Protein AF-A0A1I0SRQ8-F1 (afdb_monomer)

Radius of gyration: 30.5 Å; Cα contacts (8 Å, |Δi|>4): 1531; chains: 1; bounding box: 108×87×99 Å

Foldseek 3Di:
DDDDDDDDDDDDDDDDDDDDDDDPPPPPPPPPPQDEDELVVQPFDLAQPDASQNSVVVSQAVCQVVVGEYEPVLGEHEHFDADEDEGAEYHYENYEYEQDDPPGAAEYHYEYQYYHAENYEYEYCAPVDAFEWEFDDAFPNATAIAGPAAENYEYENEDQQGEHEHENYEYERARYQEPYEYEYQYEYEAYNYEYEQAQAEYYEYEQDDPQPPDGHYEYAHYQYEYENWNFDDQWHAYPNDIDGVVVRRYGHARRDYAEYAEEYYEHEQYYYEATAAEQYEYHQYQEYEYENAEYEYDDLRHYGSAAGEPYEYHAHAEYEYAEYEFHYAHYNQCQLVYQYENYEAEYANHEYAYAYYEYHYHQDAHHQEHYEAEYEAEYEAEAHHYEFYYDHNHWPAEHEYDDAPHAYEHAYAEYEYELTEHEYEQHQYYHHQEYEYDDLNYEYEYYYDPRDRARADDEAAYYPHQHYEDEPRYNYYYYHDPPPDHHRDYDHDD

Sequence (494 aa):
MSVINPTSAKKGVFHLIVPLILVLLCNCNCGASNKVLTLRYFGAKGDGKTNDTKAFLKALKAAQDMDVVLSGENLTYVITGQQNLALKKMVLKGLTVKIFGSNAQLALNINCNNVSIDQLKIIGSRGQSVENWKVFGKEHHINSIMPSNADVILINATRKDAKINIAHVEAINIHARSCITVITLGDVELSNVSFRNISNKTIHVYHTLDDGKTVGGSTHLKNATAVDVGILPKVILVNGKSYLTSAGLYMPQESFNFIVSFGTYYAYHIKVNNYGSTGLTADRNEYFEADLVNINNSSNQTYSNNSSAALWFEACKKVRVISASLSIDDRGPRDLDFDSSALHIFGNNSSVIIDTLTIKGGKKTVLNKGIRGSLAGENNIKLGNVTVQGNYKNAGIAFGILDTGNKSSINIAHLNLVGNKANFHGINKVEIAAVNGTYKNEEVNFYIDDAGTGTEKLSIGKTNITNFGLSKNIRNFSVGQNLSKTGIDIKRIN

Nearest PDB structures (foldseek):
  5zru-assembly1_A  TM=3.390E-01  e=1.419E-03  Niallia circulans
  8x8m-assembly1_B  TM=3.183E-01  e=1.089E-02  Klebsiella phage SH-Kp 152410
  4mxn-assembly3_C  TM=3.060E-01  e=2.183E-02  Parabacteroides merdae ATCC 43184
  2iq7-assembly1_A  TM=2.083E-01  e=1.228E+00  Colletotrichum lupini
  6xjb-assembly1_A  TM=1.275E-01  e=3.102E+00  Streptococcus pneumoniae R6

Secondary structure (DSSP, 8-state):
-----------------------------------EEEGGGGT---EEEEE-HHHHHHHHHHHHHTT-EEE-TT-EEE--EEEEEE-S-EEEEEEEEE--STT--EEEEEE-SEEEEEEEEEE--BTTBPEEEEEEEEETTEEEEEESS--SEEEEE-STT-EEEEEEEEEEEE-SSEEEEEEESSEEEEEEEEEEEESSEEEEEE-BSSTTSSB--EEEEEEEEEEEESPPPSEEEETTEEEEGGG-SEEES--BSSEEESSEEEEEEEEEEEESSEEEEEES-SEEEEEEEEEEEE-TT---SS--EEEEEES-SEEEEEEEEEEEEE--GGGGTTT-EEEEEEEES-EEEEEEEEEEE-SS--EEEEEEEEEESS-EEEEEEEEEES-EEEEEEEEEESSTT---EEEEEEEEEES-EEEEES-SEEEEEEEEE-STT-EEEEE--SSS---SEEEEEEE---EEEEETT-S-EEE----SS---EEEEE-

Organism: NCBI:txid332999

Solvent-accessible surface area (backbone atoms only — not comparable to full-atom values): 23727 Å² total; per-residue (Å²): 133,86,86,86,86,84,89,81,89,84,90,84,90,82,90,83,88,87,78,90,76,83,75,82,78,77,82,73,84,66,75,82,70,76,54,73,43,50,35,55,85,51,68,28,76,44,75,59,72,58,79,22,35,71,15,46,57,52,35,54,56,53,22,39,76,68,73,28,38,34,32,38,82,66,30,30,30,20,40,59,50,79,44,82,42,87,38,82,38,46,39,41,34,29,30,31,40,36,26,69,62,102,84,43,41,42,24,42,38,34,41,34,36,37,38,36,40,34,42,36,35,40,40,41,50,50,84,76,56,79,48,56,33,37,77,81,52,69,37,94,90,26,34,25,33,45,46,64,41,61,36,36,32,31,38,41,13,83,41,64,84,17,40,36,39,42,30,46,32,39,40,34,23,35,66,18,45,20,50,33,36,39,36,23,19,18,37,35,42,36,33,48,33,38,39,34,44,27,49,23,21,48,39,39,39,30,16,31,90,60,90,64,80,50,63,28,40,39,37,43,39,34,47,36,37,40,32,45,28,14,42,70,61,72,49,36,24,45,92,90,40,80,42,57,48,86,75,55,63,56,33,36,57,69,11,34,24,61,29,36,35,34,21,32,39,37,41,34,45,35,39,29,40,31,43,12,22,24,46,34,34,44,33,49,14,60,33,35,40,35,31,55,35,38,37,38,24,74,38,58,60,22,32,27,54,44,76,25,15,45,37,33,37,39,42,26,38,29,38,38,32,53,30,38,39,39,38,42,53,34,32,15,77,69,22,57,81,26,71,20,23,43,33,32,38,36,32,46,49,13,37,37,38,33,48,30,40,39,36,38,39,14,96,50,70,46,30,24,21,39,34,35,35,48,34,31,53,49,26,42,38,38,36,32,44,38,38,39,37,37,36,42,73,74,18,36,29,37,37,34,56,76,56,77,80,43,55,29,37,40,39,32,50,35,38,37,38,37,68,29,32,37,39,38,31,44,47,25,32,41,39,32,50,27,40,44,56,78,48,96,81,29,36,48,35,40,45,59,68,88,71,78,57,57,26,57,35,40,37,37,30,44,50,75,66,44,41,37,39,36,32,89,56,60,73,37,80,50,75,40,82,67,74,88,81,68,80,71,47,74,45,77,47,131

InterPro domains:
  IPR011050 Pectin lyase fold/virulence factor [SSF51126] (23-280)
  IPR012334 Pectin lyase fold [G3DSA:2.160.20.10] (39-229)

Mean predicted aligned error: 8.95 Å

Structure (mmCIF, N/CA/C/O backbone):
data_AF-A0A1I0SRQ8-F1
#
_entry.id   AF-A0A1I0SRQ8-F1
#
loop_
_atom_site.group_PDB
_atom_site.id
_atom_site.type_symbol
_atom_site.label_atom_id
_atom_site.label_alt_id
_atom_site.label_comp_id
_atom_site.label_asym_id
_atom_site.label_entity_id
_atom_site.label_seq_id
_atom_site.pdbx_PDB_ins_code
_atom_site.Cartn_x
_atom_site.Cartn_y
_atom_site.Cartn_z
_atom_site.occupancy
_atom_site.B_iso_or_equiv
_atom_site.auth_seq_id
_atom_site.auth_comp_id
_atom_site.auth_asym_id
_atom_site.auth_atom_id
_atom_site.pdbx_PDB_model_num
ATOM 1 N N . MET A 1 1 ? -77.329 -63.022 41.590 1.00 34.81 1 MET A N 1
ATOM 2 C CA . MET A 1 1 ? -76.513 -64.175 42.027 1.00 34.81 1 MET A CA 1
ATOM 3 C C . MET A 1 1 ? -75.101 -63.673 42.304 1.00 34.81 1 MET A C 1
ATOM 5 O O . MET A 1 1 ? -74.603 -62.932 41.472 1.00 34.81 1 MET A O 1
ATOM 9 N N . SER A 1 2 ? -74.566 -64.011 43.490 1.00 30.84 2 SER A N 1
ATOM 10 C CA . SER A 1 2 ? -73.207 -63.772 44.051 1.00 30.84 2 SER A CA 1
ATOM 11 C C . SER A 1 2 ? -72.638 -62.333 43.975 1.00 30.84 2 SER A C 1
ATOM 13 O O . SER A 1 2 ? -72.244 -61.903 42.902 1.00 30.84 2 SER A O 1
ATOM 15 N N . VAL A 1 3 ? -72.693 -61.474 45.006 1.00 29.73 3 VAL A N 1
ATOM 16 C CA . VAL A 1 3 ? -72.032 -61.486 46.342 1.00 29.73 3 VAL A CA 1
ATOM 17 C C . VAL A 1 3 ? -70.585 -60.934 46.320 1.00 29.73 3 VAL A C 1
ATOM 19 O O . VA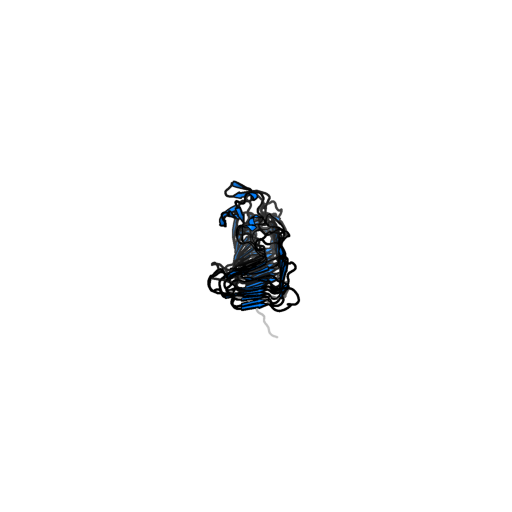L A 1 3 ? -69.692 -61.546 45.753 1.00 29.73 3 VAL A O 1
ATOM 22 N N . ILE A 1 4 ? -70.419 -59.825 47.066 1.00 30.69 4 ILE A N 1
ATOM 23 C CA . ILE A 1 4 ? -69.233 -59.287 47.778 1.00 30.69 4 ILE A CA 1
ATOM 24 C C . ILE A 1 4 ? -68.213 -58.414 47.018 1.00 30.69 4 ILE A C 1
ATOM 26 O O . ILE A 1 4 ? -67.388 -58.864 46.234 1.00 30.69 4 ILE A O 1
ATOM 30 N N . ASN A 1 5 ? -68.220 -57.141 47.424 1.00 37.56 5 ASN A N 1
ATOM 31 C CA . ASN A 1 5 ? -67.084 -56.220 47.489 1.00 37.56 5 ASN A CA 1
ATOM 32 C C . ASN A 1 5 ? -66.288 -56.532 48.776 1.00 37.56 5 ASN A C 1
ATOM 34 O O . ASN A 1 5 ? -66.935 -56.774 49.800 1.00 37.56 5 ASN A O 1
ATOM 38 N N . PRO A 1 6 ? -64.947 -56.414 48.812 1.00 39.88 6 PRO A N 1
ATOM 39 C CA . PRO A 1 6 ? -64.428 -55.522 49.847 1.00 39.88 6 PRO A CA 1
ATOM 40 C C . PRO A 1 6 ? -63.160 -54.737 49.483 1.00 39.88 6 PRO A C 1
ATOM 42 O O . PRO A 1 6 ? -62.185 -55.206 48.903 1.00 39.88 6 PRO A O 1
ATOM 45 N N . THR A 1 7 ? -63.201 -53.518 49.995 1.00 32.28 7 THR A N 1
ATOM 46 C CA . THR A 1 7 ? -62.130 -52.608 50.386 1.00 32.28 7 THR A CA 1
ATOM 47 C C . THR A 1 7 ? -60.999 -53.240 51.218 1.00 32.28 7 THR A C 1
ATOM 49 O O . THR A 1 7 ? -61.270 -53.966 52.171 1.00 32.28 7 THR A O 1
ATOM 52 N N . SER A 1 8 ? -59.753 -52.797 51.001 1.00 33.25 8 SER A N 1
ATOM 53 C CA . SER A 1 8 ? -58.962 -51.967 51.949 1.00 33.25 8 SER A CA 1
ATOM 54 C C . SER A 1 8 ? -57.446 -52.269 52.001 1.00 33.25 8 SER A C 1
ATOM 56 O O . SER A 1 8 ? -57.004 -53.365 52.310 1.00 33.25 8 SER A O 1
ATOM 58 N N . ALA A 1 9 ? -56.680 -51.208 51.713 1.00 35.41 9 ALA A N 1
ATOM 59 C CA . ALA A 1 9 ? -55.432 -50.721 52.319 1.00 35.41 9 ALA A CA 1
ATOM 60 C C . ALA A 1 9 ? -54.336 -51.685 52.838 1.00 35.41 9 ALA A C 1
ATOM 62 O O . ALA A 1 9 ? -54.532 -52.382 53.829 1.00 35.41 9 ALA A O 1
ATOM 63 N N . LYS A 1 10 ? -53.088 -51.465 52.370 1.00 31.39 10 LYS A N 1
ATOM 64 C CA . LYS A 1 10 ? -51.942 -51.071 53.231 1.00 31.39 10 LYS A CA 1
ATOM 65 C C . LYS A 1 10 ? -50.680 -50.638 52.449 1.00 31.39 10 LYS A C 1
ATOM 67 O O . LYS A 1 10 ? -50.211 -51.326 51.558 1.00 31.39 10 LYS A O 1
ATOM 72 N N . LYS A 1 11 ? -50.176 -49.469 52.869 1.00 37.16 11 LYS A N 1
ATOM 73 C CA . LYS A 1 11 ? -48.824 -48.861 52.845 1.00 37.16 11 LYS A CA 1
ATOM 74 C C . LYS A 1 11 ? -47.650 -49.623 52.194 1.00 37.16 11 LYS A C 1
ATOM 76 O O . LYS A 1 11 ? -47.338 -50.736 52.596 1.00 37.16 11 LYS A O 1
ATOM 81 N N . GLY A 1 12 ? -46.860 -48.891 51.400 1.00 31.23 12 GLY A N 1
ATOM 82 C CA . GLY A 1 12 ? -45.458 -49.204 51.093 1.00 31.23 12 GLY A CA 1
ATOM 83 C C . GLY A 1 12 ? -44.784 -48.097 50.274 1.00 31.23 12 GLY A C 1
ATOM 84 O O . GLY A 1 12 ? -45.194 -47.817 49.158 1.00 31.23 12 GLY A O 1
ATOM 85 N N . VAL A 1 13 ? -43.790 -47.437 50.864 1.00 35.53 13 VAL A N 1
ATOM 86 C CA . VAL A 1 13 ? -42.969 -46.341 50.320 1.00 35.53 13 VAL A CA 1
ATOM 87 C C . VAL A 1 13 ? -41.860 -46.915 49.423 1.00 35.53 13 VAL A C 1
ATOM 89 O O . VAL A 1 13 ? -41.270 -47.908 49.829 1.00 35.53 13 VAL A O 1
ATOM 92 N N . PHE A 1 14 ? -41.558 -46.300 48.268 1.00 29.31 14 PHE A N 1
ATOM 93 C CA . PHE A 1 14 ? -40.219 -45.845 47.810 1.00 29.31 14 PHE A CA 1
ATOM 94 C C . PHE A 1 14 ? -40.142 -45.615 46.284 1.00 29.31 14 PHE A C 1
ATOM 96 O O . PHE A 1 14 ? -40.791 -46.280 45.487 1.00 29.31 14 PHE A O 1
ATOM 103 N N . HIS A 1 15 ? -39.350 -44.603 45.925 1.00 31.39 15 HIS A N 1
ATOM 104 C CA . HIS A 1 15 ? -39.069 -44.038 44.602 1.00 31.39 15 HIS A CA 1
ATOM 105 C C . HIS A 1 15 ? -38.585 -45.029 43.527 1.00 31.39 15 HIS A C 1
ATOM 107 O O . HIS A 1 15 ? -37.767 -45.882 43.846 1.00 31.39 15 HIS A O 1
ATOM 113 N N . LEU A 1 16 ? -38.936 -44.791 42.249 1.00 30.28 16 LEU A N 1
ATOM 114 C CA . LEU A 1 16 ? -37.992 -44.376 41.185 1.00 30.28 16 LEU A CA 1
ATOM 115 C C . LEU A 1 16 ? -38.689 -44.181 39.807 1.00 30.28 16 LEU A C 1
ATOM 117 O O . LEU A 1 16 ? -39.228 -45.119 39.240 1.00 30.28 16 LEU A O 1
ATOM 121 N N . ILE A 1 17 ? -38.581 -42.953 39.277 1.00 31.83 17 ILE A N 1
ATOM 122 C CA . ILE A 1 17 ? -38.128 -42.590 37.912 1.00 31.83 17 ILE A CA 1
ATOM 123 C C . ILE A 1 17 ? -38.991 -42.944 36.663 1.00 31.83 17 ILE A C 1
ATOM 125 O O . ILE A 1 17 ? -39.020 -44.066 36.179 1.00 31.83 17 ILE A O 1
ATOM 129 N N . VAL A 1 18 ? -39.504 -41.843 36.073 1.00 30.53 18 VAL A N 1
ATOM 130 C CA . VAL A 1 18 ? -39.754 -41.511 34.643 1.00 30.53 18 VAL A CA 1
ATOM 131 C C . VAL A 1 18 ? -41.071 -41.958 33.991 1.00 30.53 18 VAL A C 1
ATOM 133 O O . VAL A 1 18 ? -41.245 -43.127 33.666 1.00 30.53 18 VAL A O 1
ATOM 136 N N . PRO A 1 19 ? -41.902 -40.981 33.566 1.00 37.47 19 PRO A N 1
ATOM 137 C CA . PRO A 1 19 ? -42.635 -41.083 32.321 1.00 37.47 19 PRO A CA 1
ATOM 138 C C . PRO A 1 19 ? -42.111 -40.080 31.285 1.00 37.47 19 PRO A C 1
ATOM 140 O O . PRO A 1 19 ? -42.005 -38.873 31.503 1.00 37.47 19 PRO A O 1
ATOM 143 N N . LEU A 1 20 ? -41.805 -40.660 30.133 1.00 37.28 20 LEU A N 1
ATOM 144 C CA . LEU A 1 20 ? -41.642 -40.081 28.812 1.00 37.28 20 LEU A CA 1
ATOM 145 C C . LEU A 1 20 ? -42.763 -39.059 28.516 1.00 37.28 20 LEU A C 1
ATOM 147 O O . LEU A 1 20 ? -43.875 -39.438 28.153 1.00 37.28 20 LEU A O 1
ATOM 151 N N . ILE A 1 21 ? -42.480 -37.760 28.665 1.00 36.34 21 ILE A N 1
ATOM 152 C CA . ILE A 1 21 ? -43.328 -36.696 28.115 1.00 36.34 21 ILE A CA 1
ATOM 153 C C . ILE A 1 21 ? -42.886 -36.455 26.676 1.00 36.34 21 ILE A C 1
ATOM 155 O O . ILE A 1 21 ? -41.798 -35.954 26.396 1.00 36.34 21 ILE A O 1
ATOM 159 N N . LEU A 1 22 ? -43.780 -36.851 25.778 1.00 34.41 22 LEU A N 1
ATOM 160 C CA . LEU A 1 22 ? -43.809 -36.547 24.361 1.00 34.41 22 LEU A CA 1
ATOM 161 C C . LEU A 1 22 ? -43.812 -35.015 24.178 1.00 34.41 22 LEU A C 1
ATOM 163 O O . LEU A 1 22 ? -44.848 -34.361 24.283 1.00 34.41 22 LEU A O 1
ATOM 167 N N . VAL A 1 23 ? -42.636 -34.431 23.949 1.00 35.28 23 VAL A N 1
ATOM 168 C CA . VAL A 1 23 ? -42.490 -33.031 23.537 1.00 35.28 23 VAL A CA 1
ATOM 169 C C . VAL A 1 23 ? -42.907 -32.932 22.072 1.00 35.28 23 VAL A C 1
ATOM 171 O O . VAL A 1 23 ? -42.223 -33.442 21.185 1.00 35.28 23 VAL A O 1
ATOM 174 N N . LEU A 1 24 ? -44.034 -32.260 21.824 1.00 32.94 24 LEU A N 1
ATOM 175 C CA . LEU A 1 24 ? -44.376 -31.716 20.514 1.00 32.94 24 LEU A CA 1
ATOM 176 C C . LEU A 1 24 ? -43.269 -30.743 20.081 1.00 32.94 24 LEU A C 1
ATOM 178 O O . LEU A 1 24 ? -43.201 -29.600 20.531 1.00 32.94 24 LEU A O 1
ATOM 182 N N . LEU A 1 25 ? -42.406 -31.209 19.183 1.00 32.75 25 LEU A N 1
ATOM 183 C CA . LEU A 1 25 ? -41.519 -30.373 18.387 1.00 32.75 25 LEU A CA 1
ATOM 184 C C . LEU A 1 25 ? -42.356 -29.678 17.306 1.00 32.75 25 LEU A C 1
ATOM 186 O O . LEU A 1 25 ? -42.492 -30.167 16.186 1.00 32.75 25 LEU A O 1
ATOM 190 N N . CYS A 1 26 ? -42.907 -28.511 17.635 1.00 32.09 26 CYS A N 1
ATOM 191 C CA . CYS A 1 26 ? -43.190 -27.514 16.612 1.00 32.09 26 CYS A CA 1
ATOM 192 C C . CYS A 1 26 ? -41.845 -27.038 16.052 1.00 32.09 26 CYS A C 1
ATOM 194 O O . CYS A 1 26 ? -41.139 -26.248 16.679 1.00 32.09 26 CYS A O 1
ATOM 196 N N . ASN A 1 27 ? -41.503 -27.529 14.860 1.00 35.53 27 ASN A N 1
ATOM 197 C CA . ASN A 1 27 ? -40.473 -26.970 13.992 1.00 35.53 27 ASN A CA 1
ATOM 198 C C . ASN A 1 27 ? -40.892 -25.564 13.537 1.00 35.53 27 ASN A C 1
ATOM 200 O O . ASN A 1 27 ? -41.290 -25.343 12.395 1.00 35.53 27 ASN A O 1
ATOM 204 N N . CYS A 1 28 ? -40.776 -24.587 14.433 1.00 32.75 28 CYS A N 1
ATOM 205 C CA . CYS A 1 28 ? -40.589 -23.208 14.025 1.00 32.75 28 CYS A CA 1
ATOM 206 C C . CYS A 1 28 ? -39.135 -23.083 13.573 1.00 32.75 28 CYS A C 1
ATOM 208 O O . CYS A 1 28 ? -38.236 -22.862 14.384 1.00 32.75 28 CYS A O 1
ATOM 210 N N . ASN A 1 29 ? -38.915 -23.216 12.266 1.00 37.91 29 ASN A N 1
ATOM 211 C CA . ASN A 1 29 ? -37.717 -22.731 11.587 1.00 37.91 29 ASN A CA 1
ATOM 212 C C . ASN A 1 29 ? -37.719 -21.188 11.657 1.00 37.91 29 ASN A C 1
ATOM 214 O O . ASN A 1 29 ? -37.911 -20.486 10.667 1.00 37.91 29 ASN A O 1
ATOM 218 N N . CYS A 1 30 ? -37.578 -20.642 12.866 1.00 35.84 30 CYS A N 1
ATOM 219 C CA . CYS A 1 30 ? -37.217 -19.252 13.065 1.00 35.84 30 CYS A CA 1
ATOM 220 C C . CYS A 1 30 ? -35.745 -19.177 12.677 1.00 35.84 30 CYS A C 1
ATOM 222 O O . CYS A 1 30 ? -34.893 -19.704 13.396 1.00 35.84 30 CYS A O 1
ATOM 224 N N . GLY A 1 31 ? -35.456 -18.593 11.510 1.00 34.88 31 GLY A N 1
ATOM 225 C CA . GLY A 1 31 ? -34.087 -18.309 11.092 1.00 34.88 31 GLY A CA 1
ATOM 226 C C . GLY A 1 31 ? -33.335 -17.711 12.271 1.00 34.88 31 GLY A C 1
ATOM 227 O O . GLY A 1 31 ? -33.863 -16.814 12.926 1.00 34.88 31 GLY A O 1
ATOM 228 N N . ALA A 1 32 ? -32.171 -18.277 12.598 1.00 40.56 32 ALA A N 1
ATOM 229 C CA . ALA A 1 32 ? -31.380 -17.873 13.747 1.00 40.56 32 ALA A CA 1
ATOM 230 C C . ALA A 1 32 ? -31.162 -16.356 13.691 1.00 40.56 32 ALA A C 1
ATOM 232 O O . ALA A 1 32 ? -30.299 -15.856 12.970 1.00 40.56 32 ALA A O 1
ATOM 233 N N . SER A 1 33 ? -31.988 -15.607 14.424 1.00 47.03 33 SER A N 1
ATOM 234 C CA . SER A 1 33 ? -31.761 -14.197 14.653 1.00 47.03 33 SER A CA 1
ATOM 235 C C . SER A 1 33 ? -30.450 -14.161 15.414 1.00 47.03 33 SER A C 1
ATOM 237 O O . SER A 1 33 ? -30.407 -14.603 16.566 1.00 47.03 33 SER A O 1
ATOM 239 N N . ASN A 1 34 ? -29.370 -13.724 14.766 1.00 59.66 34 ASN A N 1
ATOM 240 C CA . ASN A 1 34 ? -28.123 -13.453 15.463 1.00 59.66 34 ASN A CA 1
ATOM 241 C C . ASN A 1 34 ? -28.488 -12.581 16.660 1.00 59.66 34 ASN A C 1
ATOM 243 O O . ASN A 1 34 ? -28.957 -11.458 16.47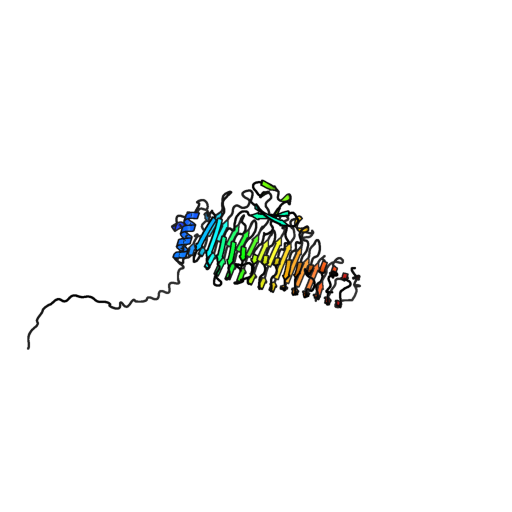6 1.00 59.66 34 ASN A O 1
ATOM 247 N N . LYS A 1 35 ? -28.374 -13.124 17.876 1.00 82.88 35 LYS A N 1
ATOM 248 C CA . LYS A 1 35 ? -28.648 -12.352 19.085 1.00 82.88 35 LYS A CA 1
ATOM 249 C C . LYS A 1 35 ? -27.735 -11.122 19.023 1.00 82.88 35 LYS A C 1
ATOM 251 O O . LYS A 1 35 ? -26.570 -11.234 18.636 1.00 82.88 35 LYS A O 1
ATOM 256 N N . VAL A 1 36 ? -28.289 -9.950 19.315 1.00 89.94 36 VAL A N 1
ATOM 257 C CA . VAL A 1 36 ? -27.572 -8.673 19.244 1.00 89.94 36 VAL A CA 1
ATOM 258 C C . VAL A 1 36 ? -27.466 -8.107 20.647 1.00 89.94 36 VAL A C 1
ATOM 260 O O . VAL A 1 36 ? -28.463 -7.996 21.357 1.00 89.94 36 VAL A O 1
ATOM 263 N N . LEU A 1 37 ? -26.254 -7.729 21.029 1.00 94.19 37 LEU A N 1
ATOM 264 C CA . LEU A 1 37 ? -25.967 -6.984 22.240 1.00 94.19 37 LEU A CA 1
ATOM 265 C C . LEU A 1 37 ? -25.614 -5.550 21.853 1.00 94.19 37 LEU A C 1
ATOM 267 O O . LEU A 1 37 ? -24.903 -5.335 20.878 1.00 94.19 37 LEU A O 1
ATOM 271 N N . THR A 1 38 ? -26.092 -4.564 22.602 1.00 94.00 38 THR A N 1
ATOM 272 C CA . THR A 1 38 ? -25.794 -3.152 22.336 1.00 94.00 38 THR A CA 1
ATOM 273 C C . THR A 1 38 ? -24.900 -2.559 23.413 1.00 94.00 38 THR A C 1
ATOM 275 O O . THR A 1 38 ? -24.918 -2.975 24.575 1.00 94.00 38 THR A O 1
ATOM 278 N N . LEU A 1 39 ? -24.123 -1.543 23.038 1.00 93.88 39 LEU A N 1
ATOM 279 C CA . LEU A 1 39 ? -23.241 -0.832 23.967 1.00 93.88 39 LEU A CA 1
ATOM 280 C C . LEU A 1 39 ? -24.004 -0.138 25.108 1.00 93.88 39 LEU A C 1
ATOM 282 O O . LEU A 1 39 ? -23.485 -0.017 26.221 1.00 93.88 39 LEU A O 1
ATOM 286 N N . ARG A 1 40 ? -25.250 0.286 24.859 1.00 93.81 40 ARG A N 1
ATOM 287 C CA . ARG A 1 40 ? -26.079 1.001 25.842 1.00 93.81 40 ARG A CA 1
ATOM 288 C C . ARG A 1 40 ? -26.462 0.141 27.044 1.00 93.81 40 ARG A C 1
ATOM 290 O O . ARG A 1 40 ? -26.533 0.677 28.148 1.00 93.81 40 ARG A O 1
ATOM 297 N N . TYR A 1 41 ? -26.594 -1.181 26.881 1.00 94.94 41 TYR A N 1
ATOM 298 C CA . TYR A 1 41 ? -26.814 -2.100 28.010 1.00 94.94 41 TYR A CA 1
ATOM 299 C C . TYR A 1 41 ? -25.691 -2.055 29.056 1.00 94.94 41 TYR A C 1
ATOM 301 O O . TYR A 1 41 ? -25.914 -2.383 30.217 1.00 94.94 41 TYR A O 1
ATOM 309 N N . PHE A 1 42 ? -24.496 -1.603 28.668 1.00 96.69 42 PHE A N 1
ATOM 310 C CA . PHE A 1 42 ? -23.337 -1.470 29.555 1.00 96.69 42 PHE A CA 1
ATOM 311 C C . PHE A 1 42 ? -23.116 -0.034 30.042 1.00 96.69 42 PHE A C 1
ATOM 313 O O . PHE A 1 42 ? -22.078 0.259 30.640 1.00 96.69 42 PHE A O 1
ATOM 320 N N . GLY A 1 43 ? -24.083 0.856 29.801 1.00 96.19 43 GLY A N 1
ATOM 321 C CA . GLY A 1 43 ? -24.056 2.250 30.238 1.00 96.19 43 GLY A CA 1
ATOM 322 C C . GLY A 1 43 ? -23.382 3.221 29.267 1.00 96.19 43 GLY A C 1
ATOM 323 O O . GLY A 1 43 ? -23.175 4.373 29.644 1.00 96.19 43 GLY A O 1
ATOM 324 N N . ALA A 1 44 ? -23.046 2.794 28.044 1.00 96.69 44 ALA A N 1
ATOM 325 C CA . ALA A 1 44 ? -22.526 3.704 27.023 1.00 96.69 44 ALA A CA 1
ATOM 326 C C . ALA A 1 44 ? -23.598 4.721 26.601 1.00 96.69 44 ALA A C 1
ATOM 328 O O . ALA A 1 44 ? -24.772 4.364 26.466 1.00 96.69 44 ALA A O 1
ATOM 329 N N . LYS A 1 45 ? -23.201 5.971 26.355 1.00 96.44 45 LYS A N 1
ATOM 330 C CA . LYS A 1 45 ? -24.109 7.033 25.902 1.00 96.44 45 LYS A CA 1
ATOM 331 C C . LYS A 1 45 ? -24.224 7.092 24.385 1.00 96.44 45 LYS A C 1
ATOM 333 O O . LYS A 1 45 ? -25.336 7.258 23.891 1.00 96.44 45 LYS A O 1
ATOM 338 N N . GLY A 1 46 ? -23.119 6.933 23.651 1.00 95.56 46 GLY A N 1
ATOM 339 C CA . GLY A 1 46 ? -23.146 7.012 22.186 1.00 95.56 46 GLY A CA 1
ATOM 340 C C . GLY A 1 46 ? -23.451 8.420 21.650 1.00 95.56 46 GLY A C 1
ATOM 341 O O . GLY A 1 46 ? -23.983 8.568 20.551 1.00 95.56 46 GLY A O 1
ATOM 342 N N . ASP A 1 47 ? -23.133 9.455 22.429 1.00 95.19 47 ASP A N 1
ATOM 343 C CA . ASP A 1 47 ? -23.398 10.872 22.132 1.00 95.19 47 ASP A CA 1
ATOM 344 C C . ASP A 1 47 ? -22.211 11.597 21.458 1.00 95.19 47 ASP A C 1
ATOM 346 O O . ASP A 1 47 ? -22.273 12.798 21.181 1.00 95.19 47 ASP A O 1
ATOM 350 N N . GLY A 1 48 ? -21.100 10.891 21.228 1.00 92.81 48 GLY A N 1
ATOM 351 C CA . GLY A 1 48 ? -19.855 11.429 20.680 1.00 92.81 48 GLY A CA 1
ATOM 352 C C . GLY A 1 48 ? -19.125 12.427 21.585 1.00 92.81 48 GLY A C 1
ATOM 353 O O . GLY A 1 48 ? -18.280 13.188 21.086 1.00 92.81 48 GLY A O 1
ATOM 354 N N . LYS A 1 49 ? -19.451 12.440 22.884 1.00 91.50 49 LYS A N 1
ATOM 355 C CA . LYS A 1 49 ? -18.876 13.330 23.907 1.00 91.50 49 LYS A CA 1
ATOM 356 C C . LYS A 1 49 ? -18.439 12.561 25.153 1.00 91.50 49 LYS A C 1
ATOM 358 O O . LYS A 1 49 ? -17.330 12.767 25.640 1.00 91.50 49 LYS A O 1
ATOM 363 N N . THR A 1 50 ? -19.296 11.684 25.660 1.00 93.31 50 THR A N 1
ATOM 364 C CA . THR A 1 50 ? -19.055 10.880 26.855 1.00 93.31 50 THR A CA 1
ATOM 365 C C . THR A 1 50 ? -18.013 9.804 26.566 1.00 93.31 50 THR A C 1
ATOM 367 O O . THR A 1 50 ? -18.080 9.121 25.547 1.00 93.31 50 THR A O 1
ATOM 370 N N . ASN A 1 51 ? -17.040 9.639 27.469 1.00 92.56 51 ASN A N 1
ATOM 371 C CA . ASN A 1 51 ? -16.060 8.560 27.365 1.00 92.56 51 ASN A CA 1
ATOM 372 C C . ASN A 1 51 ? -16.729 7.208 27.661 1.00 92.56 51 ASN A C 1
ATOM 374 O O . ASN A 1 51 ? -16.947 6.841 28.818 1.00 92.56 51 ASN A O 1
ATOM 378 N N . ASP A 1 52 ? -16.997 6.455 26.599 1.00 94.75 52 ASP A N 1
ATOM 379 C CA . ASP A 1 52 ? -17.716 5.185 26.618 1.00 94.75 52 ASP A CA 1
ATOM 380 C C . ASP A 1 52 ? -16.782 3.969 26.731 1.00 94.75 52 ASP A C 1
ATOM 382 O O . ASP A 1 52 ? -17.238 2.824 26.714 1.00 94.75 52 ASP A O 1
ATOM 386 N N . THR A 1 53 ? -15.471 4.189 26.898 1.00 92.56 53 THR A N 1
ATOM 387 C CA . THR A 1 53 ? -14.447 3.129 26.902 1.00 92.56 53 THR A CA 1
ATOM 388 C C . THR A 1 53 ? -14.787 1.993 27.865 1.00 92.56 53 THR A C 1
ATOM 390 O O . THR A 1 53 ? -14.774 0.827 27.480 1.00 92.56 53 THR A O 1
ATOM 393 N N . LYS A 1 54 ? -15.142 2.298 29.121 1.00 93.69 54 LYS A N 1
ATOM 394 C CA . LYS A 1 54 ? -15.450 1.254 30.119 1.00 93.69 54 LYS A CA 1
ATOM 395 C C . LYS A 1 54 ? -16.657 0.400 29.714 1.00 93.69 54 LYS A C 1
ATOM 397 O O . LYS A 1 54 ? -16.630 -0.811 29.922 1.00 93.69 54 LYS A O 1
ATOM 402 N N . ALA A 1 55 ? -17.696 1.019 29.155 1.00 95.81 55 ALA A N 1
ATOM 403 C CA . ALA A 1 55 ? -18.890 0.317 28.694 1.00 95.81 55 ALA A CA 1
ATOM 404 C C . ALA A 1 55 ? -18.580 -0.543 27.461 1.00 95.81 55 ALA A C 1
ATOM 406 O O . ALA A 1 55 ? -18.944 -1.716 27.427 1.00 95.81 55 ALA A O 1
ATOM 407 N N . PHE A 1 56 ? -17.816 0.001 26.510 1.00 94.81 56 PHE A N 1
ATOM 408 C CA . PHE A 1 56 ? -17.354 -0.710 25.318 1.00 94.81 56 PHE A CA 1
ATOM 409 C C . PHE A 1 56 ? -16.574 -1.984 25.651 1.00 94.81 56 PHE A C 1
ATOM 411 O O . PHE A 1 56 ? -16.887 -3.059 25.140 1.00 94.81 56 PHE A O 1
ATOM 418 N N . LEU A 1 57 ? -15.612 -1.901 26.573 1.00 93.50 57 LEU A N 1
ATOM 419 C CA . LEU A 1 57 ? -14.802 -3.057 26.966 1.00 93.50 57 LEU A CA 1
ATOM 420 C C . LEU A 1 57 ? -15.616 -4.141 27.682 1.00 93.50 57 LEU A C 1
ATOM 422 O O . LEU A 1 57 ? -15.369 -5.330 27.476 1.00 93.50 57 LEU A O 1
ATOM 426 N N . LYS A 1 58 ? -16.595 -3.753 28.512 1.00 95.31 58 LYS A N 1
ATOM 427 C CA . LYS A 1 58 ? -17.518 -4.711 29.142 1.00 95.31 58 LYS A CA 1
ATOM 428 C C . LYS A 1 58 ? -18.405 -5.392 28.102 1.00 95.31 58 LYS A C 1
ATOM 430 O O . LYS A 1 58 ? -18.559 -6.610 28.150 1.00 95.31 58 LYS A O 1
ATOM 435 N N . ALA A 1 59 ? -18.929 -4.623 27.151 1.00 95.38 59 ALA A N 1
ATOM 436 C CA . ALA A 1 59 ? -19.790 -5.136 26.096 1.00 95.38 59 ALA A CA 1
ATOM 437 C C . ALA A 1 59 ? -19.057 -6.122 25.178 1.00 95.38 59 ALA A C 1
ATOM 439 O O . ALA A 1 59 ? -19.606 -7.173 24.868 1.00 95.38 59 ALA A O 1
ATOM 440 N N . LEU A 1 60 ? -17.801 -5.836 24.805 1.00 93.31 60 LEU A N 1
ATOM 441 C CA . LEU A 1 60 ? -16.971 -6.763 24.026 1.00 93.31 60 LEU A CA 1
ATOM 442 C C . LEU A 1 60 ? -16.787 -8.107 24.735 1.00 93.31 60 LEU A C 1
ATOM 444 O O . LEU A 1 60 ? -16.943 -9.154 24.111 1.00 93.31 60 LEU A O 1
ATOM 448 N N . LYS A 1 61 ? -16.488 -8.080 26.041 1.00 92.50 61 LYS A N 1
ATOM 449 C CA . LYS A 1 61 ? -16.325 -9.304 26.839 1.00 92.50 61 LYS A CA 1
ATOM 450 C C . LYS A 1 61 ? -17.628 -10.099 26.942 1.00 92.50 61 LYS A C 1
ATOM 452 O O . LYS A 1 61 ? -17.608 -11.303 26.744 1.00 92.50 61 LYS A O 1
ATOM 457 N N . ALA A 1 62 ? -18.754 -9.435 27.184 1.00 93.75 62 ALA A N 1
ATOM 458 C CA . ALA A 1 62 ? -20.046 -10.114 27.227 1.00 93.75 62 ALA A CA 1
ATOM 459 C C . ALA A 1 62 ? -20.445 -10.689 25.856 1.00 93.75 62 ALA A C 1
ATOM 461 O O . ALA A 1 62 ? -20.948 -11.807 25.775 1.00 93.75 62 ALA A O 1
ATOM 462 N N . ALA A 1 63 ? -20.183 -9.954 24.771 1.00 93.12 63 ALA A N 1
ATOM 463 C CA . ALA A 1 63 ? -20.549 -10.377 23.426 1.00 93.12 63 ALA A CA 1
ATOM 464 C C . ALA A 1 63 ? -19.818 -11.656 22.989 1.00 93.12 63 ALA A C 1
ATOM 466 O O . ALA A 1 63 ? -20.443 -12.541 22.406 1.00 93.12 63 ALA A O 1
ATOM 467 N N . GLN A 1 64 ? -18.524 -11.791 23.309 1.00 91.94 64 GLN A N 1
ATOM 468 C CA . GLN A 1 64 ? -17.792 -13.031 23.021 1.00 91.94 64 GLN A CA 1
ATOM 469 C C . GLN A 1 64 ? -18.306 -14.228 23.835 1.00 91.94 64 GLN A C 1
ATOM 471 O O . GLN A 1 64 ? -18.366 -15.330 23.301 1.00 91.94 64 GLN A O 1
ATOM 476 N N . ASP A 1 65 ? -18.685 -14.026 25.102 1.00 89.25 65 ASP A N 1
ATOM 477 C CA . ASP A 1 65 ? -19.091 -15.114 26.000 1.00 89.25 65 ASP A CA 1
ATOM 478 C C . ASP A 1 65 ? -20.475 -15.649 25.619 1.00 89.25 65 ASP A C 1
ATOM 480 O O . ASP A 1 65 ? -20.759 -16.835 25.774 1.00 89.25 65 ASP A O 1
ATOM 484 N N . MET A 1 66 ? -21.322 -14.772 25.078 1.00 89.81 66 MET A N 1
ATOM 485 C CA . MET A 1 66 ? -22.656 -15.109 24.587 1.00 89.81 66 MET A CA 1
ATOM 486 C C . MET A 1 66 ? -22.672 -15.542 23.111 1.00 89.81 66 MET A C 1
ATOM 488 O O . MET A 1 66 ? -23.729 -15.934 22.619 1.00 89.81 66 MET A O 1
ATOM 492 N N . ASP A 1 67 ? -21.537 -15.448 22.412 1.00 88.62 67 ASP A N 1
ATOM 493 C CA . ASP A 1 67 ? -21.400 -15.677 20.968 1.00 88.62 67 ASP A CA 1
ATOM 494 C C . ASP A 1 67 ? -22.361 -14.824 20.108 1.00 88.62 67 ASP A C 1
ATOM 496 O O . ASP A 1 67 ? -23.050 -15.310 19.210 1.00 88.62 67 ASP A O 1
ATOM 500 N N . VAL A 1 68 ? -22.427 -13.520 20.398 1.00 92.75 68 VAL A N 1
ATOM 501 C CA . VAL A 1 68 ? -23.390 -12.577 19.799 1.00 92.75 68 VAL A CA 1
ATOM 502 C C . VAL A 1 68 ? -22.722 -11.427 19.052 1.00 92.75 68 VAL A C 1
ATOM 504 O O . VAL A 1 68 ? -21.541 -11.135 19.233 1.00 92.75 68 VAL A O 1
ATOM 507 N N . VAL A 1 69 ? -23.503 -10.735 18.218 1.00 93.94 69 VAL A N 1
ATOM 508 C CA . VAL A 1 69 ? -23.063 -9.498 17.559 1.00 93.94 69 VAL A CA 1
ATOM 509 C C . VAL A 1 69 ? -23.095 -8.354 18.567 1.00 93.94 69 VAL A C 1
ATOM 511 O O . VAL A 1 69 ? -24.138 -8.097 19.168 1.00 93.94 69 VAL A O 1
ATOM 514 N N . LEU A 1 70 ? -21.989 -7.621 18.708 1.00 95.69 70 LEU A N 1
ATOM 515 C CA . LEU A 1 70 ? -21.981 -6.330 19.386 1.00 95.69 70 LEU A CA 1
ATOM 516 C C . LEU A 1 70 ? -22.347 -5.228 18.385 1.00 95.69 70 LEU A C 1
ATOM 518 O O . LEU A 1 70 ? -21.595 -4.942 17.455 1.00 95.69 70 LEU A O 1
ATOM 522 N N . SER A 1 71 ? -23.502 -4.604 18.583 1.00 95.19 71 SER A N 1
ATOM 523 C CA . SER A 1 71 ? -23.980 -3.484 17.780 1.00 95.19 71 SER A CA 1
ATOM 524 C C . SER A 1 71 ? -23.672 -2.149 18.455 1.00 95.19 71 SER A C 1
ATOM 526 O O . SER A 1 71 ? -23.966 -1.949 19.638 1.00 95.19 71 SER A O 1
ATOM 528 N N . GLY A 1 72 ? -23.116 -1.219 17.680 1.00 94.25 72 GLY A N 1
ATOM 529 C CA . GLY A 1 72 ? -23.027 0.193 18.043 1.00 94.25 72 GLY A CA 1
ATOM 530 C C . GLY A 1 72 ? -24.274 0.999 17.683 1.00 94.25 72 GLY A C 1
ATOM 531 O O . GLY A 1 72 ? -24.299 2.202 17.906 1.00 94.25 72 GLY A O 1
ATOM 532 N N . GLU A 1 73 ? -25.304 0.369 17.108 1.00 94.31 73 GLU A N 1
ATOM 533 C CA . GLU A 1 73 ? -26.574 1.022 16.754 1.00 94.31 73 GLU A CA 1
ATOM 534 C C . GLU A 1 73 ? -26.402 2.266 15.855 1.00 94.31 73 GLU A C 1
ATOM 536 O O . GLU A 1 73 ? -27.242 3.161 15.843 1.00 94.31 73 GLU A O 1
ATOM 541 N N . ASN A 1 74 ? -25.298 2.324 15.101 1.00 92.44 74 ASN A N 1
ATOM 542 C CA . ASN A 1 74 ? -24.847 3.461 14.296 1.00 92.44 74 ASN A CA 1
ATOM 543 C C . ASN A 1 74 ? -24.665 4.771 15.088 1.00 92.44 74 ASN A C 1
ATOM 545 O O . ASN A 1 74 ? -24.694 5.860 14.515 1.00 92.44 74 ASN A O 1
ATOM 549 N N . LEU A 1 75 ? -24.449 4.676 16.401 1.00 96.12 75 LEU A N 1
ATOM 550 C CA . LEU A 1 75 ? -24.154 5.809 17.275 1.00 96.12 75 LEU A CA 1
ATOM 551 C C . LEU A 1 75 ? -22.647 6.111 17.321 1.00 96.12 75 LEU A C 1
ATOM 553 O O . LEU A 1 75 ? -21.811 5.346 16.827 1.00 96.12 75 LEU A O 1
ATOM 557 N N . THR A 1 76 ? -22.299 7.258 17.912 1.00 96.69 76 THR A N 1
ATOM 558 C CA . THR A 1 76 ? -20.911 7.732 18.022 1.00 96.69 76 THR A CA 1
ATOM 559 C C . THR A 1 76 ? -20.399 7.593 19.447 1.00 96.69 76 THR A C 1
ATOM 561 O O . THR A 1 76 ? -20.908 8.239 20.352 1.00 96.69 76 THR A O 1
ATOM 564 N N . TYR A 1 77 ? -19.335 6.828 19.646 1.00 95.12 77 TYR A N 1
ATOM 565 C CA . TYR A 1 77 ? -18.772 6.545 20.965 1.00 95.12 77 TYR A CA 1
ATOM 566 C C . TYR A 1 77 ? -17.363 7.114 21.069 1.00 95.12 77 TYR A C 1
ATOM 568 O O . TYR A 1 77 ? -16.542 6.931 20.164 1.00 95.12 77 TYR A O 1
ATOM 576 N N . VAL A 1 78 ? -17.059 7.792 22.177 1.00 93.81 78 VAL A N 1
ATOM 577 C CA . VAL A 1 78 ? -15.681 8.202 22.470 1.00 93.81 78 VAL A CA 1
ATOM 578 C C . VAL A 1 78 ? -14.981 7.042 23.163 1.00 93.81 78 VAL A C 1
ATOM 580 O O . VAL A 1 78 ? -15.312 6.703 24.299 1.00 93.81 78 VAL A O 1
ATOM 583 N N . ILE A 1 79 ? -14.020 6.429 22.473 1.00 89.75 79 ILE A N 1
ATOM 584 C CA . ILE A 1 79 ? -13.239 5.296 22.981 1.00 89.75 79 ILE A CA 1
ATOM 585 C C . ILE A 1 79 ? -11.770 5.698 22.964 1.00 89.75 79 ILE A C 1
ATOM 587 O O . ILE A 1 79 ? -11.252 6.134 21.935 1.00 89.75 79 ILE A O 1
ATOM 591 N N . THR A 1 80 ? -11.105 5.578 24.109 1.00 87.94 80 THR A N 1
ATOM 592 C CA . THR A 1 80 ? -9.729 6.037 24.299 1.00 87.94 80 THR A CA 1
ATOM 593 C C . THR A 1 80 ? -8.908 5.063 25.140 1.00 87.94 80 THR A C 1
ATOM 595 O O . THR A 1 80 ? -9.418 4.169 25.817 1.00 87.94 80 THR A O 1
ATOM 598 N N . GLY A 1 81 ? -7.596 5.252 25.098 1.00 85.12 81 GLY A N 1
ATOM 599 C CA . GLY A 1 81 ? -6.613 4.428 25.774 1.00 85.12 81 GLY A CA 1
ATOM 600 C C . GLY A 1 81 ? -6.136 3.246 24.935 1.00 85.12 81 GLY A C 1
ATOM 601 O O . GLY A 1 81 ? -6.706 2.874 23.906 1.00 85.12 81 GLY A O 1
ATOM 602 N N . GLN A 1 82 ? -5.055 2.649 25.421 1.00 87.12 82 GLN A N 1
ATOM 603 C CA . GLN A 1 82 ? -4.506 1.408 24.904 1.00 87.12 82 GLN A CA 1
ATOM 604 C C . GLN A 1 82 ? -5.103 0.233 25.677 1.00 87.12 82 GLN A C 1
ATOM 606 O O . GLN A 1 82 ? -5.096 0.221 26.907 1.00 87.12 82 GLN A O 1
ATOM 611 N N . GLN A 1 83 ? -5.633 -0.744 24.949 1.00 88.56 83 GLN A N 1
ATOM 612 C CA . GLN A 1 83 ? -6.371 -1.876 25.493 1.00 88.56 83 GLN A CA 1
ATOM 613 C C . GLN A 1 83 ? -5.809 -3.167 24.908 1.00 88.56 83 GLN A C 1
ATOM 615 O O . GLN A 1 83 ? -5.747 -3.326 23.692 1.00 88.56 83 GLN A O 1
ATOM 620 N N . ASN A 1 84 ? -5.427 -4.100 25.777 1.00 90.69 84 ASN A N 1
ATOM 621 C CA . ASN A 1 84 ? -5.042 -5.452 25.382 1.00 90.69 84 ASN A CA 1
ATOM 622 C C . ASN A 1 84 ? -6.191 -6.401 25.725 1.00 90.69 84 ASN A C 1
ATOM 624 O O . ASN A 1 84 ? -6.601 -6.499 26.884 1.00 90.69 84 ASN A O 1
ATOM 628 N N . LEU A 1 85 ? -6.728 -7.074 24.713 1.00 89.81 85 LEU A N 1
ATOM 629 C CA . LEU A 1 85 ? -7.934 -7.884 24.795 1.00 89.81 85 LEU A CA 1
ATOM 630 C C . LEU A 1 85 ? -7.641 -9.288 24.274 1.00 89.81 85 LEU A C 1
ATOM 632 O O . LEU A 1 85 ? -7.339 -9.484 23.102 1.00 89.81 85 LEU A O 1
ATOM 636 N N . ALA A 1 86 ? -7.763 -10.278 25.151 1.00 90.88 86 ALA A N 1
ATOM 637 C CA . ALA A 1 86 ? -7.822 -11.676 24.751 1.00 90.88 86 ALA A CA 1
ATOM 638 C C . ALA A 1 86 ? -9.293 -12.042 24.532 1.00 90.88 86 ALA A C 1
ATOM 640 O O . ALA A 1 86 ? -10.054 -12.108 25.502 1.00 90.88 86 ALA A O 1
ATOM 641 N N . LEU A 1 87 ? -9.691 -12.222 23.268 1.00 89.38 87 LEU A N 1
ATOM 642 C CA . LEU A 1 87 ? -11.068 -12.535 22.892 1.00 89.38 87 LEU A CA 1
ATOM 643 C C . LEU A 1 87 ? -11.132 -13.861 22.131 1.00 89.38 87 LEU A C 1
ATOM 645 O O . LEU A 1 87 ? -10.337 -14.116 21.231 1.00 89.38 87 LEU A O 1
ATOM 649 N N . LYS A 1 88 ? -12.125 -14.701 22.426 1.00 87.94 88 LYS A N 1
ATOM 650 C CA . LYS A 1 88 ? -12.354 -15.943 21.663 1.00 87.94 88 LYS A CA 1
ATOM 651 C C . LYS A 1 88 ? -12.895 -15.658 20.260 1.00 87.94 88 LYS A C 1
ATOM 653 O O . LYS A 1 88 ? -12.510 -16.325 19.302 1.00 87.94 88 LYS A O 1
ATOM 658 N N . LYS A 1 89 ? -13.761 -14.650 20.156 1.00 90.62 89 LYS A N 1
ATOM 659 C CA . LYS A 1 89 ? -14.414 -14.174 18.933 1.00 90.62 89 LYS A CA 1
ATOM 660 C C . LYS A 1 89 ? -14.691 -12.680 19.072 1.00 90.62 89 LYS A C 1
ATOM 662 O O . LYS A 1 89 ? -14.931 -12.205 20.181 1.00 90.62 89 LYS A O 1
ATOM 667 N N . MET A 1 90 ? -14.721 -11.956 17.961 1.00 93.50 90 MET A N 1
ATOM 668 C CA . MET A 1 90 ? -15.248 -10.596 17.917 1.00 93.50 90 MET A CA 1
ATOM 669 C C . MET A 1 90 ? -16.163 -10.433 16.709 1.00 93.50 90 MET A C 1
ATOM 671 O O . MET A 1 90 ? -15.738 -10.655 15.581 1.00 93.50 90 MET A O 1
ATOM 675 N N . VAL A 1 91 ? -17.403 -10.005 16.941 1.00 95.12 91 VAL A N 1
ATOM 676 C CA . VAL A 1 91 ? -18.323 -9.594 15.875 1.00 95.12 91 VAL A CA 1
ATOM 677 C C . VAL A 1 91 ? -18.864 -8.215 16.220 1.00 95.12 91 VAL A C 1
ATOM 679 O O . VAL A 1 91 ? -19.618 -8.070 17.180 1.00 95.12 91 VAL A O 1
ATOM 682 N N . LEU A 1 92 ? -18.447 -7.206 15.463 1.00 95.19 92 LEU A N 1
ATOM 683 C CA . LEU A 1 92 ? -18.791 -5.807 15.673 1.00 95.19 92 LEU A CA 1
ATOM 684 C C . LEU A 1 92 ? -19.560 -5.272 14.467 1.00 95.19 92 LEU A C 1
ATOM 686 O O . LEU A 1 92 ? -19.123 -5.458 13.331 1.00 95.19 92 LEU A O 1
ATOM 690 N N . LYS A 1 93 ? -20.667 -4.566 14.720 1.00 96.44 93 LYS A N 1
ATOM 691 C CA . LYS A 1 93 ? -21.464 -3.945 13.662 1.00 96.44 93 LYS A CA 1
ATOM 692 C C . LYS A 1 93 ? -21.922 -2.528 13.992 1.00 96.44 93 LYS A C 1
ATOM 694 O O . LYS A 1 93 ? -22.347 -2.265 15.116 1.00 96.44 93 LYS A O 1
ATOM 699 N N . GLY A 1 94 ? -21.913 -1.647 12.993 1.00 95.44 94 GLY A N 1
ATOM 700 C CA . GLY A 1 94 ? -22.624 -0.365 13.027 1.00 95.44 94 GLY A CA 1
ATOM 701 C C . GLY A 1 94 ? -22.119 0.549 14.134 1.00 95.44 94 GLY A C 1
ATOM 702 O O . GLY A 1 94 ? -22.882 0.941 15.013 1.00 95.44 94 GLY A O 1
ATOM 703 N N . LEU A 1 95 ? -20.819 0.834 14.143 1.00 95.12 95 LEU A N 1
ATOM 704 C CA . LEU A 1 95 ? -20.159 1.596 15.201 1.00 95.12 95 LEU A CA 1
ATOM 705 C C . LEU A 1 95 ? -19.440 2.808 14.612 1.00 95.12 95 LEU A C 1
ATOM 707 O O . LEU A 1 95 ? -18.620 2.652 13.714 1.00 95.12 95 LEU A O 1
ATOM 711 N N . THR A 1 96 ? -19.659 4.002 15.169 1.00 97.12 96 THR A N 1
ATOM 712 C CA . THR A 1 96 ? -18.740 5.130 14.962 1.00 97.12 96 THR A CA 1
ATOM 713 C C . THR A 1 96 ? -17.890 5.335 16.210 1.00 97.12 96 THR A C 1
ATOM 715 O O . THR A 1 96 ? -18.415 5.547 17.301 1.00 97.12 96 THR A O 1
ATOM 718 N N . VAL A 1 97 ? -16.570 5.302 16.055 1.00 94.88 97 VAL A N 1
ATOM 719 C CA . VAL A 1 97 ? -15.591 5.539 17.113 1.00 94.88 97 VAL A CA 1
ATOM 720 C C . VAL A 1 97 ? -14.918 6.880 16.908 1.00 94.88 97 VAL A C 1
ATOM 722 O O . VAL A 1 97 ? -14.447 7.206 15.820 1.00 94.88 97 VAL A O 1
ATOM 725 N N . LYS A 1 98 ? -14.851 7.655 17.984 1.00 93.56 98 LYS A N 1
ATOM 726 C CA . LYS A 1 98 ? -14.325 9.009 18.001 1.00 93.56 98 LYS A CA 1
ATOM 727 C C . LYS A 1 98 ? -13.120 9.089 18.948 1.00 93.56 98 LYS A C 1
ATOM 729 O O . LYS A 1 98 ? -13.255 8.830 20.141 1.00 93.56 98 LYS A O 1
ATOM 734 N N . ILE A 1 99 ? -11.953 9.466 18.423 1.00 87.50 99 ILE A N 1
ATOM 735 C CA . ILE A 1 99 ? -10.685 9.604 19.158 1.00 87.50 99 ILE A CA 1
ATOM 736 C C . ILE A 1 99 ? -10.364 11.104 19.266 1.00 87.50 99 ILE A C 1
ATOM 738 O O . ILE A 1 99 ? -9.912 11.708 18.296 1.00 87.50 99 ILE A O 1
ATOM 742 N N . PHE A 1 100 ? -10.687 11.740 20.400 1.00 74.50 100 PHE A N 1
ATOM 743 C CA . PHE A 1 100 ? -10.612 13.206 20.564 1.00 74.50 100 PHE A CA 1
ATOM 744 C C . PHE A 1 100 ? -9.846 13.622 21.818 1.00 74.50 100 PHE A C 1
ATOM 746 O O . PHE A 1 100 ? -10.079 13.083 22.897 1.00 74.50 100 PHE A O 1
ATOM 753 N N . GLY A 1 101 ? -8.981 14.627 21.664 1.00 62.81 101 GLY A N 1
ATOM 754 C CA . GLY A 1 101 ? -8.094 15.155 22.702 1.00 62.81 101 GLY A CA 1
ATOM 755 C C . GLY A 1 101 ? -6.627 15.101 22.272 1.00 62.81 101 GLY A C 1
ATOM 756 O O . GLY A 1 101 ? -6.247 14.253 21.469 1.00 62.81 101 GLY A O 1
ATOM 757 N N . SER A 1 102 ? -5.797 15.996 22.813 1.00 54.72 102 SER A N 1
ATOM 758 C CA . SER A 1 102 ? -4.371 16.130 22.459 1.00 54.72 102 SER A CA 1
ATOM 759 C C . SER A 1 102 ? -3.534 14.877 22.752 1.00 54.72 102 SER A C 1
ATOM 761 O O . SER A 1 102 ? -2.524 14.659 22.095 1.00 54.72 102 SER A O 1
ATOM 763 N N . ASN A 1 103 ? -3.989 14.034 23.685 1.00 56.91 103 ASN A N 1
ATOM 764 C CA . ASN A 1 103 ? -3.364 12.759 24.058 1.00 56.91 103 ASN A CA 1
ATOM 765 C C . ASN A 1 103 ? -4.297 11.555 23.839 1.00 56.91 103 ASN A C 1
ATOM 767 O O . ASN A 1 103 ? -4.054 10.471 24.370 1.00 56.91 103 ASN A O 1
ATOM 771 N N . ALA A 1 104 ? -5.412 11.738 23.126 1.00 63.94 104 ALA A N 1
ATOM 772 C CA . ALA A 1 104 ? -6.352 10.652 22.907 1.00 63.94 104 ALA A CA 1
ATOM 773 C C . ALA A 1 104 ? -5.832 9.725 21.811 1.00 63.94 104 ALA A C 1
ATOM 775 O O . ALA A 1 104 ? -5.684 10.111 20.654 1.00 63.94 104 ALA A O 1
ATOM 776 N N . GLN A 1 105 ? -5.589 8.481 22.196 1.00 76.81 105 GLN A N 1
ATOM 777 C CA . GLN A 1 105 ? -5.276 7.379 21.304 1.00 76.81 105 GLN A CA 1
ATOM 778 C C . GLN A 1 105 ? -6.331 6.296 21.515 1.00 76.81 105 GLN A C 1
ATOM 780 O O . GLN A 1 105 ? -6.773 6.087 22.642 1.00 76.81 105 GLN A O 1
ATOM 785 N N . LEU A 1 106 ? -6.713 5.600 20.452 1.00 82.31 106 LEU A N 1
ATOM 786 C CA . LEU A 1 106 ? -7.310 4.275 20.548 1.00 82.31 106 LEU A CA 1
ATOM 787 C C . LEU A 1 106 ? -6.255 3.292 20.067 1.00 82.31 106 LEU A C 1
ATOM 789 O O . LEU A 1 106 ? -5.693 3.502 18.998 1.00 82.31 106 LEU A O 1
ATOM 793 N N . ALA A 1 107 ? -5.975 2.266 20.858 1.00 87.62 107 ALA A N 1
ATOM 794 C CA . ALA A 1 107 ? -5.183 1.127 20.418 1.00 87.62 107 ALA A CA 1
ATOM 795 C C . ALA A 1 107 ? -5.825 -0.139 20.971 1.00 87.62 107 ALA A C 1
ATOM 797 O O . ALA A 1 107 ? -5.734 -0.411 22.169 1.00 87.62 107 ALA A O 1
ATOM 798 N N . LEU A 1 108 ? -6.517 -0.880 20.110 1.00 87.88 108 LEU A N 1
ATOM 799 C CA . LEU A 1 108 ? -7.130 -2.158 20.453 1.00 87.88 108 LEU A CA 1
ATOM 800 C C . LEU A 1 108 ? -6.216 -3.281 19.981 1.00 87.88 108 LEU A C 1
ATOM 802 O O . LEU A 1 108 ? -6.162 -3.556 18.790 1.00 87.88 108 LEU A O 1
ATOM 806 N N . ASN A 1 109 ? -5.513 -3.925 20.906 1.00 90.50 109 ASN A N 1
ATOM 807 C CA . ASN A 1 109 ? -4.730 -5.121 20.629 1.00 90.50 109 ASN A CA 1
ATOM 808 C C . ASN A 1 109 ? -5.574 -6.361 20.947 1.00 90.50 109 ASN A C 1
ATOM 810 O O . ASN A 1 109 ? -5.839 -6.650 22.114 1.00 90.50 109 ASN A O 1
ATOM 814 N N . ILE A 1 110 ? -6.039 -7.048 19.910 1.00 89.88 110 ILE A N 1
ATOM 815 C CA . ILE A 1 110 ? -7.044 -8.104 19.971 1.00 89.88 110 ILE A CA 1
ATOM 816 C C . ILE A 1 110 ? -6.387 -9.432 19.610 1.00 89.88 110 ILE A C 1
ATOM 818 O O . ILE A 1 110 ? -6.056 -9.672 18.454 1.00 89.88 110 ILE A O 1
ATOM 822 N N . ASN A 1 111 ? -6.251 -10.324 20.585 1.00 91.25 111 ASN A N 1
ATOM 823 C CA . ASN A 1 111 ? -5.788 -11.690 20.355 1.00 91.25 111 ASN A CA 1
ATOM 824 C C . ASN A 1 111 ? -7.010 -12.577 20.117 1.00 91.25 111 ASN A C 1
ATOM 826 O O . ASN A 1 111 ? -7.674 -12.965 21.081 1.00 91.25 111 ASN A O 1
ATOM 830 N N . CYS A 1 112 ? -7.346 -12.820 18.848 1.00 89.81 112 CYS A N 1
ATOM 831 C CA . CYS A 1 112 ? -8.570 -13.505 18.440 1.00 89.81 112 CYS A CA 1
ATOM 832 C C . CYS A 1 112 ? -8.431 -14.105 17.037 1.00 89.81 112 CYS A C 1
ATOM 834 O O . CYS A 1 112 ? -7.938 -13.440 16.136 1.00 89.81 112 CYS A O 1
ATOM 836 N N . ASN A 1 113 ? -8.920 -15.331 16.834 1.00 92.31 113 ASN A N 1
ATOM 837 C CA . ASN A 1 113 ? -8.833 -16.008 15.533 1.00 92.31 113 ASN A CA 1
ATOM 838 C C . ASN A 1 113 ? -10.067 -15.801 14.647 1.00 92.31 113 ASN A C 1
ATOM 840 O O . ASN A 1 113 ? -10.003 -16.084 13.461 1.00 92.31 113 ASN A O 1
ATOM 844 N N . ASN A 1 114 ? -11.184 -15.323 15.199 1.00 93.88 114 ASN A N 1
ATOM 845 C CA . ASN A 1 114 ? -12.422 -15.114 14.450 1.00 93.88 114 ASN A CA 1
ATOM 846 C C . ASN A 1 114 ? -12.920 -13.692 14.672 1.00 93.88 114 ASN A C 1
ATOM 848 O O . ASN A 1 114 ? -13.496 -13.380 15.720 1.00 93.88 114 ASN A O 1
ATOM 852 N N . VAL A 1 115 ? -12.692 -12.840 13.677 1.00 96.25 115 VAL A N 1
ATOM 853 C CA . VAL A 1 115 ? -13.034 -11.421 13.728 1.00 96.25 115 VAL A CA 1
ATOM 854 C C . VAL A 1 115 ? -13.961 -11.075 12.572 1.00 96.25 115 VAL A C 1
ATOM 856 O O . VAL A 1 115 ? -13.687 -11.391 11.421 1.00 96.25 115 VAL A O 1
ATOM 859 N N . SER A 1 116 ? -15.056 -10.390 12.877 1.00 97.19 116 SER A N 1
ATOM 860 C CA . SER A 1 116 ? -15.922 -9.754 11.895 1.00 97.19 116 SER A CA 1
ATOM 861 C C . SER A 1 116 ? -16.192 -8.318 12.326 1.00 97.19 116 SER A C 1
ATOM 863 O O . SER A 1 116 ? -16.687 -8.074 13.425 1.00 97.19 116 SER A O 1
ATOM 865 N N . ILE A 1 117 ? -15.824 -7.366 11.476 1.00 97.50 117 ILE A N 1
ATOM 866 C CA . ILE A 1 117 ? -16.093 -5.940 11.646 1.00 97.50 117 ILE A CA 1
ATOM 867 C C . ILE A 1 117 ? -16.885 -5.495 10.424 1.00 97.50 117 ILE A C 1
ATOM 869 O O . ILE A 1 117 ? -16.413 -5.640 9.300 1.00 97.50 117 ILE A O 1
ATOM 873 N N . ASP A 1 118 ? -18.070 -4.945 10.650 1.00 97.81 118 ASP A N 1
ATOM 874 C CA . ASP A 1 118 ? -18.931 -4.420 9.595 1.00 97.81 118 ASP A CA 1
ATOM 875 C C . ASP A 1 118 ? -19.453 -3.031 9.977 1.00 97.81 118 ASP A C 1
ATOM 877 O O . ASP A 1 118 ? -19.820 -2.790 11.128 1.00 97.81 118 ASP A O 1
ATOM 881 N N . GLN A 1 119 ? -19.506 -2.103 9.023 1.00 97.88 119 GLN A N 1
ATOM 882 C CA . GLN A 1 119 ? -20.032 -0.746 9.238 1.00 97.88 119 GLN A CA 1
ATOM 883 C C . GLN A 1 119 ? -19.328 -0.011 10.399 1.00 97.88 119 GLN A C 1
ATOM 885 O O . GLN A 1 119 ? -19.970 0.483 11.331 1.00 97.88 119 GLN A O 1
ATOM 890 N N . LEU A 1 120 ? -17.992 0.033 10.366 1.00 97.50 120 LEU A N 1
ATOM 891 C CA . LEU A 1 120 ? -17.176 0.750 11.350 1.00 97.50 120 LEU A CA 1
ATOM 892 C C . LEU A 1 120 ? -16.694 2.082 10.775 1.00 97.50 120 LEU A C 1
ATOM 894 O O . LEU A 1 120 ? -16.016 2.114 9.754 1.00 97.50 120 LEU A O 1
ATOM 898 N N . LYS A 1 121 ? -16.948 3.180 11.483 1.00 97.88 121 LYS A N 1
ATOM 899 C CA . LYS A 1 121 ? -16.344 4.482 11.196 1.00 97.88 121 LYS A CA 1
ATOM 900 C C . LYS A 1 121 ? -15.387 4.882 12.311 1.00 97.88 121 LYS A C 1
ATOM 902 O O . LYS A 1 121 ? -15.774 4.876 13.471 1.00 97.88 121 LYS A O 1
ATOM 907 N N . ILE A 1 122 ? -14.160 5.269 11.982 1.00 96.50 122 ILE A N 1
ATOM 908 C CA . ILE A 1 122 ? -13.156 5.757 12.935 1.00 96.50 122 ILE A CA 1
ATOM 909 C C . ILE A 1 122 ? -12.831 7.212 12.604 1.00 96.50 122 ILE A C 1
ATOM 911 O O . ILE A 1 122 ? -12.392 7.530 11.500 1.00 96.50 122 ILE A O 1
ATOM 915 N N . ILE A 1 123 ? -13.032 8.100 13.572 1.00 95.50 123 ILE A N 1
ATOM 916 C CA . ILE A 1 123 ? -12.783 9.535 13.446 1.00 95.50 123 ILE A CA 1
ATOM 917 C C . ILE A 1 123 ? -11.682 9.925 14.425 1.00 95.50 123 ILE A C 1
ATOM 919 O O . ILE A 1 123 ? -11.911 9.950 15.636 1.00 95.50 123 ILE A O 1
ATOM 923 N N . GLY A 1 124 ? -10.499 10.231 13.900 1.00 93.62 124 GLY A N 1
ATOM 924 C CA . GLY A 1 124 ? -9.388 10.751 14.689 1.00 93.62 124 GLY A CA 1
ATOM 925 C C . GLY A 1 124 ? -9.328 12.277 14.735 1.00 93.62 124 GLY A C 1
ATOM 926 O O . GLY A 1 124 ? -10.231 12.986 14.282 1.00 93.62 124 GLY A O 1
ATOM 927 N N . SER A 1 125 ? -8.224 12.772 15.289 1.00 89.50 125 SER A N 1
ATOM 928 C CA . SER A 1 125 ? -7.954 14.190 15.548 1.00 89.50 125 SER A CA 1
ATOM 929 C C . SER A 1 125 ? -6.792 14.755 14.723 1.00 89.50 125 SER A C 1
ATOM 931 O O . SER A 1 125 ? -6.312 15.855 15.003 1.00 89.50 125 SER A O 1
ATOM 933 N N . ARG A 1 126 ? -6.317 14.028 13.702 1.00 90.56 126 ARG A N 1
ATOM 934 C CA . ARG A 1 126 ? -5.205 14.483 12.861 1.00 90.56 126 ARG A CA 1
ATOM 935 C C . ARG A 1 126 ? -5.470 15.886 12.302 1.00 90.56 126 ARG A C 1
ATOM 937 O O . ARG A 1 126 ? -6.561 16.162 11.806 1.00 90.56 126 ARG A O 1
ATOM 944 N N . GLY A 1 127 ? -4.462 16.756 12.386 1.00 86.75 127 GLY A N 1
ATOM 945 C CA . GLY A 1 127 ? -4.535 18.155 11.958 1.00 86.75 127 GLY A CA 1
ATOM 946 C C . GLY A 1 127 ? -5.142 19.125 12.980 1.00 86.75 127 GLY A C 1
ATOM 947 O O . GLY A 1 127 ? -5.084 20.328 12.751 1.00 86.75 127 GLY A O 1
ATOM 948 N N . GLN A 1 128 ? -5.690 18.650 14.108 1.00 88.06 128 GLN A N 1
ATOM 949 C CA . GLN A 1 128 ? -6.218 19.527 15.170 1.00 88.06 128 GLN A CA 1
ATOM 950 C C . GLN A 1 128 ? -5.134 20.013 16.143 1.00 88.06 128 GLN A C 1
ATOM 952 O O . GLN A 1 128 ? -5.275 21.066 16.757 1.00 88.06 128 GLN A O 1
ATOM 957 N N . SER A 1 129 ? -4.049 19.253 16.286 1.00 85.88 129 SER A N 1
ATOM 958 C CA . SER A 1 129 ? -2.874 19.601 17.085 1.00 85.88 129 SER A CA 1
ATOM 959 C C . SER A 1 129 ? -1.600 19.249 16.325 1.00 85.88 129 SER A C 1
ATOM 961 O O . SER A 1 129 ? -1.638 18.494 15.351 1.00 85.88 129 SER A O 1
ATOM 963 N N . VAL A 1 130 ? -0.458 19.774 16.779 1.00 88.56 130 VAL A N 1
ATOM 964 C CA . VAL A 1 130 ? 0.842 19.384 16.220 1.00 88.56 130 VAL A CA 1
ATOM 965 C C . VAL A 1 130 ? 1.044 17.885 16.445 1.00 88.56 130 VAL A C 1
ATOM 967 O O . VAL A 1 130 ? 0.943 17.392 17.567 1.00 88.56 130 VAL A O 1
ATOM 970 N N . GLU A 1 131 ? 1.277 17.160 15.357 1.00 91.00 131 GLU A N 1
ATOM 971 C CA . GLU A 1 131 ? 1.392 15.703 15.356 1.00 91.00 131 GLU A CA 1
ATOM 972 C C . GLU A 1 131 ? 2.738 15.259 15.948 1.00 91.00 131 GLU A C 1
ATOM 974 O O . GLU A 1 131 ? 3.766 15.851 15.619 1.00 91.00 131 GLU A O 1
ATOM 979 N N . ASN A 1 132 ? 2.747 14.217 16.788 1.00 91.81 132 ASN A N 1
ATOM 980 C CA . ASN A 1 132 ? 3.959 13.708 17.437 1.00 91.81 132 ASN A CA 1
ATOM 981 C C . ASN A 1 132 ? 4.552 12.508 16.689 1.00 91.81 132 ASN A C 1
ATOM 983 O O . ASN A 1 132 ? 3.951 11.438 16.609 1.00 91.81 132 ASN A O 1
ATOM 987 N N . TRP A 1 133 ? 5.774 12.673 16.203 1.00 93.06 133 TRP A N 1
ATOM 988 C CA . TRP A 1 133 ? 6.506 11.701 15.406 1.00 93.06 133 TRP A CA 1
ATOM 989 C C . TRP A 1 133 ? 7.761 11.244 16.143 1.00 93.06 133 TRP A C 1
ATOM 991 O O . TRP A 1 133 ? 8.361 11.985 16.925 1.00 93.06 133 TRP A O 1
ATOM 1001 N N . LYS A 1 134 ? 8.196 10.021 15.850 1.00 93.31 134 LYS A N 1
ATOM 1002 C CA . LYS A 1 134 ? 9.447 9.460 16.358 1.00 93.31 134 LYS A CA 1
ATOM 1003 C C . LYS A 1 134 ? 10.386 9.115 15.219 1.00 93.31 134 LYS A C 1
ATOM 1005 O O . LYS A 1 134 ? 9.948 8.631 14.175 1.00 93.31 134 LYS A O 1
ATOM 1010 N N . VAL A 1 135 ? 11.674 9.337 15.454 1.00 94.19 135 VAL A N 1
ATOM 1011 C CA . VAL A 1 135 ? 12.753 8.894 14.567 1.00 94.19 135 VAL A CA 1
ATOM 1012 C C . VAL A 1 135 ? 13.041 7.428 14.855 1.00 94.19 135 VAL A C 1
ATOM 1014 O O . VAL A 1 135 ? 13.098 7.031 16.018 1.00 94.19 135 VAL A O 1
ATOM 1017 N N . PHE A 1 136 ? 13.223 6.631 13.810 1.00 91.44 136 PHE A N 1
ATOM 1018 C CA . PHE A 1 136 ? 13.558 5.210 13.951 1.00 91.44 136 PHE A CA 1
ATOM 1019 C C . PHE A 1 136 ? 14.711 4.758 13.051 1.00 91.44 136 PHE A C 1
ATOM 1021 O O . PHE A 1 136 ? 15.183 3.634 13.178 1.00 91.44 136 PHE A O 1
ATOM 1028 N N . GLY A 1 137 ? 15.168 5.624 12.153 1.00 90.38 137 GLY A N 1
ATOM 1029 C CA . GLY A 1 137 ? 16.219 5.309 11.203 1.00 90.38 137 GLY A CA 1
ATOM 1030 C C . GLY A 1 137 ? 16.668 6.548 10.448 1.00 90.38 137 GLY A C 1
ATOM 1031 O O . GLY A 1 137 ? 16.238 7.671 10.737 1.00 90.38 137 GLY A O 1
ATOM 1032 N N . LYS A 1 138 ? 17.546 6.331 9.476 1.00 89.00 138 LYS A N 1
ATOM 1033 C CA . LYS A 1 138 ? 18.077 7.373 8.605 1.00 89.00 138 LYS A CA 1
ATOM 1034 C C . LYS A 1 138 ? 18.329 6.774 7.229 1.00 89.00 138 LYS A C 1
ATOM 1036 O O . LYS A 1 138 ? 18.951 5.723 7.149 1.00 89.00 138 LYS A O 1
ATOM 1041 N N . GLU A 1 139 ? 17.893 7.467 6.186 1.00 82.50 139 GLU A N 1
ATOM 1042 C CA . GLU A 1 139 ? 18.085 7.064 4.792 1.00 82.50 139 GLU A CA 1
ATOM 1043 C C . GLU A 1 139 ? 18.524 8.282 3.971 1.00 82.50 139 GLU A C 1
ATOM 1045 O O . GLU A 1 139 ? 17.999 9.380 4.177 1.00 82.50 139 GLU A O 1
ATOM 1050 N N . HIS A 1 140 ? 19.549 8.124 3.126 1.00 79.62 140 HIS A N 1
ATOM 1051 C CA . HIS A 1 140 ? 20.246 9.228 2.433 1.00 79.62 140 HIS A CA 1
ATOM 1052 C C . HIS A 1 140 ? 20.498 10.474 3.307 1.00 79.62 140 HIS A C 1
ATOM 1054 O O . HIS A 1 140 ? 20.242 11.612 2.922 1.00 79.62 140 HIS A O 1
ATOM 1060 N N . HIS A 1 141 ? 20.986 10.264 4.528 1.00 86.00 141 HIS A N 1
ATOM 1061 C CA . HIS A 1 141 ? 21.234 11.319 5.515 1.00 86.00 141 HIS A CA 1
ATOM 1062 C C . HIS A 1 141 ? 19.998 12.109 6.003 1.00 86.00 141 HIS A C 1
ATOM 1064 O O . HIS A 1 141 ? 20.169 13.054 6.778 1.00 86.00 141 HIS A O 1
ATOM 1070 N N . ILE A 1 142 ? 18.777 11.680 5.676 1.00 88.56 142 ILE A N 1
ATOM 1071 C CA . ILE A 1 142 ? 17.524 12.253 6.182 1.00 88.56 142 ILE A CA 1
ATOM 1072 C C . ILE A 1 142 ? 16.905 11.314 7.220 1.00 88.56 142 ILE A C 1
ATOM 1074 O O . ILE A 1 142 ? 16.865 10.099 7.028 1.00 88.56 142 ILE A O 1
ATOM 1078 N N . ASN A 1 143 ? 16.426 11.864 8.337 1.00 91.62 143 ASN A N 1
ATOM 1079 C CA . ASN A 1 143 ? 15.846 11.058 9.409 1.00 91.62 143 ASN A CA 1
ATOM 1080 C C . ASN A 1 143 ? 14.495 10.468 8.987 1.00 91.62 143 ASN A C 1
ATOM 1082 O O . ASN A 1 143 ? 13.569 11.194 8.612 1.00 91.62 143 ASN A O 1
ATOM 1086 N N . SER A 1 144 ? 14.366 9.156 9.135 1.00 90.94 144 SER A N 1
ATOM 1087 C CA . SER A 1 144 ? 13.120 8.435 8.912 1.00 90.94 144 SER A CA 1
ATOM 1088 C C . SER A 1 144 ? 12.231 8.549 10.136 1.00 90.94 144 SER A C 1
ATOM 1090 O O . SER A 1 144 ? 12.650 8.232 11.257 1.00 90.94 144 SER A O 1
ATOM 1092 N N . ILE A 1 145 ? 10.999 9.001 9.920 1.00 92.06 145 ILE A N 1
ATOM 1093 C CA . ILE A 1 145 ? 10.014 9.193 10.981 1.00 92.06 145 ILE A CA 1
ATOM 1094 C C . ILE A 1 145 ? 8.750 8.378 10.752 1.00 92.06 145 ILE A C 1
ATOM 1096 O O . ILE A 1 145 ? 8.353 8.090 9.625 1.00 92.06 145 ILE A O 1
ATOM 1100 N N . MET A 1 146 ? 8.098 8.034 11.856 1.00 92.44 146 MET A N 1
ATOM 1101 C CA . MET A 1 146 ? 6.765 7.438 11.884 1.00 92.44 146 MET A CA 1
ATOM 1102 C C . MET A 1 146 ? 5.944 8.072 13.016 1.00 92.44 146 MET A C 1
ATOM 1104 O O . MET A 1 146 ? 6.530 8.662 13.932 1.00 92.44 146 MET A O 1
ATOM 1108 N N . PRO A 1 147 ? 4.609 7.944 13.006 1.00 92.56 147 PRO A N 1
ATOM 1109 C CA . PRO A 1 147 ? 3.782 8.361 14.131 1.00 92.56 147 PRO A CA 1
ATOM 1110 C C . PRO A 1 147 ? 4.227 7.696 15.436 1.00 92.56 147 PRO A C 1
ATOM 1112 O O . PRO A 1 147 ? 4.573 6.508 15.470 1.00 92.56 147 PRO A O 1
ATOM 1115 N N . SER A 1 148 ? 4.207 8.459 16.527 1.00 90.38 148 SER A N 1
ATOM 1116 C CA . SER A 1 148 ? 4.523 7.929 17.858 1.00 90.38 148 SER A CA 1
ATOM 1117 C C . SER A 1 148 ? 3.418 7.009 18.385 1.00 90.38 148 SER A C 1
ATOM 1119 O O . SER A 1 148 ? 3.708 6.057 19.112 1.00 90.38 148 SER A O 1
ATOM 1121 N N . ASN A 1 149 ? 2.175 7.255 17.965 1.00 90.31 149 ASN A N 1
ATOM 1122 C CA . ASN A 1 149 ? 1.001 6.468 18.328 1.00 90.31 149 ASN A CA 1
ATOM 1123 C C . ASN A 1 149 ? 1.053 5.059 17.712 1.00 90.31 149 ASN A C 1
ATOM 1125 O O . ASN A 1 149 ? 1.419 4.887 16.547 1.00 90.31 149 ASN A O 1
ATOM 1129 N N . ALA A 1 150 ? 0.646 4.054 18.489 1.00 92.06 150 ALA A N 1
ATOM 1130 C CA . ALA A 1 150 ? 0.495 2.676 18.017 1.00 92.06 150 ALA A CA 1
ATOM 1131 C C . ALA A 1 150 ? -0.654 2.542 17.002 1.00 92.06 150 ALA A C 1
ATOM 1133 O O . ALA A 1 150 ? -1.364 3.510 16.729 1.00 92.06 150 ALA A O 1
ATOM 1134 N N . ASP A 1 151 ? -0.829 1.340 16.457 1.00 94.38 151 ASP A N 1
ATOM 1135 C CA . ASP A 1 151 ? -1.936 1.022 15.554 1.00 94.38 151 ASP A CA 1
ATOM 1136 C C . ASP A 1 151 ? -3.287 1.250 16.236 1.00 94.38 151 ASP A C 1
ATOM 1138 O O . ASP A 1 151 ? -3.427 1.010 17.441 1.00 94.38 151 ASP A O 1
ATOM 1142 N N . VAL A 1 152 ? -4.288 1.702 15.473 1.00 95.38 152 VAL A N 1
ATOM 1143 C CA . VAL A 1 152 ? -5.624 1.938 16.042 1.00 95.38 152 VAL A CA 1
ATOM 1144 C C . VAL A 1 152 ? -6.295 0.618 16.419 1.00 95.38 152 VAL A C 1
ATOM 1146 O O . VAL A 1 152 ? -6.817 0.469 17.527 1.00 95.38 152 VAL A O 1
ATOM 1149 N N . ILE A 1 153 ? -6.242 -0.357 15.512 1.00 96.19 153 ILE A N 1
ATOM 1150 C CA . ILE A 1 153 ? -6.677 -1.733 15.745 1.00 96.19 153 ILE A CA 1
ATOM 1151 C C . ILE A 1 153 ? -5.544 -2.663 15.315 1.00 96.19 153 ILE A C 1
ATOM 1153 O O . ILE A 1 153 ? -5.124 -2.636 14.164 1.00 96.19 153 ILE A O 1
ATOM 1157 N N . LEU A 1 154 ? -5.079 -3.501 16.232 1.00 97.25 154 LEU A N 1
ATOM 1158 C CA . LEU A 1 154 ? -4.158 -4.601 15.986 1.00 97.25 154 LEU A CA 1
ATOM 1159 C C . LEU A 1 154 ? -4.891 -5.912 16.276 1.00 97.25 154 LEU A C 1
ATOM 1161 O O . LEU A 1 154 ? -5.380 -6.116 17.384 1.00 97.25 154 LEU A O 1
ATOM 1165 N N . ILE A 1 155 ? -4.960 -6.803 15.295 1.00 97.56 155 ILE A N 1
ATOM 1166 C CA . ILE A 1 155 ? -5.545 -8.138 15.427 1.00 97.56 155 ILE A CA 1
ATOM 1167 C C . ILE A 1 155 ? -4.417 -9.161 15.326 1.00 97.56 155 ILE A C 1
ATOM 1169 O O . ILE A 1 155 ? -3.757 -9.244 14.296 1.00 97.56 155 ILE A O 1
ATOM 1173 N N . ASN A 1 156 ? -4.226 -9.962 16.372 1.00 96.81 156 ASN A N 1
ATOM 1174 C CA . ASN A 1 156 ? -3.326 -11.110 16.380 1.00 96.81 156 ASN A CA 1
ATOM 1175 C C . ASN A 1 156 ? -4.150 -12.400 16.327 1.00 96.81 156 ASN A C 1
ATOM 1177 O O . ASN A 1 156 ? -4.808 -12.784 17.300 1.00 96.81 156 ASN A O 1
ATOM 1181 N N . ALA A 1 157 ? -4.094 -13.073 15.185 1.00 94.88 157 ALA A N 1
ATOM 1182 C CA . ALA A 1 157 ? -4.875 -14.256 14.855 1.00 94.88 157 ALA A CA 1
ATOM 1183 C C . ALA A 1 157 ? -3.937 -15.395 14.429 1.00 94.88 157 ALA A C 1
ATOM 1185 O O . ALA A 1 157 ? -3.756 -15.674 13.247 1.00 94.88 157 ALA A O 1
ATOM 1186 N N . THR A 1 158 ? -3.279 -16.024 15.400 1.00 91.31 158 THR A N 1
ATOM 1187 C CA . THR A 1 158 ? -2.093 -16.869 15.177 1.00 91.31 158 THR A CA 1
ATOM 1188 C C . THR A 1 158 ? -2.375 -18.265 14.617 1.00 91.31 158 THR A C 1
ATOM 1190 O O . THR A 1 158 ? -1.433 -19.007 14.345 1.00 91.31 158 THR A O 1
ATOM 1193 N N . ARG A 1 159 ? -3.641 -18.664 14.451 1.00 92.75 159 ARG A N 1
ATOM 1194 C CA . ARG A 1 159 ? -3.995 -19.979 13.898 1.00 92.75 159 ARG A CA 1
ATOM 1195 C C . ARG A 1 159 ? -4.176 -19.931 12.381 1.00 92.75 159 ARG A C 1
ATOM 1197 O O . ARG A 1 159 ? -4.659 -18.946 11.838 1.00 92.75 159 ARG A O 1
ATOM 1204 N N . LYS A 1 160 ? -3.866 -21.046 11.712 1.00 93.75 160 LYS A N 1
ATOM 1205 C CA . LYS A 1 160 ? -4.067 -21.219 10.260 1.00 93.75 160 LYS A CA 1
ATOM 1206 C C . LYS A 1 160 ? -5.538 -21.237 9.838 1.00 93.75 160 LYS A C 1
ATOM 1208 O O . LYS A 1 160 ? -5.842 -20.943 8.695 1.00 93.75 160 LYS A O 1
ATOM 1213 N N . ASP A 1 161 ? -6.441 -21.598 10.745 1.00 94.81 161 ASP A N 1
ATOM 1214 C CA . ASP A 1 161 ? -7.888 -21.596 10.511 1.00 94.81 161 ASP A CA 1
ATOM 1215 C C . ASP A 1 161 ? -8.562 -20.282 10.935 1.00 94.81 161 ASP A C 1
ATOM 1217 O O . ASP A 1 161 ? -9.791 -20.214 10.996 1.00 94.81 161 ASP A O 1
ATOM 1221 N N . ALA A 1 162 ? -7.775 -19.249 11.256 1.00 95.81 162 ALA A N 1
ATOM 1222 C CA . ALA A 1 162 ? -8.307 -17.936 11.573 1.00 95.81 162 ALA A CA 1
ATOM 1223 C C . ALA A 1 162 ? -9.062 -17.335 10.379 1.00 95.81 162 ALA A C 1
ATOM 1225 O O . ALA A 1 162 ? -8.680 -17.521 9.224 1.00 95.81 162 ALA A O 1
ATOM 1226 N N . LYS A 1 163 ? -10.133 -16.596 10.678 1.00 96.25 163 LYS A N 1
ATOM 1227 C CA . LYS A 1 163 ? -10.948 -15.880 9.695 1.00 96.25 163 LYS A CA 1
ATOM 1228 C C . LYS A 1 163 ? -11.183 -14.454 10.159 1.00 96.25 163 LYS A C 1
ATOM 1230 O O . LYS A 1 163 ? -11.788 -14.221 11.212 1.00 96.25 163 LYS A O 1
ATOM 1235 N N . ILE A 1 164 ? -10.727 -13.501 9.357 1.00 98.38 164 ILE A N 1
ATOM 1236 C CA . ILE A 1 164 ? -10.870 -12.073 9.619 1.00 98.38 164 ILE A CA 1
ATOM 1237 C C . ILE A 1 164 ? -11.660 -11.445 8.475 1.00 98.38 164 ILE A C 1
ATOM 1239 O O . ILE A 1 164 ? -11.196 -11.404 7.346 1.00 98.38 164 ILE A O 1
ATOM 1243 N N . ASN A 1 165 ? -12.847 -10.924 8.771 1.00 98.44 165 ASN A N 1
ATOM 1244 C CA . ASN A 1 165 ? -13.701 -10.234 7.808 1.00 98.44 165 ASN A CA 1
ATOM 1245 C C . ASN A 1 165 ? -13.857 -8.768 8.221 1.00 98.44 165 ASN A C 1
ATOM 1247 O O . ASN A 1 165 ? -14.377 -8.485 9.301 1.00 98.44 165 ASN A O 1
ATOM 1251 N N . ILE A 1 166 ? -13.435 -7.833 7.374 1.00 98.56 166 ILE A N 1
ATOM 1252 C CA . ILE A 1 166 ? -13.540 -6.391 7.618 1.00 98.56 166 ILE A CA 1
ATOM 1253 C C . ILE A 1 166 ? -14.242 -5.750 6.422 1.00 98.56 166 ILE A C 1
ATOM 1255 O O . ILE A 1 166 ? -13.701 -5.696 5.317 1.00 98.56 166 ILE A O 1
ATOM 1259 N N . ALA A 1 167 ? -15.460 -5.266 6.648 1.00 98.50 167 ALA A N 1
ATOM 1260 C CA . ALA A 1 167 ? -16.321 -4.723 5.609 1.00 98.50 167 ALA A CA 1
ATOM 1261 C C . ALA A 1 167 ? -16.879 -3.344 5.980 1.00 98.50 167 ALA A C 1
ATOM 1263 O O . ALA A 1 167 ? -17.126 -3.049 7.150 1.00 98.50 167 ALA A O 1
ATOM 1264 N N . HIS A 1 168 ? -17.098 -2.495 4.972 1.00 98.56 168 HIS A N 1
ATOM 1265 C CA . HIS A 1 168 ? -17.740 -1.181 5.129 1.00 98.56 168 HIS A CA 1
ATOM 1266 C C . HIS A 1 168 ? -17.071 -0.317 6.210 1.00 98.56 168 HIS A C 1
ATOM 1268 O O . HIS A 1 168 ? -17.736 0.216 7.102 1.00 98.56 168 HIS A O 1
ATOM 1274 N N . VAL A 1 169 ? -15.741 -0.215 6.152 1.00 98.56 169 VAL A N 1
ATOM 1275 C CA . VAL A 1 169 ? -14.954 0.556 7.121 1.00 98.56 169 VAL A CA 1
ATOM 1276 C C . VAL A 1 169 ? -14.552 1.906 6.547 1.00 98.56 169 VAL A C 1
ATOM 1278 O O . VAL A 1 169 ? -13.979 1.974 5.464 1.00 98.56 169 VAL A O 1
ATOM 1281 N N . GLU A 1 170 ? -14.790 2.978 7.298 1.00 98.56 170 GLU A N 1
ATOM 1282 C CA . GLU A 1 170 ? -14.283 4.319 7.003 1.00 98.56 170 GLU A CA 1
ATOM 1283 C C . GLU A 1 170 ? -13.341 4.773 8.126 1.00 98.56 170 GLU A C 1
ATOM 1285 O O . GLU A 1 170 ? -13.729 4.781 9.290 1.00 98.56 170 GLU A O 1
ATOM 1290 N N . ALA A 1 171 ? -12.123 5.210 7.806 1.00 98.19 171 ALA A N 1
ATOM 1291 C CA . ALA A 1 171 ? -11.235 5.855 8.774 1.00 98.19 171 ALA A CA 1
ATOM 1292 C C . ALA A 1 171 ? -10.781 7.227 8.267 1.00 98.19 171 ALA A C 1
ATOM 1294 O O . ALA A 1 171 ? -10.319 7.365 7.132 1.00 98.19 171 ALA A O 1
ATOM 1295 N N . ILE A 1 172 ? -10.931 8.252 9.110 1.00 97.44 172 ILE A N 1
ATOM 1296 C CA . ILE A 1 172 ? -10.666 9.650 8.757 1.00 97.44 172 ILE A CA 1
ATOM 1297 C C . ILE A 1 172 ? -9.811 10.343 9.817 1.00 97.44 172 ILE A C 1
ATOM 1299 O O . ILE A 1 172 ? -10.042 10.179 11.016 1.00 97.44 172 ILE A O 1
ATOM 1303 N N . ASN A 1 173 ? -8.863 11.169 9.367 1.00 95.50 173 ASN A N 1
ATOM 1304 C CA . ASN A 1 173 ? -8.023 12.012 10.225 1.00 95.50 173 ASN A CA 1
ATOM 1305 C C . ASN A 1 173 ? -7.263 11.209 11.296 1.00 95.50 173 ASN A C 1
ATOM 1307 O O . ASN A 1 173 ? -7.291 11.549 12.482 1.00 95.50 173 ASN A O 1
ATOM 1311 N N . ILE A 1 174 ? -6.584 10.136 10.895 1.00 94.50 174 ILE A N 1
ATOM 1312 C CA . ILE A 1 174 ? -5.879 9.250 11.828 1.00 94.50 174 ILE A CA 1
ATOM 1313 C C . ILE A 1 174 ? -4.390 9.588 11.867 1.00 94.50 174 ILE A C 1
ATOM 1315 O O . ILE A 1 174 ? -3.721 9.579 10.835 1.00 94.50 174 ILE A O 1
ATOM 1319 N N . HIS A 1 175 ? -3.864 9.825 13.072 1.00 93.69 175 HIS A N 1
ATOM 1320 C CA . HIS A 1 175 ? -2.429 9.891 13.335 1.00 93.69 175 HIS A CA 1
ATOM 1321 C C . HIS A 1 175 ? -1.988 8.672 14.166 1.00 93.69 175 HIS A C 1
ATOM 1323 O O . HIS A 1 175 ? -2.133 8.660 15.390 1.00 93.69 175 HIS A O 1
ATOM 1329 N N . ALA A 1 176 ? -1.510 7.628 13.484 1.00 93.19 176 ALA A N 1
ATOM 1330 C CA . ALA A 1 176 ? -1.151 6.325 14.054 1.00 93.19 176 ALA A CA 1
ATOM 1331 C C . ALA A 1 176 ? -0.185 5.575 13.129 1.00 93.19 176 ALA A C 1
ATOM 1333 O O . ALA A 1 176 ? -0.136 5.864 11.932 1.00 93.19 176 ALA A O 1
ATOM 1334 N N . ARG A 1 177 ? 0.553 4.593 13.662 1.00 92.75 177 ARG A N 1
ATOM 1335 C CA . ARG A 1 177 ? 1.407 3.700 12.857 1.00 92.75 177 ARG A CA 1
ATOM 1336 C C . ARG A 1 177 ? 0.640 3.045 11.701 1.00 92.75 177 ARG A C 1
ATOM 1338 O O . ARG A 1 177 ? 1.125 3.104 10.570 1.00 92.75 177 ARG A O 1
ATOM 1345 N N . SER A 1 178 ? -0.546 2.510 11.986 1.00 95.12 178 SER A N 1
ATOM 1346 C CA . SER A 1 178 ? -1.529 1.992 11.028 1.00 95.12 178 SER A CA 1
ATOM 1347 C C . SER A 1 178 ? -2.958 2.227 11.532 1.00 95.12 178 SER A C 1
ATOM 1349 O O . SER A 1 178 ? -3.183 2.317 12.745 1.00 95.12 178 SER A O 1
ATOM 1351 N N . CYS A 1 179 ? -3.950 2.311 10.638 1.00 96.50 179 CYS A N 1
ATOM 1352 C CA . CYS A 1 179 ? -5.350 2.244 11.071 1.00 96.50 179 CYS A CA 1
ATOM 1353 C C . CYS A 1 179 ? -5.707 0.825 11.516 1.00 96.50 179 CYS A C 1
ATOM 1355 O O . CYS A 1 179 ? -6.276 0.645 12.590 1.00 96.50 179 CYS A O 1
ATOM 1357 N N . ILE A 1 180 ? -5.375 -0.179 10.706 1.00 97.62 180 ILE A N 1
ATOM 1358 C CA . ILE A 1 180 ? -5.632 -1.581 11.039 1.00 97.62 180 ILE A CA 1
ATOM 1359 C C . ILE A 1 180 ? -4.392 -2.403 10.708 1.00 97.62 180 ILE A C 1
ATOM 1361 O O . ILE A 1 180 ? -3.875 -2.343 9.594 1.00 97.62 180 ILE A O 1
ATOM 1365 N N . THR A 1 181 ? -3.943 -3.196 11.667 1.00 98.19 181 THR A N 1
ATOM 1366 C CA . THR A 1 181 ? -2.910 -4.207 11.471 1.00 98.19 181 THR A CA 1
ATOM 1367 C C . THR A 1 181 ? -3.496 -5.575 11.786 1.00 98.19 181 THR A C 1
ATOM 1369 O O . THR A 1 181 ? -4.159 -5.747 12.809 1.00 98.19 181 THR A O 1
ATOM 1372 N N . VAL A 1 182 ? -3.254 -6.552 10.920 1.00 98.25 182 VAL A N 1
ATOM 1373 C CA . VAL A 1 182 ? -3.628 -7.954 11.125 1.00 98.25 182 VAL A CA 1
ATOM 1374 C C . VAL A 1 182 ? -2.362 -8.792 11.038 1.00 98.25 182 VAL A C 1
ATOM 1376 O O . VAL A 1 182 ? -1.675 -8.756 10.026 1.00 98.25 182 VAL A O 1
ATOM 1379 N N . ILE A 1 183 ? -2.056 -9.547 12.085 1.00 97.88 183 ILE A N 1
ATOM 1380 C CA . ILE A 1 183 ? -0.980 -10.538 12.112 1.00 97.88 183 ILE A CA 1
ATOM 1381 C C . ILE A 1 183 ? -1.645 -11.907 12.187 1.00 97.88 183 ILE A C 1
ATOM 1383 O O . ILE A 1 183 ? -2.344 -12.203 13.162 1.00 97.88 183 ILE A O 1
ATOM 1387 N N . THR A 1 184 ? -1.483 -12.732 11.155 1.00 97.56 184 THR A N 1
ATOM 1388 C CA . THR A 1 184 ? -2.211 -13.996 11.045 1.00 97.56 184 THR A CA 1
ATOM 1389 C C . THR A 1 184 ? -1.479 -15.072 10.246 1.00 97.56 184 THR A C 1
ATOM 1391 O O . THR A 1 184 ? -0.460 -14.816 9.617 1.00 97.56 184 THR A O 1
ATOM 1394 N N . LEU A 1 185 ? -1.998 -16.298 10.315 1.00 96.19 185 LEU A N 1
ATOM 1395 C CA . LEU A 1 185 ? -1.693 -17.395 9.392 1.00 96.19 185 LEU A CA 1
ATOM 1396 C C . LEU A 1 185 ? -2.944 -17.870 8.622 1.00 96.19 185 LEU A C 1
ATOM 1398 O O . LEU A 1 185 ? -2.853 -18.855 7.889 1.00 96.19 185 LEU A O 1
ATOM 1402 N N . GLY A 1 186 ? -4.105 -17.250 8.867 1.00 97.00 186 GLY A N 1
ATOM 1403 C CA . GLY A 1 186 ? -5.401 -17.594 8.276 1.00 97.00 186 GLY A CA 1
ATOM 1404 C C . GLY A 1 186 ? -5.870 -16.560 7.253 1.00 97.00 186 GLY A C 1
ATOM 1405 O O . GLY A 1 186 ? -5.085 -15.739 6.793 1.00 97.00 186 GLY A O 1
ATOM 1406 N N . ASP A 1 187 ? -7.148 -16.594 6.889 1.00 98.25 187 ASP A N 1
ATOM 1407 C CA . ASP A 1 187 ? -7.672 -15.795 5.776 1.00 98.25 187 ASP A CA 1
ATOM 1408 C C . ASP A 1 187 ? -8.230 -14.435 6.219 1.00 98.25 187 ASP A C 1
ATOM 1410 O O . ASP A 1 187 ? -8.856 -14.301 7.280 1.00 98.25 187 ASP A O 1
ATOM 1414 N N . VAL A 1 188 ? -8.025 -13.424 5.370 1.00 98.75 188 VAL A N 1
ATOM 1415 C CA . VAL A 1 188 ? -8.455 -12.039 5.582 1.00 98.75 188 VAL A CA 1
ATOM 1416 C C . VAL A 1 188 ? -9.259 -11.530 4.387 1.00 98.75 188 VAL A C 1
ATOM 1418 O O . VAL A 1 188 ? -8.738 -11.356 3.289 1.00 98.75 188 VAL A O 1
ATOM 1421 N N . GLU A 1 189 ? -10.519 -11.192 4.623 1.00 98.75 189 GLU A N 1
ATOM 1422 C CA . GLU A 1 189 ? -11.400 -10.537 3.658 1.00 98.75 189 GLU A CA 1
ATOM 1423 C C . GLU A 1 189 ? -11.551 -9.057 4.015 1.00 98.75 189 GLU A C 1
ATOM 1425 O O . GLU A 1 189 ? -11.997 -8.702 5.111 1.00 98.75 189 GLU A O 1
ATOM 1430 N N . LEU A 1 190 ? -11.205 -8.178 3.076 1.00 98.69 190 LEU A N 1
ATOM 1431 C CA . LEU A 1 190 ? -11.291 -6.727 3.202 1.00 98.69 190 LEU A CA 1
ATOM 1432 C C . LEU A 1 190 ? -12.167 -6.185 2.071 1.00 98.69 190 LEU A C 1
ATOM 1434 O O . LEU A 1 190 ? -11.791 -6.252 0.901 1.00 98.69 190 LEU A O 1
ATOM 1438 N N . SER A 1 191 ? -13.328 -5.613 2.391 1.00 98.56 191 SER A N 1
ATOM 1439 C CA . SER A 1 191 ? -14.246 -5.113 1.358 1.00 98.56 191 SER A CA 1
ATOM 1440 C C . SER A 1 191 ? -14.866 -3.758 1.680 1.00 98.56 191 SER A C 1
ATOM 1442 O O . SER A 1 191 ? -15.246 -3.476 2.814 1.00 98.56 191 SER A O 1
ATOM 1444 N N . ASN A 1 192 ? -15.003 -2.907 0.660 1.00 98.69 192 ASN A N 1
ATOM 1445 C CA . ASN A 1 192 ? -15.650 -1.594 0.779 1.00 98.69 192 ASN A CA 1
ATOM 1446 C C . ASN A 1 192 ? -15.020 -0.736 1.894 1.00 98.69 192 ASN A C 1
ATOM 1448 O O . ASN A 1 192 ? -15.712 -0.237 2.783 1.00 98.69 192 ASN A O 1
ATOM 1452 N N . VAL A 1 193 ? -13.692 -0.604 1.870 1.00 98.81 193 VAL A N 1
ATOM 1453 C CA . VAL A 1 193 ? -12.929 0.152 2.872 1.00 98.81 193 VAL A CA 1
ATOM 1454 C C . VAL A 1 193 ? -12.474 1.502 2.315 1.00 98.81 193 VAL A C 1
ATOM 1456 O O . VAL A 1 193 ? -12.064 1.603 1.159 1.00 98.81 193 VAL A O 1
ATOM 1459 N N . SER A 1 194 ? -12.540 2.551 3.132 1.00 98.69 194 SER A N 1
ATOM 1460 C CA . SER A 1 194 ? -12.215 3.923 2.740 1.00 98.69 194 SER A CA 1
ATOM 1461 C C . SER A 1 194 ? -11.369 4.625 3.798 1.00 98.69 194 SER A C 1
ATOM 1463 O O . SER A 1 194 ? -11.757 4.733 4.960 1.00 98.69 194 SER A O 1
ATOM 1465 N N . PHE A 1 195 ? -10.237 5.177 3.378 1.00 98.75 195 PHE A N 1
ATOM 1466 C CA . PHE A 1 195 ? -9.285 5.866 4.243 1.00 98.75 195 PHE A CA 1
ATOM 1467 C C . PHE A 1 195 ? -9.038 7.283 3.736 1.00 98.75 195 PHE A C 1
ATOM 1469 O O . PHE A 1 195 ? -8.798 7.478 2.546 1.00 98.75 195 PHE A O 1
ATOM 1476 N N . ARG A 1 196 ? -9.080 8.284 4.620 1.00 98.12 196 ARG A N 1
ATOM 1477 C CA . ARG A 1 196 ? -8.790 9.675 4.245 1.00 98.12 196 ARG A CA 1
ATOM 1478 C C . ARG A 1 196 ? -7.968 10.392 5.302 1.00 98.12 196 ARG A C 1
ATOM 1480 O O . ARG A 1 196 ? -8.311 10.357 6.484 1.00 98.12 196 ARG A O 1
ATOM 1487 N N . ASN A 1 197 ? -6.946 11.118 4.859 1.00 96.31 197 ASN A N 1
ATOM 1488 C CA . ASN A 1 197 ? -6.082 11.918 5.718 1.00 96.31 197 ASN A CA 1
ATOM 1489 C C . ASN A 1 197 ? -5.454 11.066 6.838 1.00 96.31 197 ASN A C 1
ATOM 1491 O O . ASN A 1 197 ? -5.670 11.305 8.029 1.00 96.31 197 ASN A O 1
ATOM 1495 N N . ILE A 1 198 ? -4.680 10.052 6.450 1.00 95.81 198 ILE A N 1
ATOM 1496 C CA . ILE A 1 198 ? -4.009 9.118 7.371 1.00 95.81 198 ILE A CA 1
ATOM 1497 C C . ILE A 1 198 ? -2.514 9.421 7.398 1.00 95.81 198 ILE A C 1
ATOM 1499 O O . ILE A 1 198 ? -1.903 9.578 6.346 1.00 95.81 198 ILE A O 1
ATOM 1503 N N . SER A 1 199 ? -1.904 9.528 8.576 1.00 93.38 199 SER A N 1
ATOM 1504 C CA . SER A 1 199 ? -0.510 9.982 8.664 1.00 93.38 199 SER A CA 1
ATOM 1505 C C . SER A 1 199 ? 0.513 8.974 8.141 1.00 93.38 199 SER A C 1
ATOM 1507 O O . SER A 1 199 ? 1.575 9.402 7.705 1.00 93.38 199 SER A O 1
ATOM 1509 N N . ASN A 1 200 ? 0.226 7.666 8.181 1.00 94.00 200 ASN A N 1
ATOM 1510 C CA . ASN A 1 200 ? 1.206 6.637 7.823 1.00 94.00 200 ASN A CA 1
ATOM 1511 C C . ASN A 1 200 ? 0.618 5.472 7.015 1.00 94.00 200 ASN A C 1
ATOM 1513 O O . ASN A 1 200 ? 0.699 5.522 5.789 1.00 94.00 200 ASN A O 1
ATOM 1517 N N . LYS A 1 201 ? 0.031 4.449 7.660 1.00 95.38 201 LYS A N 1
ATOM 1518 C CA . LYS A 1 201 ? -0.526 3.267 6.975 1.00 95.38 201 LYS A CA 1
ATOM 1519 C C . LYS A 1 201 ? -2.044 3.169 7.093 1.00 95.38 201 LYS A C 1
ATOM 1521 O O . LYS A 1 201 ? -2.604 3.500 8.138 1.00 95.38 201 LYS A O 1
ATOM 1526 N N . THR A 1 202 ? -2.699 2.681 6.039 1.00 97.62 202 THR A N 1
ATOM 1527 C CA . THR A 1 202 ? -4.133 2.344 6.075 1.00 97.62 202 THR A CA 1
ATOM 1528 C C . THR A 1 202 ? -4.351 0.987 6.737 1.00 97.62 202 THR A C 1
ATOM 1530 O O . THR A 1 202 ? -4.665 0.922 7.923 1.00 97.62 202 THR A O 1
ATOM 1533 N N . ILE A 1 203 ? -4.148 -0.091 5.983 1.00 97.62 203 ILE A N 1
ATOM 1534 C CA . ILE A 1 203 ? -4.202 -1.472 6.453 1.00 97.62 203 ILE A CA 1
ATOM 1535 C C . ILE A 1 203 ? -2.854 -2.137 6.186 1.00 97.62 203 ILE A C 1
ATOM 1537 O O . ILE A 1 203 ? -2.293 -1.968 5.100 1.00 97.62 203 ILE A O 1
ATOM 1541 N N . HIS A 1 204 ? -2.389 -2.922 7.159 1.00 97.94 204 HIS A N 1
ATOM 1542 C CA . HIS A 1 204 ? -1.277 -3.855 7.006 1.00 97.94 204 HIS A CA 1
ATOM 1543 C C . HIS A 1 204 ? -1.700 -5.262 7.423 1.00 97.94 204 HIS A C 1
ATOM 1545 O O . HIS A 1 204 ? -2.097 -5.469 8.567 1.00 97.94 204 HIS A O 1
ATOM 1551 N N . VAL A 1 205 ? -1.606 -6.231 6.515 1.00 98.44 205 VAL A N 1
ATOM 1552 C CA . VAL A 1 205 ? -1.751 -7.657 6.846 1.00 98.44 205 VAL A CA 1
ATOM 1553 C C . VAL A 1 205 ? -0.392 -8.351 6.777 1.00 98.44 205 VAL A C 1
ATOM 1555 O O . VAL A 1 205 ? 0.304 -8.238 5.775 1.00 98.44 205 VAL A O 1
ATOM 1558 N N . TYR A 1 206 ? -0.028 -9.079 7.826 1.00 97.69 206 TYR A N 1
ATOM 1559 C CA . TYR A 1 206 ? 1.151 -9.934 7.896 1.00 97.69 206 TYR A CA 1
ATOM 1560 C C . TYR A 1 206 ? 0.708 -11.391 7.997 1.00 97.69 206 TYR A C 1
ATOM 1562 O O . TYR A 1 206 ? 0.144 -11.798 9.011 1.00 97.69 206 TYR A O 1
ATOM 1570 N N . HIS A 1 207 ? 1.012 -12.176 6.967 1.00 97.94 207 HIS A N 1
ATOM 1571 C CA . HIS A 1 207 ? 0.698 -13.608 6.870 1.00 97.94 207 HIS A CA 1
ATOM 1572 C C . HIS A 1 207 ? 1.808 -14.506 7.434 1.00 97.94 207 HIS A C 1
ATOM 1574 O O . HIS A 1 207 ? 2.139 -15.563 6.895 1.00 97.94 207 HIS A O 1
ATOM 1580 N N . THR A 1 208 ? 2.450 -14.032 8.501 1.00 96.00 208 THR A N 1
ATOM 1581 C CA . THR A 1 208 ? 3.592 -14.678 9.149 1.00 96.00 208 THR A CA 1
ATOM 1582 C C . THR A 1 208 ? 3.699 -14.247 10.608 1.00 96.00 208 THR A C 1
ATOM 1584 O O . THR A 1 208 ? 3.310 -13.134 10.968 1.00 96.00 208 THR A O 1
ATOM 1587 N N . LEU A 1 209 ? 4.294 -15.104 11.442 1.00 93.81 209 LEU A N 1
ATOM 1588 C CA . LEU A 1 209 ? 4.631 -14.798 12.842 1.00 93.81 209 LEU A CA 1
ATOM 1589 C C . LEU A 1 209 ? 6.144 -14.653 13.077 1.00 93.81 209 LEU A C 1
ATOM 1591 O O . LEU A 1 209 ? 6.567 -14.183 14.129 1.00 93.81 209 LEU A O 1
ATOM 1595 N N . ASP A 1 210 ? 6.955 -15.068 12.107 1.00 92.44 210 ASP A N 1
ATOM 1596 C CA . ASP A 1 210 ? 8.403 -15.266 12.227 1.00 92.44 210 ASP A CA 1
ATOM 1597 C C . ASP A 1 210 ? 9.153 -14.793 10.965 1.00 92.44 210 ASP A C 1
ATOM 1599 O O . ASP A 1 210 ? 10.118 -15.419 10.525 1.00 92.44 210 ASP A O 1
ATOM 1603 N N . ASP A 1 211 ? 8.689 -13.672 10.397 1.00 89.38 211 ASP A N 1
ATOM 1604 C CA . ASP A 1 211 ? 9.286 -12.979 9.240 1.00 89.38 211 ASP A CA 1
ATOM 1605 C C . ASP A 1 211 ? 9.536 -13.888 8.019 1.00 89.38 211 ASP A C 1
ATOM 1607 O O . ASP A 1 211 ? 10.598 -13.884 7.401 1.00 89.38 211 ASP A O 1
ATOM 1611 N N . GLY A 1 212 ? 8.536 -14.700 7.673 1.00 90.75 212 GLY A N 1
ATOM 1612 C CA . GLY A 1 212 ? 8.509 -15.486 6.443 1.00 90.75 212 GLY A CA 1
ATOM 1613 C C . GLY A 1 212 ? 8.996 -16.923 6.579 1.00 90.75 212 GLY A C 1
ATOM 1614 O O . GLY A 1 212 ? 8.955 -17.654 5.590 1.00 90.75 212 GLY A O 1
ATOM 1615 N N . LYS A 1 213 ? 9.425 -17.368 7.769 1.00 92.94 213 LYS A N 1
ATOM 1616 C CA . LYS A 1 213 ? 9.763 -18.789 7.986 1.00 92.94 213 LYS A CA 1
ATOM 1617 C C . LYS A 1 213 ? 8.507 -19.663 7.968 1.00 92.94 213 LYS A C 1
ATOM 1619 O O . LYS A 1 213 ? 8.526 -20.752 7.399 1.00 92.94 213 LYS A O 1
ATOM 1624 N N . THR A 1 214 ? 7.416 -19.160 8.537 1.00 93.25 214 THR A N 1
ATOM 1625 C CA . THR A 1 214 ? 6.095 -19.779 8.539 1.00 93.25 214 THR A CA 1
ATOM 1626 C C . THR A 1 214 ? 5.103 -18.842 7.867 1.00 93.25 214 THR A C 1
ATOM 1628 O O . THR A 1 214 ? 4.666 -17.852 8.448 1.00 93.25 214 THR A O 1
ATOM 1631 N N . VAL A 1 215 ? 4.707 -19.194 6.646 1.00 93.50 215 VAL A N 1
ATOM 1632 C CA . VAL A 1 215 ? 3.732 -18.440 5.850 1.00 93.50 215 VAL A CA 1
ATOM 1633 C C . VAL A 1 215 ? 2.416 -19.215 5.761 1.00 93.50 215 VAL A C 1
ATOM 1635 O O . VAL A 1 215 ? 2.415 -20.446 5.664 1.00 93.50 215 VAL A O 1
ATOM 1638 N N . GLY A 1 216 ? 1.288 -18.508 5.809 1.00 93.12 216 GLY A N 1
ATOM 1639 C CA . GLY A 1 216 ? -0.041 -19.093 5.626 1.00 93.12 216 GLY A CA 1
ATOM 1640 C C . GLY A 1 216 ? -1.067 -18.075 5.141 1.00 93.12 216 GLY A C 1
ATOM 1641 O O . GLY A 1 216 ? -0.765 -16.894 5.064 1.00 93.12 216 GLY A O 1
ATOM 1642 N N . GLY A 1 217 ? -2.270 -18.547 4.824 1.00 96.69 217 GLY A N 1
ATOM 1643 C CA . GLY A 1 217 ? -3.418 -17.680 4.585 1.00 96.69 217 GLY A CA 1
ATOM 1644 C C . GLY A 1 217 ? -3.413 -16.902 3.270 1.00 96.69 217 GLY A C 1
ATOM 1645 O O . GLY A 1 217 ? -2.491 -16.950 2.442 1.00 96.69 217 GLY A O 1
ATOM 1646 N N . SER A 1 218 ? -4.513 -16.188 3.079 1.00 98.31 218 SER A N 1
ATOM 1647 C CA . SER A 1 218 ? -4.761 -15.334 1.927 1.00 98.31 218 SER A CA 1
ATOM 1648 C C . SER A 1 218 ? -5.424 -14.024 2.347 1.00 98.31 218 SER A C 1
ATOM 1650 O O . SER A 1 218 ? -6.155 -13.968 3.334 1.00 98.31 218 SER A O 1
ATOM 1652 N N . THR A 1 219 ? -5.152 -12.946 1.612 1.00 98.88 219 THR A N 1
ATOM 1653 C CA . THR A 1 219 ? -5.878 -11.679 1.731 1.00 98.88 219 THR A CA 1
ATOM 1654 C C . THR A 1 219 ? -6.617 -11.389 0.440 1.00 98.88 219 THR A C 1
ATOM 1656 O O . THR A 1 219 ? -6.001 -11.334 -0.625 1.00 98.88 219 THR A O 1
ATOM 1659 N N . HIS A 1 220 ? -7.908 -11.101 0.546 1.00 98.88 220 HIS A N 1
ATOM 1660 C CA . HIS A 1 220 ? -8.728 -10.592 -0.543 1.00 98.88 220 HIS A CA 1
ATOM 1661 C C . HIS A 1 220 ? -9.155 -9.157 -0.227 1.00 98.88 220 HIS A C 1
ATOM 1663 O O . HIS A 1 220 ? -9.919 -8.910 0.702 1.00 98.88 220 HIS A O 1
ATOM 1669 N N . LEU A 1 221 ? -8.651 -8.192 -0.995 1.00 98.81 221 LEU A N 1
ATOM 1670 C CA . LEU A 1 221 ? -9.009 -6.781 -0.896 1.00 98.81 221 LEU A CA 1
ATOM 1671 C C . LEU A 1 221 ? -9.876 -6.373 -2.086 1.00 98.81 221 LEU A C 1
ATOM 1673 O O . LEU A 1 221 ? -9.451 -6.481 -3.236 1.00 98.81 221 LEU A O 1
ATOM 1677 N N . LYS A 1 222 ? -11.078 -5.855 -1.821 1.00 98.62 222 LYS A N 1
ATOM 1678 C CA . LYS A 1 222 ? -12.023 -5.431 -2.860 1.00 98.62 222 LYS A CA 1
ATOM 1679 C C . LYS A 1 222 ? -12.644 -4.069 -2.568 1.00 98.62 222 LYS A C 1
ATOM 1681 O O . LYS A 1 222 ? -13.099 -3.813 -1.456 1.00 98.62 222 LYS A O 1
ATOM 1686 N N . ASN A 1 223 ? -12.759 -3.226 -3.597 1.00 98.69 223 ASN A N 1
ATOM 1687 C CA . ASN A 1 223 ? -13.393 -1.903 -3.517 1.00 98.69 223 ASN A CA 1
ATOM 1688 C C . ASN A 1 223 ? -12.769 -1.035 -2.408 1.00 98.69 223 ASN A C 1
ATOM 1690 O O . ASN A 1 223 ? -13.444 -0.625 -1.461 1.00 98.69 223 ASN A O 1
ATOM 1694 N N . ALA A 1 224 ? -11.466 -0.788 -2.506 1.00 98.75 224 ALA A N 1
ATOM 1695 C CA . ALA A 1 224 ? -10.719 -0.052 -1.493 1.00 98.75 224 ALA A CA 1
ATOM 1696 C C . ALA A 1 224 ? -10.341 1.343 -1.996 1.00 98.75 224 ALA A C 1
ATOM 1698 O O . ALA A 1 224 ? -9.879 1.495 -3.129 1.00 98.75 224 ALA A O 1
ATOM 1699 N N . THR A 1 225 ? -10.535 2.364 -1.158 1.00 98.81 225 THR A N 1
ATOM 1700 C CA . THR A 1 225 ? -10.164 3.750 -1.475 1.00 98.81 225 THR A CA 1
ATOM 1701 C C . THR A 1 225 ? -9.251 4.348 -0.409 1.00 98.81 225 THR A C 1
ATOM 1703 O O . THR A 1 225 ? -9.519 4.209 0.783 1.00 98.81 225 THR A O 1
ATOM 1706 N N . ALA A 1 226 ? -8.194 5.043 -0.824 1.00 98.56 226 ALA A N 1
ATOM 1707 C CA . ALA A 1 226 ? -7.347 5.836 0.065 1.00 98.56 226 ALA A CA 1
ATOM 1708 C C . ALA A 1 226 ? -7.105 7.241 -0.502 1.00 98.56 226 ALA A C 1
ATOM 1710 O O . ALA A 1 226 ? -6.868 7.397 -1.700 1.00 98.56 226 ALA A O 1
ATOM 1711 N N . VAL A 1 227 ? -7.176 8.262 0.353 1.00 97.94 227 VAL A N 1
ATOM 1712 C CA . VAL A 1 227 ? -6.961 9.665 -0.021 1.00 97.94 227 VAL A CA 1
ATOM 1713 C C . VAL A 1 227 ? -6.065 10.365 0.998 1.00 97.94 227 VAL A C 1
ATOM 1715 O O . VAL A 1 227 ? -6.332 10.295 2.197 1.00 97.94 227 VAL A O 1
ATOM 1718 N N . ASP A 1 228 ? -5.035 11.071 0.534 1.00 95.69 228 ASP A N 1
ATOM 1719 C CA . ASP A 1 228 ? -4.129 11.874 1.368 1.00 95.69 228 ASP A CA 1
ATOM 1720 C C . ASP A 1 228 ? -3.485 11.064 2.509 1.00 95.69 228 ASP A C 1
ATOM 1722 O O . ASP A 1 228 ? -3.557 11.408 3.696 1.00 95.69 228 ASP A O 1
ATOM 1726 N N . VAL A 1 229 ? -2.871 9.939 2.150 1.00 94.31 229 VAL A N 1
ATOM 1727 C CA . VAL A 1 229 ? -2.195 9.055 3.107 1.00 94.31 229 VAL A CA 1
ATOM 1728 C C . VAL A 1 229 ? -0.696 9.306 3.069 1.00 94.31 229 VAL A C 1
ATOM 1730 O O . VAL A 1 229 ? -0.120 9.338 1.991 1.00 94.31 229 VAL A O 1
ATOM 1733 N N . GLY A 1 230 ? -0.053 9.487 4.223 1.00 91.25 230 GLY A N 1
ATOM 1734 C CA . GLY A 1 230 ? 1.403 9.655 4.305 1.00 91.25 230 GLY A CA 1
ATOM 1735 C C . GLY A 1 230 ? 1.947 11.052 4.112 1.00 91.25 230 GLY A C 1
ATOM 1736 O O . GLY A 1 230 ? 3.154 11.258 4.177 1.00 91.25 230 GLY A O 1
ATOM 1737 N N . ILE A 1 231 ? 1.074 12.014 3.842 1.00 89.12 231 ILE A N 1
ATOM 1738 C CA . ILE A 1 231 ? 1.465 13.405 3.626 1.00 89.12 231 ILE A CA 1
ATOM 1739 C C . ILE A 1 231 ? 1.916 13.991 4.957 1.00 89.12 231 ILE A C 1
ATOM 1741 O O . ILE A 1 231 ? 1.186 13.871 5.930 1.00 89.12 231 ILE A O 1
ATOM 1745 N N . LEU A 1 232 ? 3.069 14.646 5.047 1.00 88.56 232 LEU A N 1
ATOM 1746 C CA . LEU A 1 232 ? 3.447 15.306 6.298 1.00 88.56 232 LEU A CA 1
ATOM 1747 C C . LEU A 1 232 ? 2.682 16.632 6.488 1.00 88.56 232 LEU A C 1
ATOM 1749 O O . LEU A 1 232 ? 2.519 17.382 5.526 1.00 88.56 232 LEU A O 1
ATOM 1753 N N . PRO A 1 233 ? 2.243 16.978 7.716 1.00 89.69 233 PRO A N 1
ATOM 1754 C CA . PRO A 1 233 ? 1.686 18.304 7.991 1.00 89.69 233 PRO A CA 1
ATOM 1755 C C . PRO A 1 233 ? 2.773 19.389 7.870 1.00 89.69 233 PRO A C 1
ATOM 1757 O O . PRO A 1 233 ? 3.963 19.094 7.800 1.00 89.69 233 PRO A O 1
ATOM 1760 N N . LYS A 1 234 ? 2.399 20.675 7.900 1.00 90.69 234 LYS A N 1
ATOM 1761 C CA . LYS A 1 234 ? 3.368 21.794 7.840 1.00 90.69 234 LYS A CA 1
ATOM 1762 C C . LYS A 1 234 ? 4.383 21.780 8.994 1.00 90.69 234 LYS A C 1
ATOM 1764 O O . LYS A 1 234 ? 5.544 22.143 8.808 1.00 90.69 234 LYS A O 1
ATOM 1769 N N . VAL A 1 235 ? 3.925 21.393 10.184 1.00 92.50 235 VAL A N 1
ATOM 1770 C CA . VAL A 1 235 ? 4.724 21.328 11.412 1.00 92.50 235 VAL A CA 1
ATOM 1771 C C . VAL A 1 235 ? 4.540 19.957 12.041 1.00 92.50 235 VAL A C 1
ATOM 1773 O O . VAL A 1 235 ? 3.408 19.501 12.200 1.00 92.50 235 VAL A O 1
ATOM 1776 N N . ILE A 1 236 ? 5.647 19.335 12.427 1.00 93.19 236 ILE A N 1
ATOM 1777 C CA . ILE A 1 236 ? 5.670 18.093 13.203 1.00 93.19 236 ILE A CA 1
ATOM 1778 C C . ILE A 1 236 ? 6.383 18.319 14.531 1.00 93.19 236 ILE A C 1
ATOM 1780 O O . ILE A 1 236 ? 7.262 19.174 14.632 1.00 93.19 236 ILE A O 1
ATOM 1784 N N . LEU A 1 237 ? 6.026 17.531 15.536 1.00 94.81 237 LEU A N 1
ATOM 1785 C CA . LEU A 1 237 ? 6.731 17.443 16.804 1.00 94.81 237 LEU A CA 1
ATOM 1786 C C . LEU A 1 237 ? 7.616 16.194 16.777 1.00 94.81 237 LEU A C 1
ATOM 1788 O O . LEU A 1 237 ? 7.117 15.102 16.529 1.00 94.81 237 LEU A O 1
ATOM 1792 N N . VAL A 1 238 ? 8.912 16.343 17.036 1.00 94.12 238 VAL A N 1
ATOM 1793 C CA . VAL A 1 238 ? 9.853 15.228 17.214 1.00 94.12 238 VAL A CA 1
ATOM 1794 C C . VAL A 1 238 ? 10.597 15.465 18.520 1.00 94.12 238 VAL A C 1
ATOM 1796 O O . VAL A 1 238 ? 11.177 16.533 18.714 1.00 94.12 238 VAL A O 1
ATOM 1799 N N . ASN A 1 239 ? 10.562 14.498 19.442 1.00 88.50 239 ASN A N 1
ATOM 1800 C CA . ASN A 1 239 ? 11.177 14.614 20.775 1.00 88.50 239 ASN A CA 1
ATOM 1801 C C . ASN A 1 239 ? 10.785 15.912 21.516 1.00 88.50 239 ASN A C 1
ATOM 1803 O O . ASN A 1 239 ? 11.627 16.580 22.114 1.00 88.50 239 ASN A O 1
ATOM 1807 N N . GLY A 1 240 ? 9.511 16.311 21.423 1.00 88.94 240 GLY A N 1
ATOM 1808 C CA . GLY A 1 240 ? 8.991 17.523 22.069 1.00 88.94 240 GLY A CA 1
ATOM 1809 C C . GLY A 1 240 ? 9.407 18.847 21.414 1.00 88.94 240 GLY A C 1
ATOM 1810 O O . GLY A 1 240 ? 9.039 19.904 21.921 1.00 88.94 240 GLY A O 1
ATOM 1811 N N . LYS A 1 241 ? 10.134 18.821 20.289 1.00 93.88 241 LYS A N 1
ATOM 1812 C CA . LYS A 1 241 ? 10.534 20.016 19.532 1.00 93.88 241 LYS A CA 1
ATOM 1813 C C . LYS A 1 241 ? 9.781 20.099 18.209 1.00 93.88 241 LYS A C 1
ATOM 1815 O O . LYS A 1 241 ? 9.616 19.095 17.519 1.00 93.88 241 LYS A O 1
ATOM 1820 N N . SER A 1 242 ? 9.320 21.297 17.865 1.00 95.25 242 SER A N 1
ATOM 1821 C CA . SER A 1 242 ? 8.593 21.553 16.620 1.00 95.25 242 SER A CA 1
ATOM 1822 C C . SER A 1 242 ? 9.552 21.761 15.453 1.00 95.25 242 SER A C 1
ATOM 1824 O O . SER A 1 242 ? 10.519 22.513 15.567 1.00 95.25 242 SER A O 1
ATOM 1826 N N . TYR A 1 243 ? 9.245 21.149 14.313 1.00 94.25 243 TYR A N 1
ATOM 1827 C CA . TYR A 1 243 ? 10.020 21.263 13.082 1.00 94.25 243 TYR A CA 1
ATOM 1828 C C . TYR A 1 243 ? 9.111 21.567 11.895 1.00 94.25 243 TYR A C 1
ATOM 1830 O O . TYR A 1 243 ? 8.049 20.962 11.735 1.00 94.25 243 TYR A O 1
ATOM 1838 N N . LEU A 1 244 ? 9.556 22.482 11.035 1.00 92.62 244 LEU A N 1
ATOM 1839 C CA . LEU A 1 244 ? 8.945 22.707 9.729 1.00 92.62 244 LEU A CA 1
ATOM 1840 C C . LEU A 1 244 ? 9.304 21.553 8.795 1.00 92.62 244 LEU A C 1
ATOM 1842 O O . LEU A 1 244 ? 10.479 21.239 8.605 1.00 92.62 244 LEU A O 1
ATOM 1846 N N . THR A 1 245 ? 8.309 20.955 8.152 1.00 88.62 245 THR A N 1
ATOM 1847 C CA . THR A 1 245 ? 8.534 19.845 7.207 1.00 88.62 245 THR A CA 1
ATOM 1848 C C . THR A 1 245 ? 9.133 20.315 5.882 1.00 88.62 245 THR A C 1
ATOM 1850 O O . THR A 1 245 ? 9.803 19.553 5.176 1.00 88.62 245 THR A O 1
ATOM 1853 N N . SER A 1 246 ? 9.011 21.608 5.577 1.00 86.88 246 SER A N 1
ATOM 1854 C CA . SER A 1 246 ? 9.731 22.254 4.478 1.00 86.88 246 SER A CA 1
ATOM 1855 C C . SER A 1 246 ? 11.252 22.237 4.666 1.00 86.88 246 SER A C 1
ATOM 1857 O O . SER A 1 246 ? 11.960 22.212 3.667 1.00 86.88 246 SER A O 1
ATOM 1859 N N . ALA A 1 247 ? 11.764 22.151 5.902 1.00 87.62 247 ALA A N 1
ATOM 1860 C CA . ALA A 1 247 ? 13.205 22.091 6.166 1.00 87.62 247 ALA A CA 1
ATOM 1861 C C . ALA A 1 247 ? 13.865 20.784 5.688 1.00 87.62 247 ALA A C 1
ATOM 1863 O O . ALA A 1 247 ? 15.085 20.707 5.616 1.00 87.62 247 ALA A O 1
ATOM 1864 N N . GLY A 1 248 ? 13.082 19.741 5.381 1.00 85.75 248 GLY A N 1
ATOM 1865 C CA . GLY A 1 248 ? 13.596 18.500 4.786 1.00 85.75 248 GLY A CA 1
ATOM 1866 C C . GLY A 1 248 ? 14.424 17.619 5.717 1.00 85.75 248 GLY A C 1
ATOM 1867 O O . GLY A 1 248 ? 15.024 16.660 5.256 1.00 85.75 248 GLY A O 1
ATOM 1868 N N . LEU A 1 249 ? 14.426 17.903 7.020 1.00 89.50 249 LEU A N 1
ATOM 1869 C CA . LEU A 1 249 ? 15.181 17.135 8.016 1.00 89.50 249 LEU A CA 1
ATOM 1870 C C . LEU A 1 249 ? 14.581 15.751 8.312 1.00 89.50 249 LEU A C 1
ATOM 1872 O O . LEU A 1 249 ? 15.272 14.887 8.851 1.00 89.50 249 LEU A O 1
ATOM 187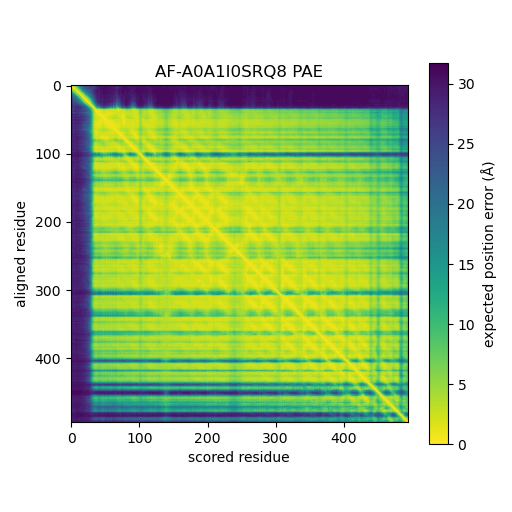6 N N . TYR A 1 250 ? 13.300 15.554 7.985 1.00 89.56 250 TYR A N 1
ATOM 1877 C CA . TYR A 1 250 ? 12.541 14.347 8.297 1.00 89.56 250 TYR A CA 1
ATOM 1878 C C . TYR A 1 250 ? 11.642 13.928 7.133 1.00 89.56 250 TYR A C 1
ATOM 1880 O O . TYR A 1 250 ? 11.056 14.785 6.461 1.00 89.56 250 TYR A O 1
ATOM 1888 N N . MET A 1 251 ? 11.482 12.616 6.942 1.00 86.50 251 MET A N 1
ATOM 1889 C CA . MET A 1 251 ? 10.583 12.033 5.940 1.00 86.50 251 MET A CA 1
ATOM 1890 C C . MET A 1 251 ? 9.859 10.791 6.469 1.00 86.50 251 MET A C 1
ATOM 1892 O O . MET A 1 251 ? 10.435 10.037 7.257 1.00 86.50 251 MET A O 1
ATOM 1896 N N . PRO A 1 252 ? 8.608 10.554 6.041 1.00 85.62 252 PRO A N 1
ATOM 1897 C CA . PRO A 1 252 ? 7.917 9.313 6.341 1.00 85.62 252 PRO A CA 1
ATOM 1898 C C . PRO A 1 252 ? 8.480 8.199 5.444 1.00 85.62 252 PRO A C 1
ATOM 1900 O O . PRO A 1 252 ? 8.495 8.333 4.219 1.00 85.62 252 PRO A O 1
ATOM 1903 N N . GLN A 1 253 ? 8.962 7.107 6.042 1.00 79.25 253 GLN A N 1
ATOM 1904 C CA . GLN A 1 253 ? 9.540 5.972 5.295 1.00 79.25 253 GLN A CA 1
ATOM 1905 C C . GLN A 1 253 ? 8.573 4.780 5.180 1.00 79.25 253 GLN A C 1
ATOM 1907 O O . GLN A 1 253 ? 8.652 3.999 4.240 1.00 79.25 253 GLN A O 1
ATOM 1912 N N . GLU A 1 254 ? 7.628 4.639 6.109 1.00 81.62 254 GLU A N 1
ATOM 1913 C CA . GLU A 1 254 ? 6.715 3.489 6.164 1.00 81.62 254 GLU A CA 1
ATOM 1914 C C . GLU A 1 254 ? 5.275 3.838 5.765 1.00 81.62 254 GLU A C 1
ATOM 1916 O O . GLU A 1 254 ? 4.325 3.216 6.251 1.00 81.62 254 GLU A O 1
ATOM 1921 N N . SER A 1 255 ? 5.076 4.851 4.920 1.00 88.06 255 SER A N 1
ATOM 1922 C CA . SER A 1 255 ? 3.723 5.258 4.557 1.00 88.06 255 SER A CA 1
ATOM 1923 C C . SER A 1 255 ? 3.164 4.433 3.397 1.00 88.06 255 SER A C 1
ATOM 1925 O O . SER A 1 255 ? 3.176 4.838 2.231 1.00 88.06 255 SER A O 1
ATOM 1927 N N . PHE A 1 256 ? 2.656 3.257 3.755 1.00 91.44 256 PHE A N 1
ATOM 1928 C CA . PHE A 1 256 ? 2.091 2.282 2.832 1.00 91.44 256 PHE A CA 1
ATOM 1929 C C . PHE A 1 256 ? 0.568 2.248 2.892 1.00 91.44 256 PHE A C 1
ATOM 1931 O O . PHE A 1 256 ? -0.044 2.191 3.961 1.00 91.44 256 PHE A O 1
ATOM 1938 N N . ASN A 1 257 ? -0.050 2.215 1.720 1.00 95.44 257 ASN A N 1
ATOM 1939 C CA . ASN A 1 257 ? -1.460 1.900 1.575 1.00 95.44 257 ASN A CA 1
ATOM 1940 C C . ASN A 1 257 ? -1.618 0.420 1.211 1.00 95.44 257 ASN A C 1
ATOM 1942 O O . ASN A 1 257 ? -0.895 -0.083 0.354 1.00 95.44 257 ASN A O 1
ATOM 1946 N N . PHE A 1 258 ? -2.593 -0.249 1.835 1.00 97.56 258 PHE A N 1
ATOM 1947 C CA . PHE A 1 258 ? -3.035 -1.603 1.471 1.00 97.56 258 PHE A CA 1
ATOM 1948 C C . PHE A 1 258 ? -1.886 -2.611 1.315 1.00 97.56 258 PHE A C 1
ATOM 1950 O O . PHE A 1 258 ? -1.773 -3.284 0.288 1.00 97.56 258 PHE A O 1
ATOM 1957 N N . ILE A 1 259 ? -1.019 -2.678 2.324 1.00 97.19 259 ILE A N 1
ATOM 1958 C CA . ILE A 1 259 ? 0.152 -3.550 2.301 1.00 97.19 259 ILE A CA 1
ATOM 1959 C C . ILE A 1 259 ? -0.198 -4.935 2.845 1.00 97.19 259 ILE A C 1
ATOM 1961 O O . ILE A 1 259 ? -0.788 -5.074 3.921 1.00 97.19 259 ILE A O 1
ATOM 1965 N N . VAL A 1 260 ? 0.184 -5.964 2.093 1.00 98.38 260 VAL A N 1
ATOM 1966 C CA . VAL A 1 260 ? 0.109 -7.358 2.533 1.00 98.38 260 VAL A CA 1
ATOM 1967 C C . VAL A 1 260 ? 1.492 -7.970 2.419 1.00 98.38 260 VAL A C 1
ATOM 1969 O O . VAL A 1 260 ? 2.029 -8.089 1.319 1.00 98.38 260 VAL A O 1
ATOM 1972 N N . SER A 1 261 ? 2.042 -8.363 3.562 1.00 97.94 261 SER A N 1
ATOM 1973 C CA . SER A 1 261 ? 3.327 -9.038 3.665 1.00 97.94 261 SER A CA 1
ATOM 1974 C C . SER A 1 261 ? 3.114 -10.551 3.767 1.00 97.94 261 SER A C 1
ATOM 1976 O O . SER A 1 261 ? 2.414 -11.009 4.675 1.00 97.94 261 SER A O 1
ATOM 1978 N N . PHE A 1 262 ? 3.765 -11.321 2.891 1.00 98.25 262 PHE A N 1
ATOM 1979 C CA . PHE A 1 262 ? 3.693 -12.786 2.786 1.00 98.25 262 PHE A CA 1
ATOM 1980 C C . PHE A 1 262 ? 2.303 -13.338 2.412 1.00 98.25 262 PHE A C 1
ATOM 1982 O O . PHE A 1 262 ? 1.344 -12.599 2.193 1.00 98.25 262 PHE A O 1
ATOM 1989 N N . GLY A 1 263 ? 2.197 -14.662 2.281 1.00 97.69 263 GLY A N 1
ATOM 1990 C CA . GLY A 1 263 ? 0.957 -15.355 1.922 1.00 97.69 263 GLY A CA 1
ATOM 1991 C C . GLY A 1 263 ? 0.514 -15.073 0.488 1.00 97.69 263 GLY A C 1
ATOM 1992 O O . GLY A 1 263 ? 1.323 -14.708 -0.373 1.00 97.69 263 GLY A O 1
ATOM 1993 N N . THR A 1 264 ? -0.782 -15.247 0.236 1.00 98.69 264 THR A N 1
ATOM 1994 C CA . THR A 1 264 ? -1.408 -14.899 -1.047 1.00 98.69 264 THR A CA 1
ATOM 1995 C C . THR A 1 264 ? -2.170 -13.580 -0.941 1.00 98.69 264 THR A C 1
ATOM 1997 O O . THR A 1 264 ? -2.867 -13.357 0.045 1.00 98.69 264 THR A O 1
ATOM 2000 N N . TYR A 1 265 ? -2.087 -12.719 -1.956 1.00 98.81 265 TYR A N 1
ATOM 2001 C CA . TYR A 1 265 ? -2.772 -11.427 -1.971 1.00 98.81 265 TYR A CA 1
ATOM 2002 C C . TYR A 1 265 ? -3.539 -11.189 -3.276 1.00 98.81 265 TYR A C 1
ATOM 2004 O O . TYR A 1 265 ? -2.972 -11.236 -4.362 1.00 98.81 265 TYR A O 1
ATOM 2012 N N . TYR A 1 266 ? -4.827 -10.880 -3.162 1.00 98.88 266 TYR A N 1
ATOM 2013 C CA . TYR A 1 266 ? -5.677 -10.449 -4.263 1.00 98.88 266 TYR A CA 1
ATOM 2014 C C . TYR A 1 266 ? -6.186 -9.025 -4.021 1.00 98.88 266 TYR A C 1
ATOM 2016 O O . TYR A 1 266 ? -6.732 -8.748 -2.952 1.00 98.88 266 TYR A O 1
ATOM 2024 N N . ALA A 1 267 ? -6.055 -8.131 -5.004 1.00 98.75 267 ALA A N 1
ATOM 2025 C CA . ALA A 1 267 ? -6.470 -6.732 -4.893 1.00 98.75 267 ALA A CA 1
ATOM 2026 C C . ALA A 1 267 ? -7.302 -6.269 -6.102 1.00 98.75 267 ALA A C 1
ATOM 2028 O O . ALA A 1 267 ? -6.790 -6.095 -7.205 1.00 98.75 267 ALA A O 1
ATOM 2029 N N . TYR A 1 268 ? -8.589 -6.001 -5.885 1.00 98.69 268 TYR A N 1
ATOM 2030 C CA . TYR A 1 268 ? -9.537 -5.653 -6.944 1.00 98.69 268 TYR A CA 1
ATOM 2031 C C . TYR A 1 268 ? -10.217 -4.309 -6.694 1.00 98.69 268 TYR A C 1
ATOM 2033 O O . TYR A 1 268 ? -10.710 -4.040 -5.595 1.00 98.69 268 TYR A O 1
ATOM 2041 N N . HIS A 1 269 ? -10.322 -3.491 -7.744 1.00 98.62 269 HIS A N 1
ATOM 2042 C CA . HIS A 1 269 ? -10.989 -2.182 -7.699 1.00 98.62 269 HIS A CA 1
ATOM 2043 C C . HIS A 1 269 ? -10.361 -1.249 -6.652 1.00 98.62 269 HIS A C 1
ATOM 2045 O O . HIS A 1 269 ? -11.023 -0.786 -5.715 1.00 98.62 269 HIS A O 1
ATOM 2051 N N . ILE A 1 270 ? -9.065 -0.990 -6.804 1.00 98.81 270 ILE A N 1
ATOM 2052 C CA . ILE A 1 270 ? -8.298 -0.157 -5.876 1.00 98.81 270 ILE A CA 1
ATOM 2053 C C . ILE A 1 270 ? -8.221 1.266 -6.420 1.00 98.81 270 ILE A C 1
ATOM 2055 O O . ILE A 1 270 ? -7.887 1.472 -7.588 1.00 98.81 270 ILE A O 1
ATOM 2059 N N . LYS A 1 271 ? -8.524 2.256 -5.576 1.00 98.81 271 LYS A N 1
ATOM 2060 C CA . LYS A 1 271 ? -8.413 3.680 -5.909 1.00 98.81 271 LYS A CA 1
ATOM 2061 C C . LYS A 1 271 ? -7.588 4.409 -4.861 1.00 98.81 271 LYS A C 1
ATOM 2063 O O . LYS A 1 271 ? -7.958 4.447 -3.692 1.00 98.81 271 LYS A O 1
ATOM 2068 N N . VAL A 1 272 ? -6.496 5.034 -5.270 1.00 98.62 272 VAL A N 1
ATOM 2069 C CA . VAL A 1 272 ? -5.659 5.831 -4.368 1.00 98.62 272 VAL A CA 1
ATOM 2070 C C . VAL A 1 272 ? -5.445 7.208 -4.963 1.00 98.62 272 VAL A C 1
ATOM 2072 O O . VAL A 1 272 ? -5.081 7.317 -6.128 1.00 98.62 272 VAL A O 1
ATOM 2075 N N . ASN A 1 273 ? -5.668 8.253 -4.172 1.00 97.81 273 ASN A N 1
ATOM 2076 C CA . ASN A 1 273 ? -5.380 9.630 -4.555 1.00 97.81 273 ASN A CA 1
ATOM 2077 C C . ASN A 1 273 ? -4.459 10.263 -3.514 1.00 97.81 273 ASN A C 1
ATOM 2079 O O . ASN A 1 273 ? -4.840 10.384 -2.356 1.00 97.81 273 ASN A O 1
ATOM 2083 N N . ASN A 1 274 ? -3.279 10.699 -3.941 1.00 94.00 274 ASN A N 1
ATOM 2084 C CA . ASN A 1 274 ? -2.221 11.250 -3.099 1.00 94.00 274 ASN A CA 1
ATOM 2085 C C . ASN A 1 274 ? -1.719 10.270 -2.024 1.00 94.00 274 ASN A C 1
ATOM 2087 O O . ASN A 1 274 ? -2.380 10.004 -1.015 1.00 94.00 274 ASN A O 1
ATOM 2091 N N . TYR A 1 275 ? -0.505 9.769 -2.220 1.00 91.94 275 TYR A N 1
ATOM 2092 C CA . TYR A 1 275 ? 0.147 8.824 -1.317 1.00 91.94 275 TYR A CA 1
ATOM 2093 C C . TYR A 1 275 ? 1.549 9.320 -0.955 1.00 91.94 275 TYR A C 1
ATOM 2095 O O . TYR A 1 275 ? 2.234 9.882 -1.796 1.00 91.94 275 TYR A O 1
ATOM 2103 N N . GLY A 1 276 ? 1.993 9.107 0.283 1.00 88.56 276 GLY A N 1
ATOM 2104 C CA . GLY A 1 276 ? 3.329 9.484 0.748 1.00 88.56 276 GLY A CA 1
ATOM 2105 C C . GLY A 1 276 ? 4.409 8.606 0.119 1.00 88.56 276 GLY A C 1
ATOM 2106 O O . GLY A 1 276 ? 5.085 9.027 -0.819 1.00 88.56 276 GLY A O 1
ATOM 2107 N N . SER A 1 277 ? 4.548 7.370 0.614 1.00 88.25 277 SER A N 1
ATOM 2108 C CA . SER A 1 277 ? 5.539 6.413 0.096 1.00 88.25 277 SER A CA 1
ATOM 2109 C C . SER A 1 277 ? 4.956 5.521 -0.994 1.00 88.25 277 SER A C 1
ATOM 2111 O O . SER A 1 277 ? 5.533 5.434 -2.079 1.00 88.25 277 SER A O 1
ATOM 2113 N N . THR A 1 278 ? 3.822 4.851 -0.745 1.00 93.00 278 THR A N 1
ATOM 2114 C CA . THR A 1 278 ? 3.241 3.919 -1.731 1.00 93.00 278 THR A CA 1
ATOM 2115 C C . THR A 1 278 ? 1.726 3.808 -1.670 1.00 93.00 278 THR A C 1
ATOM 2117 O O . THR A 1 278 ? 1.128 3.878 -0.595 1.00 93.00 278 THR A O 1
ATOM 2120 N N . GLY A 1 279 ? 1.101 3.630 -2.838 1.00 95.06 279 GLY A N 1
ATOM 2121 C CA . GLY A 1 279 ? -0.348 3.487 -2.989 1.00 95.06 279 GLY A CA 1
ATOM 2122 C C . GLY A 1 279 ? -0.865 2.044 -2.899 1.00 95.06 279 GLY A C 1
ATOM 2123 O O . GLY A 1 279 ? -1.962 1.826 -2.394 1.00 95.06 279 GLY A O 1
ATOM 2124 N N . LEU A 1 280 ? -0.102 1.050 -3.347 1.00 97.69 280 LEU A N 1
ATOM 2125 C CA . LEU A 1 280 ? -0.428 -0.367 -3.165 1.00 97.69 280 LEU A CA 1
ATOM 2126 C C . LEU A 1 280 ? 0.863 -1.188 -3.105 1.00 97.69 280 LEU A C 1
ATOM 2128 O O . LEU A 1 280 ? 1.693 -1.079 -4.012 1.00 97.69 280 LEU A O 1
ATOM 2132 N N . THR A 1 281 ? 1.013 -2.007 -2.062 1.00 96.38 281 THR A N 1
ATOM 2133 C CA . THR A 1 281 ? 2.234 -2.793 -1.828 1.00 96.38 281 THR A CA 1
ATOM 2134 C C . THR A 1 281 ? 1.924 -4.278 -1.669 1.00 96.38 281 THR A C 1
ATOM 2136 O O . THR A 1 281 ? 1.171 -4.673 -0.778 1.00 96.38 281 THR A O 1
ATOM 2139 N N . ALA A 1 282 ? 2.558 -5.096 -2.504 1.00 97.75 282 ALA A N 1
ATOM 2140 C CA . ALA A 1 282 ? 2.684 -6.535 -2.311 1.00 97.75 282 ALA A CA 1
ATOM 2141 C C . ALA A 1 282 ? 4.113 -6.817 -1.823 1.00 97.75 282 ALA A C 1
ATOM 2143 O O . ALA A 1 282 ? 5.072 -6.538 -2.546 1.00 97.75 282 ALA A O 1
ATOM 2144 N N . ASP A 1 283 ? 4.258 -7.300 -0.590 1.00 96.75 283 ASP A N 1
ATOM 2145 C CA . ASP A 1 283 ? 5.547 -7.512 0.072 1.00 96.75 283 ASP A CA 1
ATOM 2146 C C . ASP A 1 283 ? 5.785 -9.008 0.319 1.00 96.75 283 ASP A C 1
ATOM 2148 O O . ASP A 1 283 ? 5.091 -9.656 1.094 1.00 96.75 283 ASP A O 1
ATOM 2152 N N . ARG A 1 284 ? 6.774 -9.587 -0.361 1.00 97.38 284 ARG A N 1
ATOM 2153 C CA . ARG A 1 284 ? 7.232 -10.981 -0.227 1.00 97.38 284 ARG A CA 1
ATOM 2154 C C . ARG A 1 284 ? 6.113 -12.027 -0.358 1.00 97.38 284 ARG A C 1
ATOM 2156 O O . ARG A 1 284 ? 6.200 -13.116 0.210 1.00 97.38 284 ARG A O 1
ATOM 2163 N N . ASN A 1 285 ? 5.049 -11.725 -1.106 1.00 98.25 285 ASN A N 1
ATOM 2164 C CA . ASN A 1 285 ? 3.934 -12.652 -1.309 1.00 98.25 285 ASN A CA 1
ATOM 2165 C C . ASN A 1 285 ? 4.344 -13.850 -2.180 1.00 98.25 285 ASN A C 1
ATOM 2167 O O . ASN A 1 285 ? 5.145 -13.740 -3.116 1.00 98.25 285 ASN A O 1
ATOM 2171 N N . GLU A 1 286 ? 3.736 -15.006 -1.914 1.00 97.69 286 GLU A N 1
ATOM 2172 C CA . GLU A 1 286 ? 3.890 -16.185 -2.770 1.00 97.69 286 GLU A CA 1
ATOM 2173 C C . GLU A 1 286 ? 3.153 -16.012 -4.099 1.00 97.69 286 GLU A C 1
ATOM 2175 O O . GLU A 1 286 ? 3.627 -16.442 -5.153 1.00 97.69 286 GLU A O 1
ATOM 2180 N N . TYR A 1 287 ? 2.004 -15.347 -4.038 1.00 98.62 287 TYR A N 1
ATOM 2181 C CA . TYR A 1 287 ? 1.211 -14.961 -5.187 1.00 98.62 287 TYR A CA 1
ATOM 2182 C C . TYR A 1 287 ? 0.539 -13.619 -4.916 1.00 98.62 287 TYR A C 1
ATOM 2184 O O . TYR A 1 287 ? -0.053 -13.423 -3.854 1.00 98.62 287 TYR A O 1
ATOM 2192 N N . PHE A 1 288 ? 0.623 -12.715 -5.886 1.00 98.81 288 PHE A N 1
ATOM 2193 C CA . PHE A 1 288 ? -0.119 -11.466 -5.903 1.00 98.81 288 PHE A CA 1
ATOM 2194 C C . PHE A 1 288 ? -0.886 -11.333 -7.219 1.00 98.81 288 PHE A C 1
ATOM 2196 O O . PHE A 1 288 ? -0.289 -11.433 -8.293 1.00 98.81 288 PHE A O 1
ATOM 2203 N N . GLU A 1 289 ? -2.189 -11.076 -7.139 1.00 98.88 289 GLU A N 1
ATOM 2204 C CA . GLU A 1 289 ? -3.017 -10.722 -8.289 1.00 98.88 289 GLU A CA 1
ATOM 2205 C C . GLU A 1 289 ? -3.754 -9.406 -8.063 1.00 98.88 289 GLU A C 1
ATOM 2207 O O . GLU A 1 289 ? -4.305 -9.170 -6.987 1.00 98.88 289 GLU A O 1
ATOM 2212 N N . ALA A 1 290 ? -3.801 -8.558 -9.090 1.00 98.81 290 ALA A N 1
ATOM 2213 C CA . ALA A 1 290 ? -4.592 -7.341 -9.042 1.00 98.81 290 ALA A CA 1
ATOM 2214 C C . ALA A 1 290 ? -5.291 -6.992 -10.354 1.00 98.81 290 ALA A C 1
ATOM 2216 O O . ALA A 1 290 ? -4.767 -7.232 -11.444 1.00 98.81 290 ALA A O 1
ATOM 2217 N N . ASP A 1 291 ? -6.453 -6.349 -10.231 1.00 98.88 291 ASP A N 1
ATOM 2218 C CA . ASP A 1 291 ? -7.196 -5.784 -11.356 1.00 98.88 291 ASP A CA 1
ATOM 2219 C C . ASP A 1 291 ? -7.870 -4.456 -10.996 1.00 98.88 291 ASP A C 1
ATOM 2221 O O . ASP A 1 291 ? -8.292 -4.221 -9.856 1.00 98.88 291 ASP A O 1
ATOM 2225 N N . LEU A 1 292 ? -8.001 -3.594 -12.004 1.00 98.62 292 LEU A N 1
ATOM 2226 C CA . LEU A 1 292 ? -8.630 -2.279 -11.931 1.00 98.62 292 LEU A CA 1
ATOM 2227 C C . LEU A 1 292 ? -8.012 -1.406 -10.830 1.00 98.62 292 LEU A C 1
ATOM 2229 O O . LEU A 1 292 ? -8.711 -0.786 -10.019 1.00 98.62 292 LEU A O 1
ATOM 2233 N N . VAL A 1 293 ? -6.678 -1.358 -10.814 1.00 98.88 293 VAL A N 1
ATOM 2234 C CA . VAL A 1 293 ? -5.893 -0.514 -9.906 1.00 98.88 293 VAL A CA 1
ATOM 2235 C C . VAL A 1 293 ? -5.735 0.881 -10.508 1.00 98.88 293 VAL A C 1
ATOM 2237 O O . VAL A 1 293 ? -5.191 1.038 -11.596 1.00 98.88 293 VAL A O 1
ATOM 2240 N N . ASN A 1 294 ? -6.182 1.910 -9.793 1.00 98.81 294 ASN A N 1
ATOM 2241 C CA . ASN A 1 294 ? -6.066 3.306 -10.204 1.00 98.81 294 ASN A CA 1
ATOM 2242 C C . ASN A 1 294 ? -5.389 4.116 -9.101 1.00 98.81 294 ASN A C 1
ATOM 2244 O O . ASN A 1 294 ? -5.942 4.260 -8.010 1.00 98.81 294 ASN A O 1
ATOM 2248 N N . ILE A 1 295 ? -4.206 4.657 -9.377 1.00 98.62 295 ILE A N 1
ATOM 2249 C CA . ILE A 1 295 ? -3.448 5.449 -8.405 1.00 98.62 295 ILE A CA 1
ATOM 2250 C C . ILE A 1 295 ? -3.098 6.790 -9.033 1.00 98.62 295 ILE A C 1
ATOM 2252 O O . ILE A 1 295 ? -2.416 6.841 -10.053 1.00 98.62 295 ILE A O 1
ATOM 2256 N N . ASN A 1 296 ? -3.556 7.872 -8.411 1.00 97.50 296 ASN A N 1
ATOM 2257 C CA . ASN A 1 296 ? -3.290 9.234 -8.844 1.00 97.50 296 ASN A CA 1
ATOM 2258 C C . ASN A 1 296 ? -2.522 9.999 -7.771 1.00 97.50 296 ASN A C 1
ATOM 2260 O O . ASN A 1 296 ? -2.735 9.796 -6.574 1.00 97.50 296 ASN A O 1
ATOM 2264 N N . ASN A 1 297 ? -1.662 10.916 -8.192 1.00 94.75 297 ASN A N 1
ATOM 2265 C CA . ASN A 1 297 ? -0.926 11.779 -7.289 1.00 94.75 297 ASN A CA 1
ATOM 2266 C C . ASN A 1 297 ? -0.724 13.154 -7.919 1.00 94.75 297 ASN A C 1
ATOM 2268 O O . ASN A 1 297 ? -0.038 13.290 -8.930 1.00 94.75 297 ASN A O 1
ATOM 2272 N N . SER A 1 298 ? -1.322 14.171 -7.310 1.00 93.00 298 SER A N 1
ATOM 2273 C CA . SER A 1 298 ? -1.273 15.557 -7.785 1.00 93.00 298 SER A CA 1
ATOM 2274 C C . SER A 1 298 ? -0.877 16.520 -6.663 1.00 93.00 298 SER A C 1
ATOM 2276 O O . SER A 1 298 ? -1.253 17.689 -6.681 1.00 93.00 298 SER A O 1
ATOM 2278 N N . SER A 1 299 ? -0.177 16.015 -5.642 1.00 89.56 299 SER A N 1
ATOM 2279 C CA . SER A 1 299 ? 0.202 16.772 -4.451 1.00 89.56 299 SER A CA 1
ATOM 2280 C C . SER A 1 299 ? 1.717 16.841 -4.304 1.00 89.56 299 SER A C 1
ATOM 2282 O O . SER A 1 299 ? 2.376 15.823 -4.099 1.00 89.56 299 SER A O 1
ATOM 2284 N N . ASN A 1 300 ? 2.270 18.052 -4.282 1.00 85.94 300 ASN A N 1
ATOM 2285 C CA . ASN A 1 300 ? 3.687 18.299 -3.993 1.00 85.94 300 ASN A CA 1
ATOM 2286 C C . ASN A 1 300 ? 4.099 18.056 -2.525 1.00 85.94 300 ASN A C 1
ATOM 2288 O O . ASN A 1 300 ? 5.247 18.294 -2.151 1.00 85.94 300 ASN A O 1
ATOM 2292 N N . GLN A 1 301 ? 3.178 17.612 -1.668 1.00 83.31 301 GLN A N 1
ATOM 2293 C CA . GLN A 1 301 ? 3.462 17.285 -0.265 1.00 83.31 301 GLN A CA 1
ATOM 2294 C C . GLN A 1 301 ? 3.697 15.786 -0.045 1.00 83.31 301 GLN A C 1
ATOM 2296 O O . GLN A 1 301 ? 3.943 15.349 1.079 1.00 83.31 301 GLN A O 1
ATOM 2301 N N . THR A 1 302 ? 3.616 14.997 -1.113 1.00 81.69 302 THR A N 1
ATOM 2302 C CA . THR A 1 302 ? 3.843 13.552 -1.101 1.00 81.69 302 THR A CA 1
ATOM 2303 C C . THR A 1 302 ? 5.315 13.261 -1.351 1.00 81.69 302 THR A C 1
ATOM 2305 O O . THR A 1 302 ? 5.825 13.624 -2.402 1.00 81.69 302 THR A O 1
ATOM 2308 N N . TYR A 1 303 ? 6.019 12.693 -0.372 1.00 80.31 303 TYR A N 1
ATOM 2309 C CA . TYR A 1 303 ? 7.420 12.300 -0.531 1.00 80.31 303 TYR A CA 1
ATOM 2310 C C . TYR A 1 303 ? 7.846 11.228 0.464 1.00 80.31 303 TYR A C 1
ATOM 2312 O O . TYR A 1 303 ? 7.244 11.091 1.533 1.00 80.31 303 TYR A O 1
ATOM 2320 N N . SER A 1 304 ? 8.916 10.504 0.132 1.00 74.56 304 SER A N 1
ATOM 2321 C CA . SER A 1 304 ? 9.518 9.492 1.000 1.00 74.56 304 SER A CA 1
ATOM 2322 C C . SER A 1 304 ? 11.032 9.412 0.819 1.00 74.56 304 SER A C 1
ATOM 2324 O O . SER A 1 304 ? 11.537 9.628 -0.278 1.00 74.56 304 SER A O 1
ATOM 2326 N N . ASN A 1 305 ? 11.759 9.092 1.894 1.00 70.25 305 ASN A N 1
ATOM 2327 C CA . ASN A 1 305 ? 13.215 8.936 1.845 1.00 70.25 305 ASN A CA 1
ATOM 2328 C C . ASN A 1 305 ? 13.680 7.519 1.482 1.00 70.25 305 ASN A C 1
ATOM 2330 O O . ASN A 1 305 ? 14.882 7.286 1.458 1.00 70.25 305 ASN A O 1
ATOM 2334 N N . ASN A 1 306 ? 12.781 6.572 1.208 1.00 71.94 306 ASN A N 1
ATOM 2335 C CA . ASN A 1 306 ? 13.141 5.295 0.594 1.00 71.94 306 ASN A CA 1
ATOM 2336 C C . ASN A 1 306 ? 12.724 5.254 -0.879 1.00 71.94 306 ASN A C 1
ATOM 2338 O O . ASN A 1 306 ? 12.061 6.152 -1.408 1.00 71.94 306 ASN A O 1
ATOM 2342 N N . SER A 1 307 ? 13.121 4.172 -1.549 1.00 70.25 307 SER A N 1
ATOM 2343 C CA . SER A 1 307 ? 12.561 3.845 -2.857 1.00 70.25 307 SER A CA 1
ATOM 2344 C C . SER A 1 307 ? 11.040 3.783 -2.732 1.00 70.25 307 SER A C 1
ATOM 2346 O O . SER A 1 307 ? 10.508 2.964 -1.991 1.00 70.25 307 SER A O 1
ATOM 2348 N N . SER A 1 308 ? 10.357 4.676 -3.440 1.00 80.94 308 SER A N 1
ATOM 2349 C CA . SER A 1 308 ? 8.904 4.816 -3.406 1.00 80.94 308 SER A CA 1
ATOM 2350 C C . SER A 1 308 ? 8.319 4.516 -4.776 1.00 80.94 308 SER A C 1
ATOM 2352 O O . SER A 1 308 ? 8.930 4.795 -5.814 1.00 80.94 308 SER A O 1
ATOM 2354 N N . ALA A 1 309 ? 7.119 3.946 -4.780 1.00 92.25 309 ALA A N 1
ATOM 2355 C CA . ALA A 1 309 ? 6.361 3.699 -5.993 1.00 92.25 309 ALA A CA 1
ATOM 2356 C C . ALA A 1 309 ? 4.875 3.918 -5.760 1.00 92.25 309 ALA A C 1
ATOM 2358 O O . ALA A 1 309 ? 4.416 3.782 -4.637 1.00 92.25 309 ALA A O 1
ATOM 2359 N N . ALA A 1 310 ? 4.102 4.231 -6.798 1.00 95.38 310 ALA A N 1
ATOM 2360 C CA .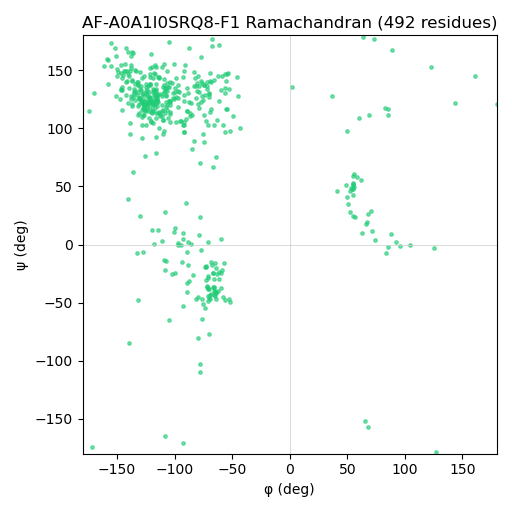 ALA A 1 310 ? 2.644 4.182 -6.693 1.00 95.38 310 ALA A CA 1
ATOM 2361 C C . ALA A 1 310 ? 2.191 2.736 -6.445 1.00 95.38 310 ALA A C 1
ATOM 2363 O O . ALA A 1 310 ? 1.417 2.472 -5.527 1.00 95.38 310 ALA A O 1
ATOM 2364 N N . LEU A 1 311 ? 2.747 1.811 -7.230 1.00 97.62 311 LEU A N 1
ATOM 2365 C CA . LEU A 1 311 ? 2.545 0.372 -7.135 1.00 97.62 311 LEU A CA 1
ATOM 2366 C C . LEU A 1 311 ? 3.897 -0.312 -6.906 1.00 97.62 311 LEU A C 1
ATOM 2368 O O . LEU A 1 311 ? 4.833 -0.083 -7.675 1.00 97.62 311 LEU A O 1
ATOM 2372 N N . TRP A 1 312 ? 4.008 -1.137 -5.865 1.00 96.50 312 TRP A N 1
ATOM 2373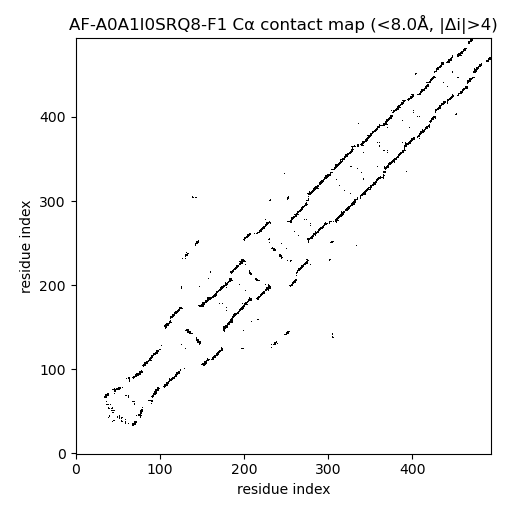 C CA . TRP A 1 312 ? 5.266 -1.790 -5.501 1.00 96.50 312 TRP A CA 1
ATOM 2374 C C . TRP A 1 312 ? 5.091 -3.295 -5.289 1.00 96.50 312 TRP A C 1
ATOM 2376 O O . TRP A 1 312 ? 4.255 -3.723 -4.492 1.00 96.50 312 TRP A O 1
ATOM 2386 N N . PHE A 1 313 ? 5.908 -4.084 -5.990 1.00 97.31 313 PHE A N 1
ATOM 2387 C CA . PHE A 1 313 ? 6.111 -5.508 -5.725 1.00 97.31 313 PHE A CA 1
ATOM 2388 C C . PHE A 1 313 ? 7.500 -5.704 -5.126 1.00 97.31 313 PHE A C 1
ATOM 2390 O O . PHE A 1 313 ? 8.510 -5.486 -5.800 1.00 97.31 313 PHE A O 1
ATOM 2397 N N . GLU A 1 314 ? 7.548 -6.106 -3.865 1.00 95.19 314 GLU A N 1
ATOM 2398 C CA . GLU A 1 314 ? 8.783 -6.351 -3.137 1.00 95.19 314 GLU A CA 1
ATOM 2399 C C . GLU A 1 314 ? 9.015 -7.855 -3.021 1.00 95.19 314 GLU A C 1
ATOM 2401 O O . GLU A 1 314 ? 8.308 -8.532 -2.294 1.00 95.19 314 GLU A O 1
ATOM 2406 N N . ALA A 1 315 ? 9.955 -8.412 -3.785 1.00 95.38 315 ALA A N 1
ATOM 2407 C CA . ALA A 1 315 ? 10.385 -9.814 -3.714 1.00 95.38 315 ALA A CA 1
ATOM 2408 C C . ALA A 1 315 ? 9.237 -10.851 -3.758 1.00 95.38 315 ALA A C 1
ATOM 2410 O O . ALA A 1 315 ? 9.298 -11.902 -3.120 1.00 95.38 315 ALA A O 1
ATOM 2411 N N . CYS A 1 316 ? 8.173 -10.568 -4.512 1.00 97.69 316 CYS A N 1
ATOM 2412 C CA . CYS A 1 316 ? 7.067 -11.506 -4.708 1.00 97.69 316 CYS A CA 1
ATOM 2413 C C . CYS A 1 316 ? 7.496 -12.667 -5.618 1.00 97.69 316 CYS A C 1
ATOM 2415 O O . CYS A 1 316 ? 8.148 -12.441 -6.640 1.00 97.69 316 CYS A O 1
ATOM 2417 N N . LYS A 1 317 ? 7.083 -13.906 -5.318 1.00 97.56 317 LYS A N 1
ATOM 2418 C CA . LYS A 1 317 ? 7.419 -15.069 -6.169 1.00 97.56 317 LYS A CA 1
ATOM 2419 C C . LYS A 1 317 ? 6.671 -15.019 -7.504 1.00 97.56 317 LYS A C 1
ATOM 2421 O O . LYS A 1 317 ? 7.256 -15.236 -8.566 1.00 97.56 317 LYS A O 1
ATOM 2426 N N . LYS A 1 318 ? 5.367 -14.734 -7.456 1.00 98.62 318 LYS A N 1
ATOM 2427 C CA . LYS A 1 318 ? 4.488 -14.633 -8.627 1.00 98.62 318 LYS A CA 1
ATOM 2428 C C . LYS A 1 318 ? 3.609 -13.393 -8.527 1.00 98.62 318 LYS A C 1
ATOM 2430 O O . LYS A 1 318 ? 2.972 -13.174 -7.502 1.00 98.62 318 LYS A O 1
ATOM 2435 N N . VAL A 1 319 ? 3.549 -12.621 -9.605 1.00 98.88 319 VAL A N 1
ATOM 2436 C CA . VAL A 1 319 ? 2.711 -11.427 -9.728 1.00 98.88 319 VAL A CA 1
ATOM 2437 C C . VAL A 1 319 ? 1.917 -11.493 -11.025 1.00 98.88 319 VAL A C 1
ATOM 2439 O O . VAL A 1 319 ? 2.491 -11.739 -12.088 1.00 98.88 319 VAL A O 1
ATOM 2442 N N . ARG A 1 320 ? 0.618 -11.205 -10.946 1.00 98.81 320 ARG A N 1
ATOM 2443 C CA . ARG A 1 320 ? -0.246 -10.949 -12.095 1.00 98.81 320 ARG A CA 1
ATOM 2444 C C . ARG A 1 320 ? -1.010 -9.641 -11.909 1.00 98.81 320 ARG A C 1
ATOM 2446 O O . ARG A 1 320 ? -1.775 -9.496 -10.968 1.00 98.81 320 ARG A O 1
ATOM 2453 N N . VAL A 1 321 ? -0.864 -8.701 -12.831 1.00 98.81 321 VAL A N 1
ATOM 2454 C CA . VAL A 1 321 ? -1.680 -7.481 -12.862 1.00 98.81 321 VAL A CA 1
ATOM 2455 C C . VAL A 1 321 ? -2.452 -7.445 -14.166 1.00 98.81 321 VAL A C 1
ATOM 2457 O O . VAL A 1 321 ? -1.856 -7.342 -15.233 1.00 98.81 321 VAL A O 1
ATOM 2460 N N . ILE A 1 322 ? -3.775 -7.527 -14.088 1.00 98.88 322 ILE A N 1
ATOM 2461 C CA . ILE A 1 322 ? -4.650 -7.520 -15.265 1.00 98.88 322 ILE A CA 1
ATOM 2462 C C . ILE A 1 322 ? -4.745 -6.094 -15.822 1.00 98.88 322 ILE A C 1
ATOM 2464 O O . ILE A 1 322 ? -4.468 -5.852 -16.998 1.00 98.88 322 ILE A O 1
ATOM 2468 N N . SER A 1 323 ? -5.062 -5.117 -14.969 1.00 98.75 323 SER A N 1
ATOM 2469 C CA . SER A 1 323 ? -5.085 -3.710 -15.370 1.00 98.75 323 SER A CA 1
ATOM 2470 C C . SER A 1 323 ? -4.664 -2.758 -14.250 1.00 98.75 323 SER A C 1
ATOM 2472 O O . SER A 1 323 ? -5.120 -2.851 -13.106 1.00 98.75 323 SER A O 1
ATOM 2474 N N . ALA A 1 324 ? -3.790 -1.809 -14.598 1.00 98.81 324 ALA A N 1
ATOM 2475 C CA . ALA A 1 324 ? -3.391 -0.714 -13.722 1.00 98.81 324 ALA A CA 1
ATOM 2476 C C . ALA A 1 324 ? -3.213 0.611 -14.484 1.00 98.81 324 ALA A C 1
ATOM 2478 O O . ALA A 1 324 ? -2.650 0.653 -15.581 1.00 98.81 324 ALA A O 1
ATOM 2479 N N . SER A 1 325 ? -3.654 1.708 -13.868 1.00 98.75 325 SER A N 1
ATOM 2480 C CA . SER A 1 325 ? -3.453 3.082 -14.333 1.00 98.75 325 SER A CA 1
ATOM 2481 C C . SER A 1 325 ? -2.828 3.927 -13.224 1.00 98.75 325 SER A C 1
ATOM 2483 O O . SER A 1 325 ? -3.410 4.085 -12.150 1.00 98.75 325 SER A O 1
ATOM 2485 N N . LEU A 1 326 ? -1.648 4.486 -13.491 1.00 98.44 326 LEU A N 1
ATOM 2486 C CA . LEU A 1 326 ? -0.857 5.283 -12.554 1.00 98.44 326 LEU A CA 1
ATOM 2487 C C . LEU A 1 326 ? -0.673 6.698 -13.130 1.00 98.44 326 LEU A C 1
ATOM 2489 O O . LEU A 1 326 ? -0.013 6.855 -14.156 1.00 98.44 326 LEU A O 1
ATOM 2493 N N . SER A 1 327 ? -1.251 7.723 -12.499 1.00 97.00 327 SER A N 1
ATOM 2494 C CA . SER A 1 327 ? -1.172 9.123 -12.953 1.00 97.00 327 SER A CA 1
ATOM 2495 C C . SER A 1 327 ? -0.486 10.001 -11.910 1.00 97.00 327 SER A C 1
ATOM 2497 O O . SER A 1 327 ? -1.076 10.330 -10.885 1.00 97.00 327 SER A O 1
ATOM 2499 N N . ILE A 1 328 ? 0.767 10.375 -12.149 1.00 94.62 328 ILE A N 1
ATOM 2500 C CA . ILE A 1 328 ? 1.614 11.114 -11.208 1.00 94.62 328 ILE A CA 1
ATOM 2501 C C . ILE A 1 328 ? 1.950 12.481 -11.802 1.00 94.62 328 ILE A C 1
ATOM 2503 O O . ILE A 1 328 ? 2.922 12.638 -12.541 1.00 94.62 328 ILE A O 1
ATOM 2507 N N . ASP A 1 329 ? 1.129 13.473 -11.478 1.00 92.00 329 ASP A N 1
ATOM 2508 C CA . ASP A 1 329 ? 1.237 14.833 -12.010 1.00 92.00 329 ASP A CA 1
ATOM 2509 C C . ASP A 1 329 ? 2.168 15.724 -11.185 1.00 92.00 329 ASP A C 1
ATOM 2511 O O . ASP A 1 329 ? 2.819 16.615 -11.734 1.00 92.00 329 ASP A O 1
ATOM 2515 N N . ASP A 1 330 ? 2.235 15.485 -9.876 1.00 90.50 330 ASP A N 1
ATOM 2516 C CA . ASP A 1 330 ? 3.042 16.265 -8.939 1.00 90.50 330 ASP A CA 1
ATOM 2517 C C . ASP A 1 330 ? 3.508 15.386 -7.779 1.00 90.50 330 ASP A C 1
ATOM 2519 O O . ASP A 1 330 ? 2.782 14.469 -7.411 1.00 90.50 330 ASP A O 1
ATOM 2523 N N . ARG A 1 331 ? 4.687 15.662 -7.212 1.00 87.75 331 ARG A N 1
ATOM 2524 C CA . ARG A 1 331 ? 5.319 14.977 -6.065 1.00 87.75 331 ARG A CA 1
ATOM 2525 C C . ARG A 1 331 ? 6.206 15.977 -5.328 1.00 87.75 331 ARG A C 1
ATOM 2527 O O . ARG A 1 331 ? 6.573 17.020 -5.869 1.00 87.75 331 ARG A O 1
ATOM 2534 N N . GLY A 1 332 ? 6.576 15.675 -4.089 1.00 84.12 332 GLY A N 1
ATOM 2535 C CA . GLY A 1 332 ? 7.537 16.493 -3.362 1.00 84.12 332 GLY A CA 1
ATOM 2536 C C . GLY A 1 332 ? 8.871 16.546 -4.110 1.00 84.12 332 GLY A C 1
ATOM 2537 O O . GLY A 1 332 ? 9.387 15.501 -4.495 1.00 84.12 332 GLY A O 1
ATOM 2538 N N . PRO A 1 333 ? 9.486 17.730 -4.294 1.00 80.06 333 PRO A N 1
ATOM 2539 C CA . PRO A 1 333 ? 10.691 17.873 -5.121 1.00 80.06 333 PRO A CA 1
ATOM 2540 C C . PRO A 1 333 ? 11.870 17.028 -4.622 1.00 80.06 333 PRO A C 1
ATOM 2542 O O . PRO A 1 333 ? 12.732 16.647 -5.405 1.00 80.06 333 PRO A O 1
ATOM 2545 N N . ARG A 1 334 ? 11.880 16.691 -3.328 1.00 78.38 334 ARG A N 1
ATOM 2546 C CA . ARG A 1 334 ? 12.893 15.836 -2.700 1.00 78.38 334 ARG A CA 1
ATOM 2547 C C . ARG A 1 334 ? 12.852 14.394 -3.201 1.00 78.38 334 ARG A C 1
ATOM 2549 O O . ARG A 1 334 ? 13.881 13.739 -3.190 1.00 78.38 334 ARG A O 1
ATOM 2556 N N . ASP A 1 335 ? 11.719 13.912 -3.710 1.00 80.06 335 ASP A N 1
ATOM 2557 C CA . ASP A 1 335 ? 11.621 12.565 -4.288 1.00 80.06 335 ASP A CA 1
ATOM 2558 C C . ASP A 1 335 ? 12.466 12.370 -5.546 1.00 80.06 335 ASP A C 1
ATOM 2560 O O . ASP A 1 335 ? 12.684 11.232 -5.962 1.00 80.06 335 ASP A O 1
ATOM 2564 N N . LEU A 1 336 ? 12.927 13.455 -6.174 1.00 80.12 336 LEU A N 1
ATOM 2565 C CA . LEU A 1 336 ? 13.866 13.392 -7.293 1.00 80.12 336 LEU A CA 1
ATOM 2566 C C . LEU A 1 336 ? 15.281 13.005 -6.853 1.00 80.12 336 LEU A C 1
ATOM 2568 O O . LEU A 1 336 ? 16.084 12.589 -7.697 1.00 80.12 336 LEU A O 1
ATOM 2572 N N . ASP A 1 337 ? 15.590 13.142 -5.567 1.00 79.69 337 ASP A N 1
ATOM 2573 C CA . ASP A 1 337 ? 16.871 12.734 -4.991 1.00 79.69 337 ASP A CA 1
ATOM 2574 C C . ASP A 1 337 ? 16.842 11.267 -4.531 1.00 79.69 337 ASP A C 1
ATOM 2576 O O . ASP A 1 337 ? 17.891 10.641 -4.405 1.00 79.69 337 ASP A O 1
ATOM 2580 N N . PHE A 1 338 ? 15.646 10.692 -4.369 1.00 79.12 338 PHE A N 1
ATOM 2581 C CA . PHE A 1 338 ? 15.419 9.281 -4.046 1.00 79.12 338 PHE A CA 1
ATOM 2582 C C . PHE A 1 338 ? 15.039 8.485 -5.284 1.00 79.12 338 PHE A C 1
ATOM 2584 O O . PHE A 1 338 ? 14.468 9.028 -6.226 1.00 79.12 338 PHE A O 1
ATOM 2591 N N . ASP A 1 339 ? 15.281 7.176 -5.299 1.00 77.88 339 ASP A N 1
ATOM 2592 C CA . ASP A 1 339 ? 14.963 6.353 -6.468 1.00 77.88 339 ASP A CA 1
ATOM 2593 C C . ASP A 1 339 ? 13.458 6.013 -6.573 1.00 77.88 339 ASP A C 1
ATOM 2595 O O . ASP A 1 339 ? 13.009 4.882 -6.358 1.00 77.88 339 ASP A O 1
ATOM 2599 N N . SER A 1 340 ? 12.681 7.055 -6.876 1.00 88.44 340 SER A N 1
ATOM 2600 C CA . SER A 1 340 ? 11.233 7.070 -7.016 1.00 88.44 340 SER A CA 1
ATOM 2601 C C . SER A 1 340 ? 10.753 6.597 -8.386 1.00 88.44 340 SER A C 1
ATOM 2603 O O . SER A 1 340 ? 11.335 6.906 -9.432 1.00 88.44 340 SER A O 1
ATOM 2605 N N . SER A 1 341 ? 9.629 5.884 -8.388 1.00 93.25 341 SER A N 1
ATOM 2606 C CA . SER A 1 341 ? 9.003 5.382 -9.609 1.00 93.25 341 SER A CA 1
ATOM 2607 C C . SER A 1 341 ? 7.477 5.451 -9.561 1.00 93.25 341 SER A C 1
ATOM 2609 O O . SER A 1 341 ? 6.898 5.710 -8.510 1.00 93.25 341 SER A O 1
ATOM 2611 N N . ALA A 1 342 ? 6.795 5.239 -10.687 1.00 95.75 342 ALA A N 1
ATOM 2612 C CA . ALA A 1 342 ? 5.360 4.956 -10.646 1.00 95.75 342 ALA A CA 1
ATOM 2613 C C . ALA A 1 342 ? 5.130 3.471 -10.319 1.00 95.75 342 ALA A C 1
ATOM 2615 O O . ALA A 1 342 ? 4.358 3.152 -9.420 1.00 95.75 342 ALA A O 1
ATOM 2616 N N . LEU A 1 343 ? 5.854 2.573 -10.987 1.00 97.50 343 LEU A N 1
ATOM 2617 C CA . LEU A 1 343 ? 5.871 1.140 -10.699 1.00 97.50 343 LEU A CA 1
ATOM 2618 C C . LEU A 1 343 ? 7.276 0.702 -10.283 1.00 97.50 343 LEU A C 1
ATOM 2620 O O . LEU A 1 343 ? 8.225 0.924 -11.037 1.00 97.50 343 LEU A O 1
ATOM 2624 N N . HIS A 1 344 ? 7.384 0.002 -9.154 1.00 96.44 344 HIS A N 1
ATOM 2625 C CA . HIS A 1 344 ? 8.612 -0.671 -8.740 1.00 96.44 344 HIS A CA 1
ATOM 2626 C C . HIS A 1 344 ? 8.423 -2.187 -8.683 1.00 96.44 344 HIS A C 1
ATOM 2628 O O . HIS A 1 344 ? 7.532 -2.698 -8.005 1.00 96.44 344 HIS A O 1
ATOM 2634 N N . ILE A 1 345 ? 9.304 -2.895 -9.384 1.00 97.19 345 ILE A N 1
ATOM 2635 C CA . ILE A 1 345 ? 9.448 -4.346 -9.354 1.00 97.19 345 ILE A CA 1
ATOM 2636 C C . ILE A 1 345 ? 10.806 -4.651 -8.723 1.00 97.19 345 ILE A C 1
ATOM 2638 O O . ILE A 1 345 ? 11.838 -4.562 -9.390 1.00 97.19 345 ILE A O 1
ATOM 2642 N N . PHE A 1 346 ? 10.811 -5.012 -7.445 1.00 95.69 346 PHE A N 1
ATOM 2643 C CA . PHE A 1 346 ? 11.980 -5.609 -6.814 1.00 95.69 346 PHE A CA 1
ATOM 2644 C C . PHE A 1 346 ? 11.859 -7.129 -6.953 1.00 95.69 346 PHE A C 1
ATOM 2646 O O . PHE A 1 346 ? 11.111 -7.769 -6.217 1.00 95.69 346 PHE A O 1
ATOM 2653 N N . GLY A 1 347 ? 12.509 -7.691 -7.970 1.00 94.75 347 GLY A N 1
ATOM 2654 C CA . GLY A 1 347 ? 12.428 -9.115 -8.293 1.00 94.75 347 GLY A CA 1
ATOM 2655 C C . GLY A 1 347 ? 13.494 -9.912 -7.553 1.00 94.75 347 GLY A C 1
ATOM 2656 O O . GLY A 1 347 ? 14.653 -9.508 -7.537 1.00 94.75 347 GLY A O 1
ATOM 2657 N N . ASN A 1 348 ? 13.115 -11.043 -6.964 1.00 94.25 348 ASN A N 1
ATOM 2658 C CA . ASN A 1 348 ? 14.044 -12.023 -6.413 1.00 94.25 348 ASN A CA 1
ATOM 2659 C C . ASN A 1 348 ? 13.533 -13.421 -6.761 1.00 94.25 348 ASN A C 1
ATOM 2661 O O . ASN A 1 348 ? 12.659 -13.954 -6.076 1.00 94.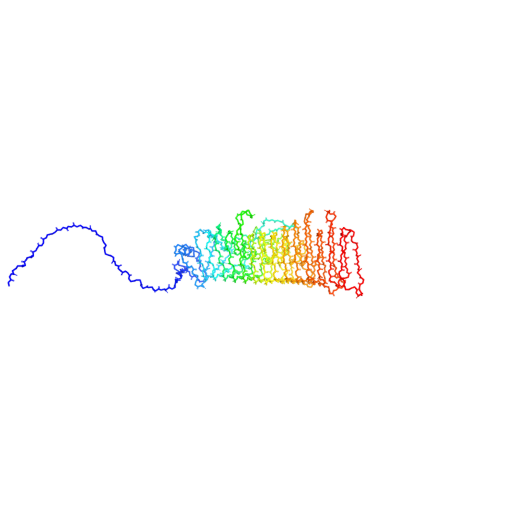25 348 ASN A O 1
ATOM 2665 N N . ASN A 1 349 ? 14.050 -13.985 -7.853 1.00 94.81 349 ASN A N 1
ATOM 2666 C CA . ASN A 1 349 ? 13.522 -15.211 -8.458 1.00 94.81 349 ASN A CA 1
ATOM 2667 C C . ASN A 1 349 ? 12.018 -15.113 -8.797 1.00 94.81 349 ASN A C 1
ATOM 2669 O O . ASN A 1 349 ? 11.224 -16.016 -8.519 1.00 94.81 349 ASN A O 1
ATOM 2673 N N . SER A 1 350 ? 11.614 -13.966 -9.350 1.00 96.69 350 SER A N 1
ATOM 2674 C CA . SER A 1 350 ? 10.213 -13.581 -9.523 1.00 96.69 350 SER A CA 1
ATOM 2675 C C . SER A 1 350 ? 9.686 -13.849 -10.934 1.00 96.69 350 SER A C 1
ATOM 2677 O O . SER A 1 350 ? 10.350 -13.585 -11.939 1.00 96.69 350 SER A O 1
ATOM 2679 N N . SER A 1 351 ? 8.420 -14.265 -11.026 1.00 98.38 351 SER A N 1
ATOM 2680 C CA . SER A 1 351 ? 7.643 -14.230 -12.268 1.00 98.38 351 SER A CA 1
ATOM 2681 C C . SER A 1 351 ? 6.585 -13.134 -12.196 1.00 98.38 351 SER A C 1
ATOM 2683 O O . SER A 1 351 ? 5.701 -13.179 -11.346 1.00 98.38 351 SER A O 1
ATOM 2685 N N . VAL A 1 352 ? 6.667 -12.149 -13.090 1.00 98.69 352 VAL A N 1
ATOM 2686 C CA . VAL A 1 352 ? 5.761 -10.994 -13.114 1.00 98.69 352 VAL A CA 1
ATOM 2687 C C . VAL A 1 352 ? 5.076 -10.919 -14.467 1.00 98.69 352 VAL A C 1
ATOM 2689 O O . VAL A 1 352 ? 5.743 -10.897 -15.498 1.00 98.69 352 VAL A O 1
ATOM 2692 N N . ILE A 1 353 ? 3.749 -10.857 -14.463 1.00 98.81 353 ILE A N 1
ATOM 2693 C CA . ILE A 1 353 ? 2.918 -10.672 -15.650 1.00 98.81 353 ILE A CA 1
ATOM 2694 C C . ILE A 1 353 ? 2.057 -9.431 -15.436 1.00 98.81 353 ILE A C 1
ATOM 2696 O O . ILE A 1 353 ? 1.359 -9.330 -14.432 1.00 98.81 353 ILE A O 1
ATOM 2700 N N . ILE A 1 354 ? 2.103 -8.484 -16.368 1.00 98.75 354 ILE A N 1
ATOM 2701 C CA . ILE A 1 354 ? 1.237 -7.303 -16.366 1.00 98.75 354 ILE A CA 1
ATOM 2702 C C . ILE A 1 354 ? 0.557 -7.214 -17.727 1.00 98.75 354 ILE A C 1
ATOM 2704 O O . ILE A 1 354 ? 1.232 -6.948 -18.716 1.00 98.75 354 ILE A O 1
ATOM 2708 N N . ASP A 1 355 ? -0.754 -7.430 -17.788 1.00 98.69 355 ASP A N 1
ATOM 2709 C CA . ASP A 1 355 ? -1.501 -7.508 -19.047 1.00 98.69 355 ASP A CA 1
ATOM 2710 C C . ASP A 1 355 ? -1.711 -6.105 -19.641 1.00 98.69 355 ASP A C 1
ATOM 2712 O O . ASP A 1 355 ? -1.436 -5.884 -20.821 1.00 98.69 355 ASP A O 1
ATOM 2716 N N . THR A 1 356 ? -2.146 -5.136 -18.827 1.00 98.69 356 THR A N 1
ATOM 2717 C CA . THR A 1 356 ? -2.309 -3.731 -19.236 1.00 98.69 356 THR A CA 1
ATOM 2718 C C . THR A 1 356 ? -1.812 -2.761 -18.165 1.00 98.69 356 THR A C 1
ATOM 2720 O O . THR A 1 356 ? -2.239 -2.807 -17.011 1.00 98.69 356 THR A O 1
ATOM 2723 N N . LEU A 1 357 ? -0.945 -1.829 -18.564 1.00 98.69 357 LEU A N 1
ATOM 2724 C CA . LEU A 1 357 ? -0.388 -0.790 -17.702 1.00 98.69 357 LEU A CA 1
ATOM 2725 C C . LEU A 1 357 ? -0.356 0.555 -18.422 1.00 98.69 357 LEU A C 1
ATOM 2727 O O . LEU A 1 357 ? 0.251 0.699 -19.482 1.00 98.69 357 LEU A O 1
ATOM 2731 N N . THR A 1 358 ? -0.958 1.567 -17.808 1.00 98.44 358 THR A N 1
ATOM 2732 C CA . THR A 1 358 ? -0.824 2.960 -18.243 1.00 98.44 358 THR A CA 1
ATOM 2733 C C . THR A 1 358 ? -0.144 3.770 -17.154 1.00 98.44 358 THR A C 1
ATOM 2735 O O . THR A 1 358 ? -0.615 3.806 -16.022 1.00 98.44 358 THR A O 1
ATOM 2738 N N . ILE A 1 359 ? 0.944 4.449 -17.503 1.00 97.75 359 ILE A N 1
ATOM 2739 C CA . ILE A 1 359 ? 1.642 5.394 -16.637 1.00 97.75 359 ILE A CA 1
ATOM 2740 C C . ILE A 1 359 ? 1.635 6.760 -17.315 1.00 97.75 359 ILE A C 1
ATOM 2742 O O . ILE A 1 359 ? 2.099 6.908 -18.448 1.00 97.75 359 ILE A O 1
ATOM 2746 N N . LYS A 1 360 ? 1.120 7.760 -16.601 1.00 95.12 360 LYS A N 1
ATOM 2747 C CA . LYS A 1 360 ? 1.123 9.165 -17.004 1.00 95.12 360 LYS A CA 1
ATOM 2748 C C . LYS A 1 360 ? 1.864 9.975 -15.951 1.00 95.12 360 LYS A C 1
ATOM 2750 O O . LYS A 1 360 ? 1.432 10.050 -14.810 1.00 95.12 360 LYS A O 1
ATOM 2755 N N . GLY A 1 361 ? 2.998 10.541 -16.321 1.00 89.94 361 GLY A N 1
ATOM 2756 C CA . GLY A 1 361 ? 3.716 11.549 -15.563 1.00 89.94 361 GLY A CA 1
ATOM 2757 C C . GLY A 1 361 ? 3.280 12.955 -15.971 1.00 89.94 361 GLY A C 1
ATOM 2758 O O . GLY A 1 361 ? 2.853 13.183 -17.107 1.00 89.94 361 GLY A O 1
ATOM 2759 N N . GLY A 1 362 ? 3.441 13.903 -15.053 1.00 84.56 362 GLY A N 1
ATOM 2760 C CA . GLY A 1 362 ? 3.180 15.313 -15.301 1.00 84.56 362 GLY A CA 1
ATOM 2761 C C . GLY A 1 362 ? 4.061 15.921 -16.402 1.00 84.56 362 GLY A C 1
ATOM 2762 O O . GLY A 1 362 ? 5.041 15.344 -16.882 1.00 84.56 362 GLY A O 1
ATOM 2763 N N . LYS A 1 363 ? 3.730 17.163 -16.783 1.00 82.88 363 LYS A N 1
ATOM 2764 C CA . LYS A 1 363 ? 4.517 17.956 -17.752 1.00 82.88 363 LYS A CA 1
ATOM 2765 C C . LYS A 1 363 ? 5.899 18.355 -17.225 1.00 82.88 363 LYS A C 1
ATOM 2767 O O . LYS A 1 363 ? 6.753 18.767 -18.002 1.00 82.88 363 LYS A O 1
ATOM 2772 N N . LYS A 1 364 ? 6.113 18.292 -15.912 1.00 85.69 364 LYS A N 1
ATOM 2773 C CA . LYS A 1 364 ? 7.402 18.545 -15.261 1.00 85.69 364 LYS A CA 1
ATOM 2774 C C . LYS A 1 364 ? 7.957 17.229 -14.736 1.00 85.69 364 LYS A C 1
ATOM 2776 O O . LYS A 1 364 ? 7.198 16.312 -14.442 1.00 85.69 364 LYS A O 1
ATOM 2781 N N . THR A 1 365 ? 9.273 17.164 -14.591 1.00 80.12 365 THR A N 1
ATOM 2782 C CA . THR A 1 365 ? 9.928 16.013 -13.976 1.00 80.12 365 THR A CA 1
ATOM 2783 C C . THR A 1 365 ? 9.613 15.962 -12.486 1.00 80.12 365 THR A C 1
ATOM 2785 O O . THR A 1 365 ? 10.024 16.848 -11.742 1.00 80.12 365 THR A O 1
ATOM 2788 N N . VAL A 1 366 ? 8.888 14.926 -12.066 1.00 84.25 366 VAL A N 1
ATOM 2789 C CA . VAL A 1 366 ? 8.439 14.724 -10.670 1.00 84.25 366 VAL A CA 1
ATOM 2790 C C . VAL A 1 366 ? 8.801 13.339 -10.118 1.00 84.25 366 VAL A C 1
ATOM 2792 O O . VAL A 1 366 ? 8.625 13.066 -8.935 1.00 84.25 366 VAL A O 1
ATOM 2795 N N . LEU A 1 367 ? 9.340 12.465 -10.971 1.00 88.56 367 LEU A N 1
ATOM 2796 C CA . LEU A 1 367 ? 9.796 11.120 -10.632 1.00 88.56 367 LEU A CA 1
ATOM 2797 C C . LEU A 1 367 ? 11.130 10.818 -11.313 1.00 88.56 367 LEU A C 1
ATOM 2799 O O . LEU A 1 367 ? 11.433 11.344 -12.391 1.00 88.56 367 LEU A O 1
ATOM 2803 N N . ASN A 1 368 ? 11.897 9.904 -10.717 1.00 90.00 368 ASN A N 1
ATOM 2804 C CA . ASN A 1 368 ? 13.094 9.375 -11.360 1.00 90.00 368 ASN A CA 1
ATOM 2805 C C . ASN A 1 368 ? 12.757 8.457 -12.534 1.00 90.00 368 ASN A C 1
ATOM 2807 O O . ASN A 1 368 ? 13.384 8.572 -13.593 1.00 90.00 368 ASN A O 1
ATOM 2811 N N . LYS A 1 369 ? 11.779 7.559 -12.352 1.00 92.69 369 LYS A N 1
ATOM 2812 C CA . LYS A 1 369 ? 11.432 6.526 -13.333 1.00 92.69 369 LYS A CA 1
ATOM 2813 C C . LYS A 1 369 ? 9.919 6.353 -13.506 1.00 92.69 369 LYS A C 1
ATOM 2815 O O . LYS A 1 369 ? 9.158 6.565 -12.569 1.00 92.69 369 LYS A O 1
ATOM 2820 N N . GLY A 1 370 ? 9.465 5.924 -14.681 1.00 94.88 370 GLY A N 1
ATOM 2821 C CA . GLY A 1 370 ? 8.093 5.420 -14.837 1.00 94.88 370 GLY A CA 1
ATOM 2822 C C . GLY A 1 370 ? 7.989 4.014 -14.250 1.00 94.88 370 GLY A C 1
ATOM 2823 O O . GLY A 1 370 ? 7.340 3.802 -13.227 1.00 94.88 370 GLY A O 1
ATOM 2824 N N . ILE A 1 371 ? 8.716 3.074 -14.852 1.00 96.12 371 ILE A N 1
ATOM 2825 C CA . ILE A 1 371 ? 8.911 1.709 -14.358 1.00 96.12 371 ILE A CA 1
ATOM 2826 C C . ILE A 1 371 ? 10.351 1.557 -13.879 1.00 96.12 371 ILE A C 1
ATOM 2828 O O . ILE A 1 371 ? 11.291 1.874 -14.611 1.00 96.12 371 ILE A O 1
ATOM 2832 N N . ARG A 1 372 ? 10.514 1.019 -12.674 1.00 95.25 372 ARG A N 1
ATOM 2833 C CA . ARG A 1 372 ? 11.789 0.572 -12.127 1.00 95.25 372 ARG A CA 1
ATOM 2834 C C . ARG A 1 372 ? 11.756 -0.935 -11.909 1.00 95.25 372 ARG A C 1
ATOM 2836 O O . ARG A 1 372 ? 10.880 -1.434 -11.209 1.00 95.25 372 ARG A O 1
ATOM 2843 N N . GLY A 1 373 ? 12.744 -1.639 -12.443 1.00 94.94 373 GLY A N 1
ATOM 2844 C CA . GLY A 1 373 ? 13.047 -3.017 -12.086 1.00 94.94 373 GLY A CA 1
ATOM 2845 C C . GLY A 1 373 ? 14.415 -3.128 -11.430 1.00 94.94 373 GLY A C 1
ATOM 2846 O O . GLY A 1 373 ? 15.412 -2.717 -12.020 1.00 94.94 373 GLY A O 1
ATOM 2847 N N . SER A 1 374 ? 14.456 -3.696 -10.232 1.00 93.75 374 SER A N 1
ATOM 2848 C CA . SER A 1 374 ? 15.678 -4.034 -9.503 1.00 93.75 374 SER A CA 1
ATOM 2849 C C . SER A 1 374 ? 15.660 -5.541 -9.265 1.00 93.75 374 SER A C 1
ATOM 2851 O O . SER A 1 374 ? 14.835 -6.030 -8.498 1.00 93.75 374 SER A O 1
ATOM 2853 N N . LEU A 1 375 ? 16.480 -6.280 -10.012 1.00 93.19 375 LEU A N 1
ATOM 2854 C CA . LEU A 1 375 ? 16.326 -7.724 -10.187 1.00 93.19 375 LEU A CA 1
ATOM 2855 C C . LEU A 1 375 ? 17.507 -8.493 -9.594 1.00 93.19 375 LEU A C 1
ATOM 2857 O O . LEU A 1 375 ? 18.645 -8.281 -10.006 1.00 93.19 375 LEU A O 1
ATOM 2861 N N . ALA A 1 376 ? 17.209 -9.413 -8.681 1.00 91.44 376 ALA A N 1
ATOM 2862 C CA . ALA A 1 376 ? 18.129 -10.414 -8.161 1.00 91.44 376 ALA A CA 1
ATOM 2863 C C . ALA A 1 376 ? 17.690 -11.834 -8.552 1.00 91.44 376 ALA A C 1
ATOM 2865 O O . ALA A 1 376 ? 16.489 -12.122 -8.629 1.00 91.44 376 ALA A O 1
ATOM 2866 N N . GLY A 1 377 ? 18.636 -12.729 -8.821 1.00 89.94 377 GLY A N 1
ATOM 2867 C CA . GLY A 1 377 ? 18.358 -14.096 -9.270 1.00 89.94 377 GLY A CA 1
ATOM 2868 C C . GLY A 1 377 ? 17.698 -14.210 -10.657 1.00 89.94 377 GLY A C 1
ATOM 2869 O O . GLY A 1 377 ? 17.874 -13.372 -11.553 1.00 89.94 377 GLY A O 1
ATOM 2870 N N . GLU A 1 378 ? 16.932 -15.288 -10.856 1.00 92.12 378 GLU A N 1
ATOM 2871 C CA . GLU A 1 378 ? 16.301 -15.620 -12.140 1.00 92.12 378 GLU A CA 1
ATOM 2872 C C . GLU A 1 378 ? 14.882 -15.048 -12.249 1.00 92.12 378 GLU A C 1
ATOM 2874 O O . GLU A 1 378 ? 13.936 -15.557 -11.651 1.00 92.12 378 GLU A O 1
ATOM 2879 N N . ASN A 1 379 ? 14.705 -13.989 -13.042 1.00 95.00 379 ASN A N 1
ATOM 2880 C CA . ASN A 1 379 ? 13.414 -13.307 -13.161 1.00 95.00 379 ASN A CA 1
ATOM 2881 C C . ASN A 1 379 ? 12.802 -13.462 -14.557 1.00 95.00 379 ASN A C 1
ATOM 2883 O O . ASN A 1 379 ? 13.490 -13.400 -15.580 1.00 95.00 379 ASN A O 1
ATOM 2887 N N . ASN A 1 380 ? 11.478 -13.595 -14.613 1.00 97.12 380 ASN A N 1
ATOM 2888 C CA . ASN A 1 380 ? 10.713 -13.603 -15.859 1.00 97.12 380 ASN A CA 1
ATOM 2889 C C . ASN A 1 380 ? 9.620 -12.541 -15.808 1.00 97.12 380 ASN A C 1
ATOM 2891 O O . ASN A 1 380 ? 8.585 -12.732 -15.164 1.00 97.12 380 ASN A O 1
ATOM 2895 N N . ILE A 1 381 ? 9.864 -11.430 -16.497 1.00 98.19 381 ILE A N 1
ATOM 2896 C CA . ILE A 1 381 ? 8.960 -10.288 -16.559 1.00 98.19 381 ILE A CA 1
ATOM 2897 C C . ILE A 1 381 ? 8.269 -10.285 -17.924 1.00 98.19 381 ILE A C 1
ATOM 2899 O O . ILE A 1 381 ? 8.922 -10.261 -18.969 1.00 98.19 381 ILE A O 1
ATOM 2903 N N . LYS A 1 382 ? 6.938 -10.295 -17.922 1.00 98.56 382 LYS A N 1
ATOM 2904 C CA . LYS A 1 382 ? 6.092 -10.203 -19.111 1.00 98.56 382 LYS A CA 1
ATOM 2905 C C . LYS A 1 382 ? 5.173 -9.003 -18.986 1.00 98.56 382 LYS A C 1
ATOM 2907 O O . LYS A 1 382 ? 4.380 -8.914 -18.055 1.00 98.56 382 LYS A O 1
ATOM 2912 N N . LEU A 1 383 ? 5.273 -8.097 -19.941 1.00 98.38 383 LEU A N 1
ATOM 2913 C CA . LEU A 1 383 ? 4.463 -6.897 -20.024 1.00 98.38 383 LEU A CA 1
ATOM 2914 C C . LEU A 1 383 ? 3.650 -6.962 -21.321 1.00 98.38 383 LEU A C 1
ATOM 2916 O O . LEU A 1 383 ? 4.213 -7.117 -22.399 1.00 98.38 383 LEU A O 1
ATOM 2920 N N . GLY A 1 384 ? 2.328 -6.891 -21.225 1.00 98.00 384 GLY A N 1
ATOM 2921 C CA . GLY A 1 384 ? 1.410 -6.900 -22.357 1.00 98.00 384 GLY A CA 1
ATOM 2922 C C . GLY A 1 384 ? 1.371 -5.531 -23.027 1.00 98.00 384 GLY A C 1
ATOM 2923 O O . GLY A 1 384 ? 2.289 -5.163 -23.758 1.00 98.00 384 GLY A O 1
ATOM 2924 N N . ASN A 1 385 ? 0.308 -4.776 -22.758 1.00 97.50 385 ASN A N 1
ATOM 2925 C CA . ASN A 1 385 ? 0.095 -3.428 -23.276 1.00 97.50 385 ASN A CA 1
ATOM 2926 C C . ASN A 1 385 ? 0.581 -2.382 -22.272 1.00 97.50 385 ASN A C 1
ATOM 2928 O O . ASN A 1 385 ? -0.078 -2.128 -21.264 1.00 97.50 385 ASN A O 1
ATOM 2932 N N . VAL A 1 386 ? 1.718 -1.750 -22.557 1.00 97.19 386 VAL A N 1
ATOM 2933 C CA . VAL A 1 386 ? 2.326 -0.735 -21.691 1.00 97.19 386 VAL A CA 1
ATOM 2934 C C . VAL A 1 386 ? 2.350 0.615 -22.386 1.00 97.19 386 VAL A C 1
ATOM 2936 O O . VAL A 1 386 ? 2.920 0.754 -23.464 1.00 97.19 386 VAL A O 1
ATOM 2939 N N . THR A 1 387 ? 1.788 1.633 -21.741 1.00 95.56 387 THR A N 1
ATOM 2940 C CA . THR A 1 387 ? 1.964 3.038 -22.129 1.00 95.56 387 THR A CA 1
ATOM 2941 C C . THR A 1 387 ? 2.694 3.789 -21.027 1.00 95.56 387 THR A C 1
ATOM 2943 O O . THR A 1 387 ? 2.246 3.775 -19.882 1.00 95.56 387 THR A O 1
ATOM 2946 N N . VAL A 1 388 ? 3.786 4.471 -21.376 1.00 94.69 388 VAL A N 1
ATOM 2947 C CA . VAL A 1 388 ? 4.512 5.378 -20.479 1.00 94.69 388 VAL A CA 1
ATOM 2948 C C . VAL A 1 388 ? 4.639 6.741 -21.150 1.00 94.69 388 VAL A C 1
ATOM 2950 O O . VAL A 1 388 ? 5.304 6.899 -22.175 1.00 94.69 388 VAL A O 1
ATOM 2953 N N . GLN A 1 389 ? 3.988 7.731 -20.553 1.00 92.56 389 GLN A N 1
ATOM 2954 C CA . GLN A 1 389 ? 3.975 9.120 -20.997 1.00 92.56 389 GLN A CA 1
ATOM 2955 C C . GLN A 1 389 ? 4.389 10.018 -19.835 1.00 92.56 389 GLN A C 1
ATOM 2957 O O . GLN A 1 389 ? 3.997 9.749 -18.709 1.00 92.56 389 GLN A O 1
ATOM 2962 N N . GLY A 1 390 ? 5.105 11.110 -20.099 1.00 88.88 390 GLY A N 1
ATOM 2963 C CA . GLY A 1 390 ? 5.464 12.116 -19.089 1.00 88.88 390 GLY A CA 1
ATOM 2964 C C . GLY A 1 390 ? 6.962 12.390 -19.054 1.00 88.88 390 GLY A C 1
ATOM 2965 O O . GLY A 1 390 ? 7.706 11.813 -19.838 1.00 88.88 390 GLY A O 1
ATOM 2966 N N . ASN A 1 391 ? 7.404 13.264 -18.152 1.00 87.38 391 ASN A N 1
ATOM 2967 C CA . ASN A 1 391 ? 8.821 13.602 -18.008 1.00 87.38 391 ASN A CA 1
ATOM 2968 C C . ASN A 1 391 ? 9.421 12.926 -16.766 1.00 87.38 391 ASN A C 1
ATOM 2970 O O . ASN A 1 391 ? 8.948 13.136 -15.649 1.00 87.38 391 ASN A O 1
ATOM 2974 N N . TYR A 1 392 ? 10.489 12.148 -16.955 1.00 89.38 392 TYR A N 1
ATOM 2975 C CA . TYR A 1 392 ? 11.217 11.465 -15.878 1.00 89.38 392 TYR A CA 1
ATOM 2976 C C . TYR A 1 392 ? 12.683 11.896 -15.862 1.00 89.38 392 TYR A C 1
ATOM 2978 O O . TYR A 1 392 ? 13.259 12.176 -16.913 1.00 89.38 392 TYR A O 1
ATOM 2986 N N . LYS A 1 393 ? 13.294 11.950 -14.670 1.00 88.81 393 LYS A N 1
ATOM 2987 C CA . LYS A 1 393 ? 14.689 12.403 -14.508 1.00 88.81 393 LYS A CA 1
ATOM 2988 C C . LYS A 1 393 ? 15.671 11.451 -15.189 1.00 88.81 393 LYS A C 1
ATOM 2990 O O . LYS A 1 393 ? 16.603 11.915 -15.837 1.00 88.81 393 LYS A O 1
ATOM 2995 N N . ASN A 1 394 ? 15.428 10.143 -15.070 1.00 87.81 394 ASN A N 1
ATOM 2996 C CA . ASN A 1 394 ? 16.313 9.117 -15.615 1.00 87.81 394 ASN A CA 1
ATOM 2997 C C . ASN A 1 394 ? 15.729 8.485 -16.882 1.00 87.81 394 ASN A C 1
ATOM 2999 O O . ASN A 1 394 ? 16.313 8.602 -17.957 1.00 87.81 394 ASN A O 1
ATOM 3003 N N . ALA A 1 395 ? 14.595 7.788 -16.764 1.00 90.00 395 ALA A N 1
ATOM 3004 C CA . ALA A 1 395 ? 13.989 7.069 -17.884 1.00 90.00 395 ALA A CA 1
ATOM 3005 C C . ALA A 1 395 ? 12.510 6.756 -17.627 1.00 90.00 395 ALA A C 1
ATOM 3007 O O . ALA A 1 395 ? 12.095 6.569 -16.487 1.00 90.00 395 ALA A O 1
ATOM 3008 N N . GLY A 1 396 ? 11.720 6.611 -18.691 1.00 91.06 396 GLY A N 1
ATOM 3009 C CA . GLY A 1 396 ? 10.358 6.090 -18.571 1.00 91.06 396 GLY A CA 1
ATOM 3010 C C . GLY A 1 396 ? 10.357 4.631 -18.111 1.00 91.06 396 GLY A C 1
ATOM 3011 O O . GLY A 1 396 ? 9.530 4.242 -17.291 1.00 91.06 396 GLY A O 1
ATOM 3012 N N . ILE A 1 397 ? 11.323 3.835 -18.572 1.00 93.31 397 ILE A N 1
ATOM 3013 C CA . ILE A 1 397 ? 11.531 2.450 -18.134 1.00 93.31 397 ILE A CA 1
ATOM 3014 C C . ILE A 1 397 ? 13.007 2.260 -17.797 1.00 93.31 397 ILE A C 1
ATOM 3016 O O . ILE A 1 397 ? 13.866 2.604 -18.604 1.00 93.31 397 ILE A O 1
ATOM 3020 N N . ALA A 1 398 ? 13.309 1.686 -16.635 1.00 92.44 398 ALA A N 1
ATOM 3021 C CA . ALA A 1 398 ? 14.656 1.245 -16.302 1.00 92.44 398 ALA A CA 1
ATOM 3022 C C . ALA A 1 398 ? 14.629 -0.093 -15.560 1.00 92.44 398 ALA A C 1
ATOM 3024 O O . ALA A 1 398 ? 14.041 -0.193 -14.484 1.00 92.44 398 ALA A O 1
ATOM 3025 N N . PHE A 1 399 ? 15.305 -1.096 -16.111 1.00 91.75 399 PHE A N 1
ATOM 3026 C CA . PHE A 1 399 ? 15.554 -2.378 -15.455 1.00 91.75 399 PHE A CA 1
ATOM 3027 C C . PHE A 1 399 ? 17.049 -2.564 -15.230 1.00 91.75 399 PHE A C 1
ATOM 3029 O O . PHE A 1 399 ? 17.836 -2.283 -16.131 1.00 91.75 399 PHE A O 1
ATOM 3036 N N . GLY A 1 400 ? 17.429 -3.069 -14.059 1.00 88.44 400 GLY A N 1
ATOM 3037 C CA . GLY A 1 400 ? 18.808 -3.416 -13.737 1.00 88.44 400 GLY A CA 1
ATOM 3038 C C . GLY A 1 400 ? 18.910 -4.662 -12.867 1.00 88.44 400 GLY A C 1
ATOM 3039 O O . GLY A 1 400 ? 18.010 -4.942 -12.070 1.00 88.44 400 GLY A O 1
ATOM 3040 N N . ILE A 1 401 ? 20.007 -5.397 -13.036 1.00 83.94 401 ILE A N 1
ATOM 3041 C CA . ILE A 1 401 ? 20.392 -6.510 -12.161 1.00 83.94 401 ILE A CA 1
ATOM 3042 C C . ILE A 1 401 ? 21.129 -6.002 -10.914 1.00 83.94 401 ILE A C 1
ATOM 3044 O O . ILE A 1 401 ? 21.807 -4.979 -10.971 1.00 83.94 401 ILE A O 1
ATOM 3048 N N . LEU A 1 402 ? 20.979 -6.704 -9.791 1.00 83.44 402 LEU A N 1
ATOM 3049 C CA . LEU A 1 402 ? 21.630 -6.374 -8.516 1.00 83.44 402 LEU A CA 1
ATOM 3050 C C . LEU A 1 402 ? 22.878 -7.226 -8.238 1.00 83.44 402 LEU A C 1
ATOM 3052 O O . LEU A 1 402 ? 23.761 -6.792 -7.505 1.00 83.44 402 LEU A O 1
ATOM 3056 N N . ASP A 1 403 ? 22.960 -8.416 -8.827 1.00 76.94 403 ASP A N 1
ATOM 3057 C CA . ASP A 1 403 ? 24.017 -9.407 -8.634 1.00 76.94 403 ASP A CA 1
ATOM 3058 C C . ASP A 1 403 ? 24.500 -9.995 -9.968 1.00 76.94 403 ASP A C 1
ATOM 3060 O O . ASP A 1 403 ? 23.777 -10.064 -10.969 1.00 76.94 403 ASP A O 1
ATOM 3064 N N . THR A 1 404 ? 25.777 -10.378 -9.992 1.00 65.69 404 THR A N 1
ATOM 3065 C CA . THR A 1 404 ? 26.446 -10.943 -11.166 1.00 65.69 404 THR A CA 1
ATOM 3066 C C . THR A 1 404 ? 25.994 -12.388 -11.394 1.00 65.69 404 THR A C 1
ATOM 3068 O O . THR A 1 404 ? 25.879 -13.171 -10.457 1.00 65.69 404 THR A O 1
ATOM 3071 N N . GLY A 1 405 ? 25.732 -12.768 -12.650 1.00 64.06 405 GLY A N 1
ATOM 3072 C CA . GLY A 1 405 ? 25.295 -14.130 -12.999 1.00 64.06 405 GLY A CA 1
ATOM 3073 C C . GLY A 1 405 ? 23.779 -14.348 -13.056 1.00 64.06 405 GLY A C 1
ATOM 3074 O O . GLY A 1 405 ? 23.340 -15.459 -13.361 1.00 64.06 405 GLY A O 1
ATOM 3075 N N . ASN A 1 406 ? 22.980 -13.304 -12.832 1.00 70.94 406 ASN A N 1
ATOM 3076 C CA . ASN A 1 406 ? 21.530 -13.362 -12.996 1.00 70.94 406 ASN A CA 1
ATOM 3077 C C . ASN A 1 406 ? 21.108 -13.809 -14.391 1.00 70.94 406 ASN A C 1
ATOM 3079 O O . ASN A 1 406 ? 21.745 -13.462 -15.384 1.00 70.94 406 ASN A O 1
ATOM 3083 N N . LYS A 1 407 ? 19.981 -14.530 -14.452 1.00 82.44 407 LYS A N 1
ATOM 3084 C CA . LYS A 1 407 ? 19.263 -14.868 -15.687 1.00 82.44 407 LYS A CA 1
ATOM 3085 C C . LYS A 1 407 ? 17.887 -14.228 -15.676 1.00 82.44 407 LYS A C 1
ATOM 3087 O O . LYS A 1 407 ? 16.881 -14.864 -15.378 1.00 82.44 407 LYS A O 1
ATOM 3092 N N . SER A 1 408 ? 17.850 -12.937 -15.973 1.00 89.44 408 SER A N 1
ATOM 3093 C CA . SER A 1 408 ? 16.603 -12.186 -16.070 1.00 89.44 408 SER A CA 1
ATOM 3094 C C . SER A 1 408 ? 16.167 -12.029 -17.524 1.00 89.44 408 SER A C 1
ATOM 3096 O O . SER A 1 408 ? 16.959 -11.689 -18.407 1.00 89.44 408 SER A O 1
ATOM 3098 N N . SER A 1 409 ? 14.881 -12.273 -17.771 1.00 93.12 409 SER A N 1
ATOM 3099 C CA . SER A 1 409 ? 14.240 -12.086 -19.069 1.00 93.12 409 SER A CA 1
ATOM 3100 C C . SER A 1 409 ? 13.084 -11.100 -18.969 1.00 93.12 409 SER A C 1
ATOM 3102 O O . SER A 1 409 ? 12.294 -11.137 -18.023 1.00 93.12 409 SER A O 1
ATOM 3104 N N . ILE A 1 410 ? 12.993 -10.216 -19.958 1.00 94.81 410 ILE A N 1
ATOM 3105 C CA . ILE A 1 410 ? 11.937 -9.217 -20.076 1.00 94.81 410 ILE A CA 1
ATOM 3106 C C . ILE A 1 410 ? 11.309 -9.355 -21.457 1.00 94.81 410 ILE A C 1
ATOM 3108 O O . ILE A 1 410 ? 11.994 -9.258 -22.473 1.00 94.81 410 ILE A O 1
ATOM 3112 N N . ASN A 1 411 ? 9.999 -9.569 -21.488 1.00 96.62 411 ASN A N 1
ATOM 3113 C CA . ASN A 1 411 ? 9.218 -9.694 -22.710 1.00 96.62 411 ASN A CA 1
ATOM 3114 C C . ASN A 1 411 ? 8.124 -8.630 -22.698 1.00 96.62 411 ASN A C 1
ATOM 3116 O O . ASN A 1 411 ? 7.323 -8.595 -21.767 1.00 96.62 411 ASN A O 1
ATOM 3120 N N . ILE A 1 412 ? 8.082 -7.773 -23.713 1.00 96.25 412 ILE A N 1
ATOM 3121 C CA . ILE A 1 412 ? 7.098 -6.699 -23.841 1.00 96.25 412 ILE A CA 1
ATOM 3122 C C . ILE A 1 412 ? 6.328 -6.895 -25.147 1.00 96.25 412 ILE A C 1
ATOM 3124 O O . ILE A 1 412 ? 6.925 -6.878 -26.221 1.00 96.25 412 ILE A O 1
ATOM 3128 N N . ALA A 1 413 ? 5.013 -7.098 -25.083 1.00 95.88 413 ALA A N 1
ATOM 3129 C CA . ALA A 1 413 ? 4.199 -7.307 -26.279 1.00 95.88 413 ALA A CA 1
ATOM 3130 C C . ALA A 1 413 ? 4.002 -5.991 -27.046 1.00 95.88 413 ALA A C 1
ATOM 3132 O O . ALA A 1 413 ? 4.351 -5.894 -28.222 1.00 95.88 413 ALA A O 1
ATOM 3133 N N . HIS A 1 414 ? 3.503 -4.960 -26.364 1.00 94.88 414 HIS A N 1
ATOM 3134 C CA . HIS A 1 414 ? 3.244 -3.650 -26.948 1.00 94.88 414 HIS A CA 1
ATOM 3135 C C . HIS A 1 414 ? 3.709 -2.546 -26.008 1.00 94.88 414 HIS A C 1
ATOM 3137 O O . HIS A 1 414 ? 3.206 -2.402 -24.895 1.00 94.88 414 HIS A O 1
ATOM 3143 N N . LEU A 1 415 ? 4.655 -1.742 -26.483 1.00 92.56 415 LEU A N 1
ATOM 3144 C CA . LEU A 1 415 ? 5.221 -0.627 -25.744 1.00 92.56 415 LEU A CA 1
ATOM 3145 C C . LEU A 1 415 ? 4.923 0.695 -26.454 1.00 92.56 415 LEU A C 1
ATOM 3147 O O . LEU A 1 415 ? 5.341 0.899 -27.586 1.00 92.56 415 LEU A O 1
ATOM 3151 N N . ASN A 1 416 ? 4.238 1.610 -25.781 1.00 91.50 416 ASN A N 1
ATOM 3152 C CA . ASN A 1 416 ? 4.059 2.987 -26.223 1.00 91.50 416 ASN A CA 1
ATOM 3153 C C . ASN A 1 416 ? 4.862 3.921 -25.305 1.00 91.50 416 ASN A C 1
ATOM 3155 O O . ASN A 1 416 ? 4.496 4.114 -24.143 1.00 91.50 416 ASN A O 1
ATOM 3159 N N . LEU A 1 417 ? 5.966 4.468 -25.814 1.00 87.12 417 LEU A N 1
ATOM 3160 C CA . LEU A 1 417 ? 6.828 5.418 -25.106 1.00 87.12 417 LEU A CA 1
ATOM 3161 C C . LEU A 1 417 ? 6.615 6.807 -25.693 1.00 87.12 417 LEU A C 1
ATOM 3163 O O . LEU A 1 417 ? 6.957 7.042 -26.843 1.00 87.12 417 LEU A O 1
ATOM 3167 N N . VAL A 1 418 ? 6.093 7.742 -24.901 1.00 84.62 418 VAL A N 1
ATOM 3168 C CA . VAL A 1 418 ? 5.852 9.117 -25.361 1.00 84.62 418 VAL A CA 1
ATOM 3169 C C . VAL A 1 418 ? 6.828 10.061 -24.670 1.00 84.62 418 VAL A C 1
ATOM 3171 O O . VAL A 1 418 ? 6.677 10.332 -23.478 1.00 84.62 418 VAL A O 1
ATOM 3174 N N . GLY A 1 419 ? 7.823 10.550 -25.414 1.00 69.31 419 GLY A N 1
ATOM 3175 C CA . GLY A 1 419 ? 8.842 11.498 -24.950 1.00 69.31 419 GLY A CA 1
ATOM 3176 C C . GLY A 1 419 ? 9.856 10.909 -23.966 1.00 69.31 419 GLY A C 1
ATOM 3177 O O . GLY A 1 419 ? 10.346 11.629 -23.103 1.00 69.31 419 GLY A O 1
ATOM 3178 N N . ASN A 1 420 ? 10.136 9.605 -24.052 1.00 81.94 420 ASN A N 1
ATOM 3179 C CA . ASN A 1 420 ? 10.828 8.867 -22.997 1.00 81.94 420 ASN A CA 1
ATOM 3180 C C . ASN A 1 420 ? 11.919 7.916 -23.475 1.00 81.94 420 ASN A C 1
ATOM 3182 O O . ASN A 1 420 ? 11.992 7.548 -24.645 1.00 81.94 420 ASN A O 1
ATOM 3186 N N . LYS A 1 421 ? 12.743 7.498 -22.507 1.00 85.94 421 LYS A N 1
ATOM 3187 C CA . LYS A 1 421 ? 13.776 6.476 -22.679 1.00 85.94 421 LYS A CA 1
ATOM 3188 C C . LYS A 1 421 ? 13.400 5.158 -22.016 1.00 85.94 421 LYS A C 1
ATOM 3190 O O . LYS A 1 421 ? 12.730 5.159 -20.977 1.00 85.94 421 LYS A O 1
ATOM 3195 N N . ALA A 1 422 ? 13.880 4.060 -22.587 1.00 87.81 422 ALA A N 1
ATOM 3196 C CA . ALA A 1 422 ? 13.874 2.748 -21.951 1.00 87.81 422 ALA A CA 1
ATOM 3197 C C . ALA A 1 422 ? 15.307 2.228 -21.834 1.00 87.81 422 ALA A C 1
ATOM 3199 O O . ALA A 1 422 ? 15.995 2.114 -22.845 1.00 87.81 422 ALA A O 1
ATOM 3200 N N . ASN A 1 423 ? 15.727 1.924 -20.606 1.00 87.81 423 ASN A N 1
ATOM 3201 C CA . ASN A 1 423 ? 17.069 1.465 -20.281 1.00 87.81 423 ASN A CA 1
ATOM 3202 C C . ASN A 1 423 ? 17.023 0.052 -19.691 1.00 87.81 423 ASN A C 1
ATOM 3204 O O . ASN A 1 423 ? 16.263 -0.225 -18.759 1.00 87.81 423 ASN A O 1
ATOM 3208 N N . PHE A 1 424 ? 17.875 -0.833 -20.194 1.00 86.62 424 PHE A N 1
ATOM 3209 C CA . PHE A 1 424 ? 18.026 -2.190 -19.673 1.00 86.62 424 PHE A CA 1
ATOM 3210 C C . PHE A 1 424 ? 19.497 -2.429 -19.354 1.00 86.62 424 PHE A C 1
ATOM 3212 O O . PHE A 1 424 ? 20.323 -2.354 -20.261 1.00 86.62 424 PHE A O 1
ATOM 3219 N N . HIS A 1 425 ? 19.800 -2.686 -18.081 1.00 84.44 425 HIS A N 1
ATOM 3220 C CA . HIS A 1 425 ? 21.149 -2.828 -17.536 1.00 84.44 425 HIS A CA 1
ATOM 3221 C C . HIS A 1 425 ? 21.408 -4.282 -17.125 1.00 84.44 425 HIS A C 1
ATOM 3223 O O . HIS A 1 425 ? 20.804 -4.780 -16.174 1.00 84.44 425 HIS A O 1
ATOM 3229 N N . GLY A 1 426 ? 22.283 -4.974 -17.861 1.00 78.50 426 GLY A N 1
ATOM 3230 C CA . GLY A 1 426 ? 22.712 -6.342 -17.525 1.00 78.50 426 GLY A CA 1
ATOM 3231 C C . GLY A 1 426 ? 21.621 -7.417 -17.647 1.00 78.50 426 GLY A C 1
ATOM 3232 O O . GLY A 1 426 ? 21.742 -8.493 -17.074 1.00 78.50 426 GLY A O 1
ATOM 3233 N N . ILE A 1 427 ? 20.541 -7.149 -18.385 1.00 85.12 427 ILE A N 1
ATOM 3234 C CA . ILE A 1 427 ? 19.459 -8.119 -18.607 1.00 85.12 427 ILE A CA 1
ATOM 3235 C C . ILE A 1 427 ? 19.878 -9.131 -19.680 1.00 85.12 427 ILE A C 1
ATOM 3237 O O . ILE A 1 427 ? 20.327 -8.741 -20.759 1.00 85.12 427 ILE A O 1
ATOM 3241 N N . ASN A 1 428 ? 19.698 -10.430 -19.423 1.00 85.69 428 ASN A N 1
ATOM 3242 C CA . ASN A 1 428 ? 20.142 -11.500 -20.328 1.00 85.69 428 ASN A CA 1
ATOM 3243 C C . ASN A 1 428 ? 19.341 -11.532 -21.623 1.00 85.69 428 ASN A C 1
ATOM 3245 O O . ASN A 1 428 ? 19.902 -11.736 -22.701 1.00 85.69 428 ASN A O 1
ATOM 3249 N N . LYS A 1 429 ? 18.023 -11.360 -21.505 1.00 88.12 429 LYS A N 1
ATOM 3250 C CA . LYS A 1 429 ? 17.104 -11.445 -22.632 1.00 88.12 429 LYS A CA 1
ATOM 3251 C C . LYS A 1 429 ? 16.074 -10.329 -22.572 1.00 88.12 429 LYS A C 1
ATOM 3253 O O . LYS A 1 429 ? 15.294 -10.264 -21.625 1.00 88.12 429 LYS A O 1
ATOM 3258 N N . VAL A 1 430 ? 16.033 -9.500 -23.611 1.00 89.56 430 VAL A N 1
ATOM 3259 C CA . VAL A 1 430 ? 14.966 -8.513 -23.806 1.00 89.56 430 VAL A CA 1
AT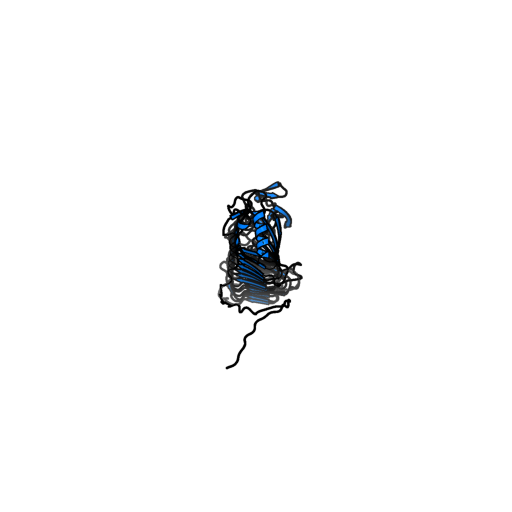OM 3260 C C . VAL A 1 430 ? 14.317 -8.734 -25.166 1.00 89.56 430 VAL A C 1
ATOM 3262 O O . VAL A 1 430 ? 14.983 -8.693 -26.201 1.00 89.56 430 VAL A O 1
ATOM 3265 N N . GLU A 1 431 ? 13.011 -8.980 -25.165 1.00 91.62 431 GLU A N 1
ATOM 3266 C CA . GLU A 1 431 ? 12.195 -9.113 -26.373 1.00 91.62 431 GLU A CA 1
ATOM 3267 C C . GLU A 1 431 ? 11.055 -8.098 -26.331 1.00 91.62 431 GLU A C 1
ATOM 3269 O O . GLU A 1 431 ? 10.257 -8.097 -25.399 1.00 91.62 431 GLU A O 1
ATOM 3274 N N . ILE A 1 432 ? 10.964 -7.233 -27.339 1.00 91.44 432 ILE A N 1
ATOM 3275 C CA . ILE A 1 432 ? 9.895 -6.240 -27.474 1.00 91.44 432 ILE A CA 1
ATOM 3276 C C . ILE A 1 432 ? 9.202 -6.487 -28.812 1.00 91.44 432 ILE A C 1
ATOM 3278 O O . ILE A 1 432 ? 9.790 -6.224 -29.854 1.00 91.44 432 ILE A O 1
ATOM 3282 N N . ALA A 1 433 ? 7.973 -7.002 -28.825 1.00 90.69 433 ALA A N 1
ATOM 3283 C CA . ALA A 1 433 ? 7.310 -7.386 -30.075 1.00 90.69 433 ALA A CA 1
ATOM 3284 C C . ALA A 1 433 ? 6.871 -6.171 -30.913 1.00 90.69 433 ALA A C 1
ATOM 3286 O O . ALA A 1 433 ? 6.989 -6.192 -32.142 1.00 90.69 433 ALA A O 1
ATOM 3287 N N . ALA A 1 434 ? 6.415 -5.095 -30.269 1.00 88.88 434 ALA A N 1
ATOM 3288 C CA . ALA A 1 434 ? 6.152 -3.819 -30.921 1.00 88.88 434 ALA A CA 1
ATOM 3289 C C . ALA A 1 434 ? 6.453 -2.637 -29.991 1.00 88.88 434 ALA A C 1
ATOM 3291 O O . ALA A 1 434 ? 6.033 -2.637 -28.833 1.00 88.88 434 ALA A O 1
ATOM 3292 N N . VAL A 1 435 ? 7.125 -1.613 -30.516 1.00 84.69 435 VAL A N 1
ATOM 3293 C CA . VAL A 1 435 ? 7.357 -0.338 -29.833 1.00 84.69 435 VAL A CA 1
ATOM 3294 C C . VAL A 1 435 ? 6.930 0.835 -30.712 1.00 84.69 435 VAL A C 1
ATOM 3296 O O . VAL A 1 435 ? 7.318 0.933 -31.873 1.00 84.69 435 VAL A O 1
ATOM 3299 N N . ASN A 1 436 ? 6.123 1.726 -30.145 1.00 84.06 436 ASN A N 1
ATOM 3300 C CA . ASN A 1 436 ? 5.704 2.971 -30.765 1.00 84.06 436 ASN A CA 1
ATOM 3301 C C . ASN A 1 436 ? 6.238 4.150 -29.952 1.00 84.06 436 ASN A C 1
ATOM 3303 O O . ASN A 1 436 ? 6.104 4.194 -28.729 1.00 84.06 436 ASN A O 1
ATOM 3307 N N . GLY A 1 437 ? 6.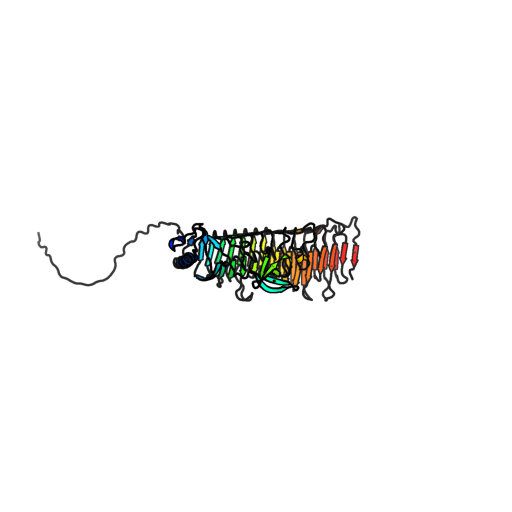824 5.092 -30.673 1.00 73.56 437 GLY A N 1
ATOM 3308 C CA . GLY A 1 437 ? 7.265 6.395 -30.227 1.00 73.56 437 GLY A CA 1
ATOM 3309 C C . GLY A 1 437 ? 6.509 7.525 -30.934 1.00 73.56 437 GLY A C 1
ATOM 3310 O O . GLY A 1 437 ? 5.988 7.331 -32.035 1.00 73.56 437 GLY A O 1
ATOM 3311 N N . THR A 1 438 ? 6.405 8.701 -30.314 1.00 66.38 438 THR A N 1
ATOM 3312 C CA . THR A 1 438 ? 5.744 9.889 -30.887 1.00 66.38 438 THR A CA 1
ATOM 3313 C C . THR A 1 438 ? 6.735 10.991 -31.298 1.00 66.38 438 THR A C 1
ATOM 3315 O O . THR A 1 438 ? 6.406 11.814 -32.154 1.00 66.38 438 THR A O 1
ATOM 3318 N N . TYR A 1 439 ? 7.952 11.030 -30.740 1.00 58.41 439 TYR A N 1
ATOM 3319 C CA . TYR A 1 439 ? 8.888 12.155 -30.899 1.00 58.41 439 TYR A CA 1
ATOM 3320 C C . TYR A 1 439 ? 10.324 11.723 -31.239 1.00 58.41 439 TYR A C 1
ATOM 3322 O O . TYR A 1 439 ? 10.828 10.718 -30.754 1.00 58.41 439 TYR A O 1
ATOM 3330 N N . LYS A 1 440 ? 11.051 12.567 -31.992 1.00 52.94 440 LYS A N 1
ATOM 3331 C CA . LYS A 1 440 ? 12.451 12.335 -32.427 1.00 52.94 440 LYS A CA 1
ATOM 3332 C C . LYS A 1 440 ? 13.474 12.102 -31.296 1.00 52.94 440 LYS A C 1
ATOM 3334 O O . LYS A 1 440 ? 14.574 11.640 -31.581 1.00 52.94 440 LYS A O 1
ATOM 3339 N N . ASN A 1 441 ? 13.136 12.439 -30.049 1.00 58.34 441 ASN A N 1
ATOM 3340 C CA . ASN A 1 441 ? 14.031 12.335 -28.888 1.00 58.34 441 ASN A CA 1
ATOM 3341 C C . ASN A 1 441 ? 13.826 11.049 -28.069 1.00 58.34 441 ASN A C 1
ATOM 3343 O O . ASN A 1 441 ? 14.478 10.879 -27.040 1.00 58.34 441 ASN A O 1
ATOM 3347 N N . GLU A 1 442 ? 12.911 10.169 -28.479 1.00 64.75 442 GLU A N 1
ATOM 3348 C CA . GLU A 1 442 ? 12.756 8.860 -27.847 1.00 64.75 442 GLU A CA 1
ATOM 3349 C C . GLU A 1 442 ? 13.929 7.956 -28.219 1.00 64.75 442 GLU A C 1
ATOM 3351 O O . GLU A 1 442 ? 14.392 7.918 -29.362 1.00 64.75 442 GLU A O 1
ATOM 3356 N N . GLU A 1 443 ? 14.434 7.249 -27.217 1.00 65.81 443 GLU A N 1
ATOM 3357 C CA . GLU A 1 443 ? 15.649 6.455 -27.324 1.00 65.81 443 GLU A CA 1
ATOM 3358 C C . GLU A 1 443 ? 15.462 5.169 -26.523 1.00 65.81 443 GLU A C 1
ATOM 3360 O O . GLU A 1 443 ? 15.067 5.199 -25.352 1.00 65.81 443 GLU A O 1
ATOM 3365 N N . VAL A 1 444 ? 15.737 4.029 -27.150 1.00 64.62 444 VAL A N 1
ATOM 3366 C CA . VAL A 1 444 ? 15.801 2.753 -26.436 1.00 64.62 444 VAL A CA 1
ATOM 3367 C C . VAL A 1 444 ? 17.272 2.402 -26.290 1.00 64.62 444 VAL A C 1
ATOM 3369 O O . VAL A 1 444 ? 17.957 2.133 -27.278 1.00 64.62 444 VAL A O 1
ATOM 3372 N N . ASN A 1 445 ? 17.755 2.424 -25.052 1.00 64.56 445 ASN A N 1
ATOM 3373 C CA . ASN A 1 445 ? 19.146 2.162 -24.735 1.00 64.56 445 ASN A CA 1
ATOM 3374 C C . ASN A 1 445 ? 19.309 0.814 -24.042 1.00 64.56 445 ASN A C 1
ATOM 3376 O O . ASN A 1 445 ? 18.616 0.476 -23.079 1.00 64.56 445 ASN A O 1
ATOM 3380 N N . PHE A 1 446 ? 20.303 0.071 -24.500 1.00 62.62 446 PHE A N 1
ATOM 3381 C CA . PHE A 1 446 ? 20.732 -1.178 -23.903 1.00 62.62 446 PHE A CA 1
ATOM 3382 C C . PHE A 1 446 ? 22.155 -1.010 -23.407 1.00 62.62 446 PHE A C 1
ATOM 3384 O O . PHE A 1 446 ? 23.094 -0.837 -24.186 1.00 62.62 446 PHE A O 1
ATOM 3391 N N . TYR A 1 447 ? 22.289 -1.068 -22.088 1.00 61.28 447 TYR A N 1
ATOM 3392 C CA . TYR A 1 447 ? 23.560 -0.961 -21.402 1.00 61.28 447 TYR A CA 1
ATOM 3393 C C . TYR A 1 447 ? 23.911 -2.322 -20.804 1.00 61.28 447 TYR A C 1
ATOM 3395 O O . TYR A 1 447 ? 23.085 -3.006 -20.202 1.00 61.28 447 TYR A O 1
ATOM 3403 N N . ILE A 1 448 ? 25.164 -2.729 -20.960 1.00 54.66 448 ILE A N 1
ATOM 3404 C CA . ILE A 1 448 ? 25.710 -3.874 -20.234 1.00 54.66 448 ILE A CA 1
ATOM 3405 C C . ILE A 1 448 ? 26.825 -3.288 -19.389 1.00 54.66 448 ILE A C 1
ATOM 3407 O O . ILE A 1 448 ? 27.763 -2.746 -19.965 1.00 54.66 448 ILE A O 1
ATOM 3411 N N . ASP A 1 449 ? 26.702 -3.368 -18.066 1.00 50.75 449 ASP A N 1
ATOM 3412 C CA . ASP A 1 449 ? 27.858 -3.151 -17.198 1.00 50.75 449 ASP A CA 1
ATOM 3413 C C . ASP A 1 449 ? 28.821 -4.329 -17.368 1.00 50.75 449 ASP A C 1
ATOM 3415 O O . ASP A 1 449 ? 28.392 -5.481 -17.477 1.00 50.75 449 ASP A O 1
ATOM 3419 N N . ASP A 1 450 ? 30.122 -4.038 -17.378 1.00 45.84 450 ASP A N 1
ATOM 3420 C CA . ASP A 1 450 ? 31.234 -4.960 -17.668 1.00 45.84 450 ASP A CA 1
ATOM 3421 C C . ASP A 1 450 ? 31.350 -6.184 -16.726 1.00 45.84 450 ASP A C 1
ATOM 3423 O O . ASP A 1 450 ? 32.261 -7.000 -16.856 1.00 45.84 45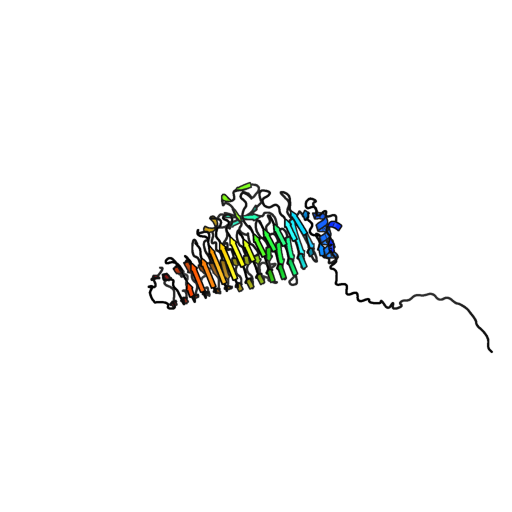0 ASP A O 1
ATOM 3427 N N . ALA A 1 451 ? 30.407 -6.383 -15.802 1.00 46.22 451 ALA A N 1
ATOM 3428 C CA . ALA A 1 451 ? 30.443 -7.397 -14.750 1.00 46.22 451 ALA A CA 1
ATOM 3429 C C . ALA A 1 451 ? 30.083 -8.844 -15.188 1.00 46.22 451 ALA A C 1
ATOM 3431 O O . ALA A 1 451 ? 29.727 -9.675 -14.353 1.00 46.22 451 ALA A O 1
ATOM 3432 N N . GLY A 1 452 ? 30.240 -9.194 -16.471 1.00 47.22 452 GLY A N 1
ATOM 3433 C CA . GLY A 1 452 ? 30.607 -10.574 -16.841 1.00 47.22 452 GLY A CA 1
ATOM 3434 C C . GLY A 1 452 ? 29.547 -11.520 -17.424 1.00 47.22 452 GLY A C 1
ATOM 3435 O O . GLY A 1 452 ? 29.910 -12.627 -17.814 1.00 47.22 452 GLY A O 1
ATOM 3436 N N . THR A 1 453 ? 28.282 -11.128 -17.599 1.00 54.00 453 THR A N 1
ATOM 3437 C CA . THR A 1 453 ? 27.325 -11.913 -18.413 1.00 54.00 453 THR A CA 1
ATOM 3438 C C . THR A 1 453 ? 26.668 -11.014 -19.451 1.00 54.00 453 THR A C 1
ATOM 3440 O O . THR A 1 453 ? 25.674 -10.352 -19.170 1.00 54.00 453 THR A O 1
ATOM 3443 N N . GLY A 1 454 ? 27.254 -10.939 -20.650 1.00 57.75 454 GLY A N 1
ATOM 3444 C CA . GLY A 1 454 ? 26.685 -10.150 -21.747 1.00 57.75 454 GLY A CA 1
ATOM 3445 C C . GLY A 1 454 ? 25.234 -10.543 -22.048 1.00 57.75 454 GLY A C 1
ATOM 3446 O O . GLY A 1 454 ? 24.866 -11.710 -21.913 1.00 57.75 454 GLY A O 1
ATOM 3447 N N . THR A 1 455 ? 24.410 -9.581 -22.470 1.00 65.19 455 THR A N 1
ATOM 3448 C CA . THR A 1 455 ? 23.049 -9.841 -22.960 1.00 65.19 455 THR A CA 1
ATOM 3449 C C . THR A 1 455 ? 23.106 -10.848 -24.109 1.00 65.19 455 THR A C 1
ATOM 3451 O O . THR A 1 455 ? 23.687 -10.586 -25.168 1.00 65.19 455 THR A O 1
ATOM 3454 N N . GLU A 1 456 ? 22.498 -12.015 -23.902 1.00 71.44 456 GLU A N 1
ATOM 3455 C CA . GLU A 1 456 ? 22.476 -13.104 -24.878 1.00 71.44 456 GLU A CA 1
ATOM 3456 C C . GLU A 1 456 ? 21.590 -12.765 -26.072 1.00 71.44 456 GLU A C 1
ATOM 3458 O O . GLU A 1 456 ? 21.926 -13.111 -27.209 1.00 71.44 456 GLU A O 1
ATOM 3463 N N . LYS A 1 457 ? 20.459 -12.090 -25.824 1.00 76.62 457 LYS A N 1
ATOM 3464 C CA . LYS A 1 457 ? 19.493 -11.756 -26.869 1.00 76.62 457 LYS A CA 1
ATOM 3465 C C . LYS A 1 457 ? 18.778 -10.438 -26.610 1.00 76.62 457 LYS A C 1
ATOM 3467 O O . LYS A 1 457 ? 18.089 -10.270 -25.606 1.00 76.62 457 LYS A O 1
ATOM 3472 N N . LEU A 1 458 ? 18.855 -9.565 -27.605 1.00 81.31 458 LEU A N 1
ATOM 3473 C CA . LEU A 1 458 ? 17.999 -8.406 -27.760 1.00 81.31 458 LEU A CA 1
ATOM 3474 C C . LEU A 1 458 ? 17.222 -8.520 -29.076 1.00 81.31 458 LEU A C 1
ATOM 3476 O O . LEU A 1 458 ? 17.807 -8.627 -30.157 1.00 81.31 458 LEU A O 1
ATOM 3480 N N . SER A 1 459 ? 15.894 -8.500 -28.990 1.00 84.19 459 SER A N 1
ATOM 3481 C CA . SER A 1 459 ? 15.023 -8.505 -30.162 1.00 84.19 459 SER A CA 1
ATOM 3482 C C . SER A 1 459 ? 13.942 -7.447 -30.048 1.00 84.19 459 SER A C 1
ATOM 3484 O O . SER A 1 459 ? 13.229 -7.377 -29.048 1.00 84.19 459 SER A O 1
ATOM 3486 N N . ILE A 1 460 ? 13.814 -6.638 -31.091 1.00 83.62 460 ILE A N 1
ATOM 3487 C CA . ILE A 1 460 ? 12.738 -5.669 -31.252 1.00 83.62 460 ILE A CA 1
ATOM 3488 C C . ILE A 1 460 ? 11.993 -6.063 -32.521 1.00 83.62 460 ILE A C 1
ATOM 3490 O O . ILE A 1 460 ? 12.607 -6.225 -33.564 1.00 83.62 460 ILE A O 1
ATOM 3494 N N . GLY A 1 461 ? 10.686 -6.278 -32.449 1.00 83.94 461 GLY A N 1
ATOM 3495 C CA . GLY A 1 461 ? 9.855 -6.585 -33.606 1.00 83.94 461 GLY A CA 1
ATOM 3496 C C . GLY A 1 461 ? 9.565 -5.314 -34.397 1.00 83.94 461 GLY A C 1
ATOM 3497 O O . GLY A 1 461 ? 10.453 -4.761 -35.034 1.00 83.94 461 GLY A O 1
ATOM 3498 N N . LYS A 1 462 ? 8.320 -4.835 -34.367 1.00 83.25 462 LYS A N 1
ATOM 3499 C CA . LYS A 1 462 ? 7.916 -3.617 -35.090 1.00 83.25 462 LYS A CA 1
ATOM 3500 C C . LYS A 1 462 ? 8.323 -2.363 -34.310 1.00 83.25 462 LYS A C 1
ATOM 3502 O O . LYS A 1 462 ? 8.029 -2.271 -33.123 1.00 83.25 462 LYS A O 1
ATOM 3507 N N . THR A 1 463 ? 8.948 -1.387 -34.967 1.00 78.38 463 THR A N 1
ATOM 3508 C CA . THR A 1 463 ? 9.349 -0.117 -34.338 1.00 78.38 463 THR A CA 1
ATOM 3509 C C . THR A 1 463 ? 9.237 1.063 -35.299 1.00 78.38 463 THR A C 1
ATOM 3511 O O . THR A 1 463 ? 9.489 0.909 -36.493 1.00 78.38 463 THR A O 1
ATOM 3514 N N . ASN A 1 464 ? 8.890 2.241 -34.776 1.00 74.19 464 ASN A N 1
ATOM 3515 C CA . ASN A 1 464 ? 9.085 3.535 -35.443 1.00 74.19 464 ASN A CA 1
ATOM 3516 C C . ASN A 1 464 ? 10.168 4.409 -34.763 1.00 74.19 464 ASN A C 1
ATOM 3518 O O . ASN A 1 464 ? 10.402 5.535 -35.196 1.00 74.19 464 ASN A O 1
ATOM 3522 N N . ILE A 1 465 ? 10.831 3.899 -33.718 1.00 74.12 465 ILE A N 1
ATOM 3523 C CA . ILE A 1 465 ? 11.982 4.534 -33.061 1.00 74.12 465 ILE A CA 1
ATOM 3524 C C . ILE A 1 465 ? 13.239 4.298 -33.905 1.00 74.12 465 ILE A C 1
ATOM 3526 O O . ILE A 1 465 ? 13.472 3.181 -34.373 1.00 74.12 465 ILE A O 1
ATOM 3530 N N . THR A 1 466 ? 14.056 5.341 -34.076 1.00 68.88 466 THR A N 1
ATOM 3531 C CA . THR A 1 466 ? 15.245 5.335 -34.949 1.00 68.88 466 THR A CA 1
ATOM 3532 C C . THR A 1 466 ? 16.580 5.311 -34.204 1.00 68.88 466 THR A C 1
ATOM 3534 O O . THR A 1 466 ? 17.603 5.042 -34.830 1.00 68.88 466 THR A O 1
ATOM 3537 N N . ASN A 1 467 ? 16.584 5.590 -32.896 1.00 69.75 467 ASN A N 1
ATOM 3538 C CA . ASN A 1 467 ? 17.798 5.731 -32.090 1.00 69.75 467 ASN A CA 1
ATOM 3539 C C . ASN A 1 467 ? 17.938 4.553 -31.121 1.00 69.75 467 ASN A C 1
ATOM 3541 O O . ASN A 1 467 ? 17.123 4.404 -30.203 1.00 69.75 467 ASN A O 1
ATOM 3545 N N . PHE A 1 468 ? 18.989 3.751 -31.312 1.00 72.81 468 PHE A N 1
ATOM 3546 C CA . PHE A 1 468 ? 19.324 2.641 -30.422 1.00 72.81 468 PHE A CA 1
ATOM 3547 C C . PHE A 1 468 ? 20.752 2.785 -29.901 1.00 72.81 468 PHE A C 1
ATOM 3549 O O . PHE A 1 468 ? 21.718 2.773 -30.670 1.00 72.81 468 PHE A O 1
ATOM 3556 N N . GLY A 1 469 ? 20.877 2.889 -28.581 1.00 70.31 469 GLY A N 1
ATOM 3557 C CA . GLY A 1 469 ? 22.154 2.791 -27.886 1.00 70.31 469 GLY A CA 1
ATOM 3558 C C . GLY A 1 469 ? 22.462 1.337 -27.553 1.00 70.31 469 GLY A C 1
ATOM 3559 O O . GLY A 1 469 ? 21.661 0.693 -26.879 1.00 70.31 469 GLY A O 1
ATOM 3560 N N . LEU A 1 470 ? 23.600 0.814 -28.016 1.00 69.62 470 LEU A N 1
ATOM 3561 C CA . LEU A 1 470 ? 24.028 -0.564 -27.748 1.00 69.62 470 LEU A CA 1
ATOM 3562 C C . LEU A 1 470 ? 25.421 -0.581 -27.112 1.00 69.62 470 LEU A C 1
ATOM 3564 O O . LEU A 1 470 ? 26.349 0.042 -27.631 1.00 69.62 470 LEU A O 1
ATOM 3568 N N . SER A 1 471 ? 25.590 -1.338 -26.030 1.00 66.75 471 SER A N 1
ATOM 3569 C CA . SER A 1 471 ? 26.911 -1.646 -25.471 1.00 66.75 471 SER A CA 1
ATOM 3570 C C . SER A 1 471 ? 27.644 -2.725 -26.287 1.00 66.75 471 SER A C 1
ATOM 3572 O O . SER A 1 471 ? 27.046 -3.484 -27.056 1.00 66.75 471 SER A O 1
ATOM 3574 N N . LYS A 1 472 ? 28.971 -2.814 -26.118 1.00 64.38 472 LYS A N 1
ATOM 3575 C CA . LYS A 1 472 ? 29.851 -3.710 -26.900 1.00 64.38 472 LYS A CA 1
ATOM 3576 C C . LYS A 1 472 ? 29.587 -5.209 -26.707 1.00 64.38 472 LYS A C 1
ATOM 3578 O O . LYS A 1 472 ? 29.981 -5.996 -27.561 1.00 64.38 472 LYS A O 1
ATOM 3583 N N . ASN A 1 473 ? 28.925 -5.599 -25.618 1.00 65.50 473 ASN A N 1
ATOM 3584 C CA . ASN A 1 473 ? 28.839 -6.991 -25.160 1.00 65.50 473 ASN A CA 1
ATOM 3585 C C . ASN A 1 473 ? 27.521 -7.705 -25.537 1.00 65.50 473 ASN A C 1
ATOM 3587 O O . ASN A 1 473 ? 27.218 -8.768 -24.990 1.00 65.50 473 ASN A O 1
ATOM 3591 N N . ILE A 1 474 ? 26.721 -7.145 -26.454 1.00 65.38 474 ILE A N 1
ATOM 3592 C CA . ILE A 1 474 ? 25.477 -7.768 -26.944 1.00 65.38 474 ILE A CA 1
ATOM 3593 C C . ILE A 1 474 ? 25.811 -8.835 -27.993 1.00 65.38 474 ILE A C 1
ATOM 3595 O O . ILE A 1 474 ? 26.387 -8.522 -29.035 1.00 65.38 474 ILE A O 1
ATOM 3599 N N . ARG A 1 475 ? 25.419 -10.094 -27.743 1.00 66.81 475 ARG A N 1
ATOM 3600 C CA . ARG A 1 475 ? 25.733 -11.223 -28.644 1.00 66.81 475 ARG A CA 1
ATOM 3601 C C . ARG A 1 475 ? 24.806 -11.307 -29.852 1.00 66.81 475 ARG A C 1
ATOM 3603 O O . ARG A 1 475 ? 25.275 -11.504 -30.966 1.00 66.81 475 ARG A O 1
ATOM 3610 N N . ASN A 1 476 ? 23.499 -11.158 -29.630 1.00 70.00 476 ASN A N 1
ATOM 3611 C CA . ASN A 1 476 ? 22.487 -11.221 -30.683 1.00 70.00 476 ASN A CA 1
ATOM 3612 C C . ASN A 1 476 ? 21.584 -9.990 -30.615 1.00 70.00 476 ASN A C 1
ATOM 3614 O O . ASN A 1 476 ? 20.844 -9.820 -29.645 1.00 70.00 476 ASN A O 1
ATOM 3618 N N . PHE A 1 477 ? 21.617 -9.169 -31.662 1.00 75.62 477 PHE A N 1
ATOM 3619 C CA . PHE A 1 477 ? 20.729 -8.025 -31.838 1.00 75.62 477 PHE A CA 1
ATOM 3620 C C . PHE A 1 477 ? 19.893 -8.202 -33.106 1.00 75.62 477 PHE A C 1
ATOM 3622 O O . PHE A 1 477 ? 20.429 -8.519 -34.166 1.00 75.62 477 PHE A O 1
ATOM 3629 N N . SER A 1 478 ? 18.580 -8.002 -33.000 1.00 77.38 478 SER A N 1
ATOM 3630 C CA . SER A 1 478 ? 17.657 -8.061 -34.139 1.00 77.38 478 SER A CA 1
ATOM 3631 C C . SER A 1 478 ? 16.579 -6.986 -34.032 1.00 77.38 478 SER A C 1
ATOM 3633 O O . SER A 1 478 ? 16.057 -6.740 -32.944 1.00 77.38 478 SER A O 1
ATOM 3635 N N . VAL A 1 479 ? 16.232 -6.377 -35.168 1.00 74.25 479 VAL A N 1
ATOM 3636 C CA . VAL A 1 479 ? 15.130 -5.414 -35.297 1.00 74.25 479 VAL A CA 1
ATOM 3637 C C . VAL A 1 479 ? 14.251 -5.808 -36.489 1.00 74.25 479 VAL A C 1
ATOM 3639 O O . VAL A 1 479 ? 14.758 -5.985 -37.597 1.00 74.25 479 VAL A O 1
ATOM 3642 N N . GLY A 1 480 ? 12.949 -5.985 -36.266 1.00 63.28 480 GLY A N 1
ATOM 3643 C CA . GLY A 1 480 ? 11.955 -6.363 -37.267 1.00 63.28 480 GLY A CA 1
ATOM 3644 C C . GLY A 1 480 ? 11.567 -5.189 -38.172 1.00 63.28 480 GLY A C 1
ATOM 3645 O O . GLY A 1 480 ? 11.420 -4.049 -37.737 1.00 63.28 480 GLY A O 1
ATOM 3646 N N . GLN A 1 481 ? 11.424 -5.459 -39.470 1.00 52.34 481 GLN A N 1
ATOM 3647 C CA . GLN A 1 481 ? 11.295 -4.420 -40.491 1.00 52.34 481 GLN A CA 1
ATOM 3648 C C . GLN A 1 481 ? 9.958 -3.654 -40.456 1.00 52.34 481 GLN A C 1
ATOM 3650 O O . GLN A 1 481 ? 8.883 -4.239 -40.559 1.00 52.34 481 GLN A O 1
ATOM 3655 N N . ASN A 1 482 ? 10.068 -2.322 -40.458 1.00 45.12 482 ASN A N 1
ATOM 3656 C CA . ASN A 1 482 ? 9.310 -1.398 -41.312 1.00 45.12 482 ASN A CA 1
ATOM 3657 C C . ASN A 1 482 ? 10.333 -0.364 -41.842 1.00 45.12 482 ASN A C 1
ATOM 3659 O O . ASN A 1 482 ? 10.330 0.809 -41.490 1.00 45.12 482 ASN A O 1
ATOM 3663 N N . LEU A 1 483 ? 11.315 -0.857 -42.611 1.00 48.03 483 LEU A N 1
ATOM 3664 C CA . LEU A 1 483 ? 12.556 -0.152 -42.986 1.00 48.03 483 LEU A CA 1
ATOM 3665 C C . LEU A 1 483 ? 12.399 0.876 -44.122 1.00 48.03 483 LEU A C 1
ATOM 3667 O O . LEU A 1 483 ? 13.386 1.420 -44.617 1.00 48.03 483 LEU A O 1
ATOM 3671 N N . SER A 1 484 ? 11.180 1.184 -44.558 1.00 38.84 484 SER A N 1
ATOM 3672 C CA . SER A 1 484 ? 10.976 2.175 -45.608 1.00 38.84 484 SER A CA 1
ATOM 3673 C C . SER A 1 484 ? 10.968 3.589 -45.012 1.00 38.84 484 SER A C 1
ATOM 3675 O O . SER A 1 484 ? 9.895 4.097 -44.690 1.00 38.84 484 SER A O 1
ATOM 3677 N N . LYS A 1 485 ? 12.155 4.219 -44.921 1.00 40.56 485 LYS A N 1
ATOM 3678 C CA . LYS A 1 485 ? 12.432 5.686 -44.952 1.00 40.56 485 LYS A CA 1
ATOM 3679 C C . LYS A 1 485 ? 13.227 6.314 -43.794 1.00 40.56 485 LYS A C 1
ATOM 3681 O O . LYS A 1 485 ? 13.553 7.492 -43.906 1.00 40.56 485 LYS A O 1
ATOM 3686 N N . THR A 1 486 ? 13.622 5.600 -42.744 1.00 43.50 486 THR A N 1
ATOM 3687 C CA . THR A 1 486 ? 14.421 6.208 -41.657 1.00 43.50 486 THR A CA 1
ATOM 3688 C C . THR A 1 486 ? 15.635 5.358 -41.318 1.00 43.50 486 THR A C 1
ATOM 3690 O O . THR A 1 486 ? 15.490 4.236 -40.841 1.00 43.50 486 THR A O 1
ATOM 3693 N N . GLY A 1 487 ? 16.831 5.888 -41.590 1.00 51.12 487 GLY A N 1
ATOM 3694 C CA . GLY A 1 487 ? 18.093 5.269 -41.190 1.00 51.12 487 GLY A CA 1
ATOM 3695 C C . GLY A 1 487 ? 18.117 5.034 -39.681 1.00 51.12 487 GLY A C 1
ATOM 3696 O O . GLY A 1 487 ? 17.781 5.930 -38.910 1.00 51.12 487 GLY A O 1
ATOM 3697 N N . ILE A 1 488 ? 18.462 3.814 -39.276 1.00 56.06 488 ILE A N 1
ATOM 3698 C CA . ILE A 1 488 ? 18.680 3.474 -37.873 1.00 56.06 488 ILE A CA 1
ATOM 3699 C C . ILE A 1 488 ? 20.053 4.022 -37.482 1.00 56.06 488 ILE A C 1
ATOM 3701 O O . ILE A 1 488 ? 21.053 3.649 -38.096 1.00 56.06 488 ILE A O 1
ATOM 3705 N N . ASP A 1 489 ? 20.101 4.879 -36.463 1.00 54.44 489 ASP A N 1
ATOM 3706 C CA . ASP A 1 489 ? 21.358 5.321 -35.859 1.00 54.44 489 ASP A CA 1
ATOM 3707 C C . ASP A 1 489 ? 21.690 4.373 -34.699 1.00 54.44 489 ASP A C 1
ATOM 3709 O O . ASP A 1 489 ? 21.065 4.410 -33.633 1.00 54.44 489 ASP A O 1
ATOM 3713 N N . ILE A 1 490 ? 22.630 3.457 -34.949 1.00 60.69 490 ILE A N 1
ATOM 3714 C CA . ILE A 1 490 ? 23.170 2.563 -33.925 1.00 60.69 490 ILE A CA 1
ATOM 3715 C C . ILE A 1 490 ? 24.409 3.231 -33.346 1.00 60.69 490 ILE A C 1
ATOM 3717 O O . ILE A 1 490 ? 25.496 3.177 -33.929 1.00 60.69 490 ILE A O 1
ATOM 3721 N N . LYS A 1 491 ? 24.264 3.807 -32.155 1.00 58.50 491 LYS A N 1
ATOM 3722 C CA . LYS A 1 491 ? 25.403 4.337 -31.408 1.00 58.50 491 LYS A CA 1
ATOM 3723 C C . LYS A 1 491 ? 25.964 3.230 -30.535 1.00 58.50 491 LYS A C 1
ATOM 3725 O O . LYS A 1 491 ? 25.301 2.754 -29.614 1.00 58.50 491 LYS A O 1
ATOM 3730 N N . ARG A 1 492 ? 27.204 2.820 -30.817 1.00 54.50 492 ARG A N 1
ATOM 3731 C CA . ARG A 1 492 ? 27.971 2.021 -29.857 1.00 54.50 492 ARG A CA 1
ATOM 3732 C C . ARG A 1 492 ? 28.302 2.909 -28.671 1.00 54.50 492 ARG A C 1
ATOM 3734 O O . ARG A 1 492 ? 29.008 3.902 -28.831 1.00 54.50 492 ARG A O 1
ATOM 3741 N N . ILE A 1 493 ? 27.783 2.552 -27.506 1.00 54.88 493 ILE A N 1
ATOM 3742 C CA . ILE A 1 493 ? 28.113 3.233 -26.261 1.00 54.88 493 ILE A CA 1
ATOM 3743 C C . ILE A 1 493 ? 29.301 2.490 -25.648 1.00 54.88 493 ILE A C 1
ATOM 3745 O O . ILE A 1 493 ? 29.272 1.260 -25.543 1.00 54.88 493 ILE A O 1
ATOM 3749 N N . ASN A 1 494 ? 30.381 3.234 -25.392 1.00 46.06 494 ASN A N 1
ATOM 3750 C CA . ASN A 1 494 ? 31.636 2.702 -24.861 1.00 46.06 494 ASN A CA 1
ATOM 3751 C C . ASN A 1 494 ? 31.525 2.324 -23.398 1.00 46.06 494 ASN A C 1
ATOM 3753 O O . ASN A 1 494 ? 30.895 3.107 -22.653 1.00 46.06 494 ASN A O 1
#

pLDDT: mean 84.88, std 18.1, range [29.31, 98.88]